Protein 2W1J (pdb70)

CATH classification: 2.40.260.10

Radius of gyration: 23.8 Å; Cα contacts (8 Å, |Δi|>4): 935; chains: 2; bounding box: 41×39×75 Å

Solvent-accessible surface area: 18405 Å² total; per-residue (Å²): 188,84,35,58,41,1,56,151,54,39,88,93,32,95,122,58,45,12,94,115,55,26,139,90,0,77,54,58,15,112,92,33,114,36,95,11,52,11,15,3,41,41,117,121,9,54,127,87,60,219,33,127,33,0,166,31,0,26,13,113,103,25,1,2,2,0,51,0,65,92,8,114,5,60,23,6,2,19,9,8,6,12,53,98,21,3,128,116,0,0,0,0,0,77,10,0,2,1,4,13,6,31,112,45,11,1,3,0,0,0,0,23,16,18,52,135,125,39,104,11,0,29,42,1,52,118,10,84,32,39,33,97,0,42,2,22,0,1,115,54,33,0,1,1,56,2,16,12,14,27,37,10,105,33,100,47,51,112,38,3,59,49,58,108,50,79,20,12,2,1,0,4,0,8,7,65,126,109,109,64,77,72,16,0,5,0,30,0,58,80,26,134,92,147,112,158,139,77,20,59,74,5,52,155,69,36,88,93,32,101,123,76,53,17,92,85,54,26,124,76,0,77,52,52,16,111,91,36,120,37,102,11,51,11,12,3,39,43,120,120,10,56,163,106,58,190,32,96,34,0,156,31,0,27,16,126,126,49,1,2,2,0,54,0,74,87,11,119,6,57,23,12,3,16,8,7,6,17,88,79,22,3,111,100,0,0,0,0,0,76,10,0,1,1,4,11,4,28,131,44,9,0,3,0,0,0,0,27,24,20,65,137,126,37,103,9,1,37,52,1,63,129,8,93,27,37,34,77,0,36,3,22,0,1,114,56,43,1,1,1,61,4,25,9,14,21,36,10,104,34,102,46,52,110,36,3,60,50,51,108,58,76,11,15,1,1,0,4,3,14,20,59,149,116,110,61,76,72,18,8,4,0,26,0,51,70,45,134,112,183

B-factor: mean 9.49, std 5.04, range [2.58, 34.05]

Sequence (390 aa):
QQIADFDKEKATLDEADIDERMKLAQAFNDSLNNVVSGDPWSEEMKKKGRAEYARMLEIHERMMGHVEIPVIDVDLPVYAGTAEEVLQQGAGHLEGTSLPIGGNSTTHAVITTAHTGLLPTAKMFTDLTKLKVGDKFYVHNIKEVMAYQVDQVKVIEPTNFDDLLIVPGHDYVTLLLTCCTPYMINTHRLLVRGHRIPYVANQQIADFDKEKATLDEADIDERMKLAQAFNDSLNNVVSGDPWSEEMKKKKKGRAEYARMLEIHERMMGHVVEIPVIDVDLPVYAGTAEEEVLQQGAGHLEGTSLPIGGNSTHAVITTAHTGLPTAKMFTDLTKLKVGDKFYVHNIKEVMAYQVDQVKVIEPTNFDDLLIVPGHDYVTLLTCTPYMINTHRLLVRGHRIPYV

Foldseek 3Di:
DQQVVLVVVLVVDDVVLVVVLVVLLVVCQVPFQQDWPFQLVDPVQQADDADDSNVSFDDVQFNFWKFFPVVGDIFTEGEGRHNVRQVRTKYKTRSARDPPWDAQHETEIEHEAPDPPDHHCVCVVVDDFQGKMWTGTSPGIWIWTWDDKDKAARGDCVVRGTDGGFTKYWYKYADDHPPRRIMIITMTTTDDDDD/DVVQVVQVVVLVPDDPVLVVVLVVLQVVCQVPFQQDFPFQLPDPVQQPDDDDDSNVSFDDVQFNFWKAFPVVGDTWTEGEGRHNVRQVRTKYKTRSARRPPWDAQGETEIEHEADDPPDHHCPVVVVDDQQGWMWTGTSPGIWIWGWDDKDKAARGDCPVRTTDGGFTKYWYKYADDDPPRRIMIITMTTTDDDD

Nearest PDB structures (foldseek):
  2w1j-assembly2_B  TM=1.005E+00  e=2.787E-42  Streptococcus pneumoniae TIGR4
  2wts-assembly2_B  TM=1.002E+00  e=2.325E-40  Streptococcus pneumoniae TIGR4
  3o0p-assembly1_A  TM=9.733E-01  e=3.244E-30  Streptococcus agalactiae 515
  4g1j-assembly2_B  TM=9.320E-01  e=1.412E-27  Streptococcus agalactiae serogroup V
  4g1h-assembly1_A  TM=9.572E-01  e=1.588E-27  Streptococcus agalactiae serogroup V

InterPro domains:
  IPR005754 Sortase family [PF04203] (85-209)
  IPR005754 Sortase family [TIGR01076] (83-217)
  IPR023365 Sortase domain superfamily [G3DSA:2.40.260.10] (17-228)
  IPR023365 Sortase domain superfamily [SSF63817] (71-212)
  IPR042002 Sortase C [cd05827] (79-209)

Structure (mmCIF, N/CA/C/O backbone):
data_2W1J
#
_entry.id   2W1J
#
_cell.length_a   68.091
_cell.length_b   70.189
_cell.length_c   86.542
_cell.angle_alpha   90.00
_cell.angle_beta   90.00
_cell.angle_gamma   90.00
#
_symmetry.space_group_name_H-M   'P 21 21 21'
#
loop_
_entity.id
_entity.type
_entity.pdbx_description
1 polymer 'PUTATIVE SORTASE'
2 non-polymer GLYCEROL
3 water water
#
loop_
_atom_site.group_PDB
_atom_site.id
_atom_site.type_symbol
_atom_site.label_atom_id
_atom_site.label_alt_id
_atom_site.label_comp_id
_atom_site.label_asym_id
_atom_site.label_entity_id
_atom_site.label_seq_id
_atom_site.pdbx_PDB_ins_code
_atom_site.Cartn_x
_atom_site.Cartn_y
_atom_site.Cartn_z
_atom_site.occupancy
_atom_site.B_iso_or_equiv
_atom_site.auth_seq_id
_atom_site.auth_comp_id
_atom_site.auth_asym_id
_atom_site.auth_atom_id
_atom_site.pdbx_PDB_model_num
ATOM 1 N N . GLN A 1 4 ? -7.490 22.252 2.557 1.00 23.65 20 GLN A N 1
ATOM 2 C CA . GLN A 1 4 ? -6.686 22.007 1.323 1.00 23.65 20 GLN A CA 1
ATOM 3 C C . GLN A 1 4 ? -5.549 21.014 1.558 1.00 23.23 20 GLN A C 1
ATOM 4 O O . GLN A 1 4 ? -5.435 20.010 0.851 1.00 23.43 20 GLN A O 1
ATOM 10 N N . GLN A 1 5 ? -4.701 21.306 2.541 1.00 22.74 21 GLN A N 1
ATOM 11 C CA . GLN A 1 5 ? -3.578 20.430 2.875 1.00 22.35 21 GLN A CA 1
ATOM 12 C C . GLN A 1 5 ? -4.057 19.066 3.364 1.00 21.82 21 GLN A C 1
ATOM 13 O O . GLN A 1 5 ? -3.736 18.036 2.766 1.00 21.49 21 GLN A O 1
ATOM 19 N N . ILE A 1 6 ? -4.817 19.065 4.456 1.00 21.14 22 ILE A N 1
ATOM 20 C CA . ILE A 1 6 ? -5.381 17.828 4.991 1.00 20.99 22 ILE A CA 1
ATOM 21 C C . ILE A 1 6 ? -6.409 17.259 4.023 1.00 20.40 22 ILE A C 1
ATOM 22 O O . ILE A 1 6 ? -6.449 16.053 3.778 1.00 20.50 22 ILE A O 1
ATOM 27 N N . ALA A 1 7 ? -7.222 18.139 3.448 1.00 20.02 23 ALA A N 1
ATOM 28 C CA . ALA A 1 7 ? -8.193 17.726 2.443 1.00 19.68 23 ALA A CA 1
ATOM 29 C C . ALA A 1 7 ? -7.508 17.001 1.292 1.00 19.35 23 ALA A C 1
ATOM 30 O O . ALA A 1 7 ? -7.970 15.950 0.846 1.00 19.48 23 ALA A O 1
ATOM 32 N N . ASP A 1 8 ? -6.405 17.568 0.810 1.00 19.37 24 ASP A N 1
ATOM 33 C CA . ASP A 1 8 ? -5.648 16.958 -0.281 1.00 19.22 24 ASP A CA 1
ATOM 34 C C . ASP A 1 8 ? -5.166 15.562 0.096 1.00 18.75 24 ASP A C 1
ATOM 35 O O . ASP A 1 8 ? -5.251 14.623 -0.699 1.00 18.55 24 ASP A O 1
ATOM 40 N N . PHE A 1 9 ? -4.646 15.431 1.312 1.00 18.00 25 PHE A N 1
ATOM 41 C CA . PHE A 1 9 ? -4.142 14.143 1.772 1.00 17.46 25 PHE A CA 1
ATOM 42 C C . PHE A 1 9 ? -5.233 13.079 1.840 1.00 17.74 25 PHE A C 1
ATOM 43 O O . PHE A 1 9 ? -5.065 11.970 1.336 1.00 17.02 25 PHE A O 1
ATOM 51 N N . ASP A 1 10 ? -6.355 13.410 2.464 1.00 18.20 26 ASP A N 1
ATOM 52 C CA . ASP A 1 10 ? -7.438 12.440 2.592 1.00 17.95 26 ASP A CA 1
ATOM 53 C C . ASP A 1 10 ? -8.037 12.043 1.239 1.00 18.39 26 ASP A C 1
ATOM 54 O O . ASP A 1 10 ? -8.354 10.878 1.012 1.00 18.65 26 ASP A O 1
ATOM 59 N N . LYS A 1 11 ? -8.201 13.015 0.345 1.00 18.14 27 LYS A N 1
ATOM 60 C CA . LYS A 1 11 ? -8.717 12.736 -0.995 1.00 18.19 27 LYS A CA 1
ATOM 61 C C . LYS A 1 11 ? -7.779 11.805 -1.755 1.00 18.31 27 LYS A C 1
ATOM 62 O O . LYS A 1 11 ? -8.215 10.813 -2.345 1.00 19.02 27 LYS A O 1
ATOM 68 N N . GLU A 1 12 ? -6.488 12.123 -1.739 1.00 18.19 28 GLU A N 1
ATOM 69 C CA . GLU A 1 12 ? -5.503 11.317 -2.455 1.00 18.60 28 GLU A CA 1
ATOM 70 C C . GLU A 1 12 ? -5.331 9.943 -1.817 1.00 18.15 28 GLU A C 1
ATOM 71 O O . GLU A 1 12 ? -5.201 8.936 -2.511 1.00 18.47 28 GLU A O 1
ATOM 77 N N . LYS A 1 13 ? -5.329 9.904 -0.491 1.00 17.49 29 LYS A N 1
ATOM 78 C CA . LYS A 1 13 ? -5.297 8.639 0.229 1.00 17.97 29 LYS A CA 1
ATOM 79 C C . LYS A 1 13 ? -6.400 7.719 -0.286 1.00 18.91 29 LYS A C 1
ATOM 80 O O . LYS A 1 13 ? -6.185 6.524 -0.512 1.00 19.85 29 LYS A O 1
ATOM 86 N N . ALA A 1 14 ? -7.581 8.292 -0.486 1.00 19.17 30 ALA A N 1
ATOM 87 C CA . ALA A 1 14 ? -8.748 7.520 -0.881 1.00 19.67 30 ALA A CA 1
ATOM 88 C C . ALA A 1 14 ? -8.595 6.917 -2.277 1.00 19.32 30 ALA A C 1
ATOM 89 O O . ALA A 1 14 ? -9.279 5.951 -2.612 1.00 20.58 30 ALA A O 1
ATOM 91 N N . THR A 1 15 ? -7.696 7.480 -3.083 1.00 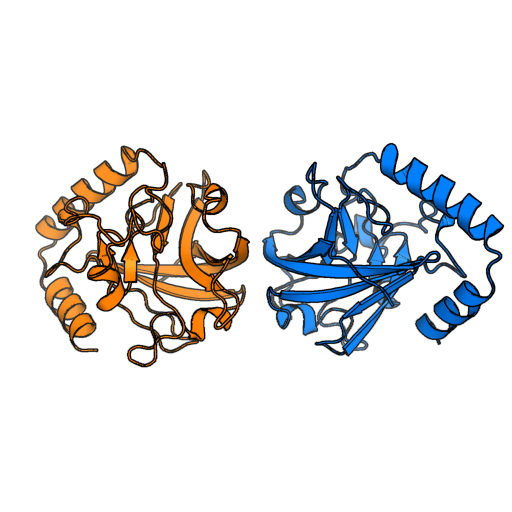18.83 31 THR A N 1
ATOM 92 C CA . THR A 1 15 ? -7.495 7.019 -4.456 1.00 18.87 31 THR A CA 1
ATOM 93 C C . THR A 1 15 ? -6.356 6.016 -4.602 1.00 17.86 31 THR A C 1
ATOM 94 O O . THR A 1 15 ? -6.175 5.436 -5.670 1.00 17.58 31 THR A O 1
ATOM 98 N N . LEU A 1 16 ? -5.580 5.821 -3.541 1.00 17.26 32 LEU A N 1
ATOM 99 C CA . LEU A 1 16 ? -4.429 4.921 -3.611 1.00 16.17 32 LEU A CA 1
ATOM 100 C C . LEU A 1 16 ? -4.899 3.484 -3.790 1.00 14.29 32 LEU A C 1
ATOM 101 O O . LEU A 1 16 ? -5.841 3.048 -3.132 1.00 15.10 32 LEU A O 1
ATOM 106 N N . ASP A 1 17 ? -4.250 2.756 -4.690 1.00 9.94 33 ASP A N 1
ATOM 107 C CA . ASP A 1 17 ? -4.537 1.334 -4.839 1.00 7.51 33 ASP A CA 1
ATOM 108 C C . ASP A 1 17 ? -4.070 0.589 -3.599 1.00 6.37 33 ASP A C 1
ATOM 109 O O . ASP A 1 17 ? -2.986 0.856 -3.083 1.00 6.05 33 ASP A O 1
ATOM 114 N N . GLU A 1 18 ? -4.874 -0.363 -3.135 1.00 5.87 34 GLU A N 1
ATOM 115 C CA . GLU A 1 18 ? -4.518 -1.106 -1.935 1.00 5.00 34 GLU A CA 1
ATOM 116 C C . GLU A 1 18 ? -3.158 -1.799 -2.067 1.00 4.83 34 GLU A C 1
ATOM 117 O O . GLU A 1 18 ? -2.419 -1.895 -1.099 1.00 4.85 34 GLU A O 1
ATOM 123 N N . ALA A 1 19 ? -2.817 -2.277 -3.260 1.00 4.84 35 ALA A N 1
ATOM 124 C CA . ALA A 1 19 ? -1.526 -2.942 -3.444 1.00 4.54 35 ALA A CA 1
ATOM 125 C C . ALA A 1 19 ? -0.351 -1.965 -3.303 1.00 5.11 35 ALA A C 1
ATOM 126 O O . ALA A 1 19 ? 0.732 -2.325 -2.821 1.00 5.98 35 ALA A O 1
ATOM 128 N N . ASP A 1 20 ? -0.574 -0.720 -3.721 1.00 5.17 36 ASP A N 1
ATOM 129 C CA . ASP A 1 20 ? 0.396 0.365 -3.555 1.00 5.72 36 ASP A CA 1
ATOM 130 C C . ASP A 1 20 ? 0.593 0.642 -2.060 1.00 5.48 36 ASP A C 1
ATOM 131 O O . ASP A 1 20 ? 1.724 0.753 -1.576 1.00 5.37 36 ASP A O 1
ATOM 136 N N . ILE A 1 21 ? -0.510 0.743 -1.325 1.00 5.00 37 ILE A N 1
ATOM 137 C CA . ILE A 1 21 ? -0.438 0.900 0.125 1.00 4.85 37 ILE A CA 1
ATOM 138 C C . ILE A 1 21 ? 0.328 -0.264 0.758 1.00 4.94 37 ILE A C 1
ATOM 139 O O . ILE A 1 21 ? 1.177 -0.060 1.624 1.00 5.52 37 ILE A O 1
ATOM 144 N N . ASP A 1 22 ? 0.061 -1.489 0.307 1.00 4.56 38 ASP A N 1
ATOM 145 C CA . ASP A 1 22 ? 0.768 -2.643 0.862 1.00 4.67 38 ASP A CA 1
ATOM 146 C C . ASP A 1 22 ? 2.285 -2.506 0.673 1.00 5.21 38 ASP A C 1
ATOM 147 O O . ASP A 1 22 ? 3.064 -2.807 1.576 1.00 5.49 38 ASP A O 1
ATOM 152 N N . GLU A 1 23 ? 2.710 -2.093 -0.519 1.00 4.80 39 GLU A N 1
ATOM 153 C CA . GLU A 1 23 ? 4.140 -1.918 -0.798 1.00 5.60 39 GLU A CA 1
ATOM 154 C C . GLU A 1 23 ? 4.742 -0.843 0.105 1.00 5.94 39 GLU A C 1
ATOM 155 O O . GLU A 1 23 ? 5.828 -1.009 0.674 1.00 6.71 39 GLU A O 1
ATOM 161 N N . ARG A 1 24 ? 4.041 0.275 0.211 1.00 4.69 40 ARG A N 1
ATOM 162 C CA . ARG A 1 24 ? 4.546 1.396 0.985 1.00 4.95 40 ARG A CA 1
ATOM 163 C C . ARG A 1 24 ? 4.651 1.044 2.461 1.00 5.77 40 ARG A C 1
ATOM 164 O O . ARG A 1 24 ? 5.618 1.423 3.127 1.00 6.61 40 ARG A O 1
ATOM 172 N N . MET A 1 25 ? 3.661 0.323 2.974 1.00 6.00 41 MET A N 1
ATOM 173 C CA . MET A 1 25 ? 3.674 -0.055 4.380 1.00 6.51 41 MET A CA 1
ATOM 174 C C . MET A 1 25 ? 4.772 -1.077 4.669 1.00 6.99 41 MET A C 1
ATOM 175 O O . MET A 1 25 ? 5.336 -1.083 5.758 1.00 7.79 41 MET A O 1
ATOM 180 N N . LYS A 1 26 ? 5.077 -1.938 3.705 1.00 6.05 42 LYS A N 1
ATOM 181 C CA . LYS A 1 26 ? 6.207 -2.853 3.847 1.00 6.63 42 LYS A CA 1
ATOM 182 C C . LYS A 1 26 ? 7.489 -2.060 4.091 1.00 5.70 42 LYS A C 1
ATOM 183 O O . LYS A 1 26 ? 8.276 -2.368 4.994 1.00 6.60 42 LYS A O 1
ATOM 189 N N . LEU A 1 27 ? 7.692 -1.034 3.278 1.00 5.30 43 LEU A N 1
ATOM 190 C CA . LEU A 1 27 ? 8.879 -0.193 3.417 1.00 5.22 43 LEU A CA 1
ATOM 191 C C . LEU A 1 27 ? 8.902 0.552 4.744 1.00 5.39 43 LEU A C 1
ATOM 192 O O . LEU A 1 27 ? 9.944 0.673 5.382 1.00 6.12 43 LEU A O 1
ATOM 197 N N . ALA A 1 28 ? 7.746 1.055 5.158 1.00 5.47 44 ALA A N 1
ATOM 198 C CA . ALA A 1 28 ? 7.660 1.807 6.407 1.00 5.75 44 ALA A CA 1
ATOM 199 C C . ALA A 1 28 ? 7.927 0.883 7.589 1.00 6.29 44 ALA A C 1
ATOM 200 O O . ALA A 1 28 ? 8.630 1.256 8.536 1.00 6.53 44 ALA A O 1
ATOM 202 N N . GLN A 1 29 ? 7.373 -0.328 7.536 1.00 5.53 45 GLN A N 1
ATOM 203 C CA . GLN A 1 29 ? 7.580 -1.284 8.616 1.00 6.41 45 GLN A CA 1
ATOM 204 C C . GLN A 1 29 ? 9.051 -1.680 8.721 1.00 6.10 45 GLN A C 1
ATOM 205 O O . GLN A 1 29 ? 9.591 -1.825 9.819 1.00 7.16 45 GLN A O 1
ATOM 211 N N . ALA A 1 30 ? 9.681 -1.904 7.573 1.00 6.12 46 ALA A N 1
ATOM 212 C CA . ALA A 1 30 ? 11.091 -2.273 7.551 1.00 6.26 46 ALA A CA 1
ATOM 213 C C . ALA A 1 30 ? 11.933 -1.158 8.162 1.00 6.61 46 ALA A C 1
ATOM 214 O O . ALA A 1 30 ? 12.879 -1.417 8.906 1.00 7.14 46 ALA A O 1
ATOM 216 N N . PHE A 1 31 ? 11.603 0.086 7.828 1.00 6.00 47 PHE A N 1
ATOM 217 C CA . PHE A 1 31 ? 12.298 1.234 8.388 1.00 6.29 47 PHE A CA 1
ATOM 218 C C . PHE A 1 31 ? 12.176 1.268 9.914 1.00 6.23 47 PHE A C 1
ATOM 219 O O . PHE A 1 31 ? 13.161 1.466 10.626 1.00 6.72 47 PHE A O 1
ATOM 227 N N . ASN A 1 32 ? 10.960 1.094 10.422 1.00 5.67 48 ASN A N 1
ATOM 228 C CA . ASN A 1 32 ? 10.772 1.066 11.870 1.00 5.89 48 ASN A CA 1
ATOM 229 C C . ASN A 1 32 ? 11.474 -0.109 12.546 1.00 6.21 48 ASN A C 1
ATOM 230 O O . ASN A 1 32 ? 12.071 0.046 13.615 1.00 7.27 48 ASN A O 1
ATOM 235 N N . ASP A 1 33 ? 11.423 -1.282 11.924 1.00 6.30 49 ASP A N 1
ATOM 236 C CA . ASP A 1 33 ? 12.015 -2.462 12.539 1.00 6.25 49 ASP A CA 1
ATOM 237 C C . ASP A 1 33 ? 13.536 -2.328 12.689 1.00 6.62 49 ASP A C 1
ATOM 238 O O . ASP A 1 33 ? 14.121 -2.895 13.613 1.00 8.28 49 ASP A O 1
ATOM 243 N N . SER A 1 34 ? 14.163 -1.570 11.791 1.00 6.15 50 SER A N 1
ATOM 244 C CA . SER A 1 34 ? 15.620 -1.402 11.801 1.00 7.09 50 SER A CA 1
ATOM 245 C C . SER A 1 34 ? 16.040 -0.023 12.287 1.00 7.00 50 SER A C 1
ATOM 246 O O . SER A 1 34 ? 17.194 0.363 12.144 1.00 7.23 50 SER A O 1
ATOM 249 N N . LEU A 1 35 ? 15.106 0.714 12.871 1.00 6.99 51 LEU A N 1
ATOM 250 C CA . LEU A 1 35 ? 15.359 2.094 13.254 1.00 7.28 51 LEU A CA 1
ATOM 251 C C . LEU A 1 35 ? 16.590 2.267 14.134 1.00 6.75 51 LEU A C 1
ATOM 252 O O . LEU A 1 35 ? 16.728 1.607 15.162 1.00 7.14 51 LEU A O 1
ATOM 257 N N . ASN A 1 36 ? 17.455 3.196 13.747 1.00 7.23 52 ASN A N 1
ATOM 258 C CA . ASN A 1 36 ? 18.483 3.705 14.640 1.00 7.74 52 ASN A CA 1
ATOM 259 C C . ASN A 1 36 ? 17.846 4.788 15.507 1.00 8.16 52 ASN A C 1
ATOM 260 O O . ASN A 1 36 ? 17.688 5.923 15.067 1.00 7.14 52 ASN A O 1
ATOM 265 N N . ASN A 1 37 ? 17.465 4.416 16.725 1.00 11.88 53 ASN A N 1
ATOM 266 C CA . ASN A 1 37 ? 16.591 5.246 17.559 1.00 12.70 53 ASN A CA 1
ATOM 267 C C . ASN A 1 37 ? 17.426 6.261 18.335 1.00 13.65 53 ASN A C 1
ATOM 268 O O . ASN A 1 37 ? 17.622 6.151 19.549 1.00 14.77 53 ASN A O 1
ATOM 273 N N . VAL A 1 38 ? 17.930 7.243 17.595 1.00 13.63 54 VAL A N 1
ATOM 274 C CA . VAL A 1 38 ? 18.750 8.307 18.153 1.00 14.81 54 VAL A CA 1
ATOM 275 C C . VAL A 1 38 ? 18.174 9.624 17.666 1.00 14.48 54 VAL A C 1
ATOM 276 O O . VAL A 1 38 ? 18.051 9.848 16.459 1.00 14.35 54 VAL A O 1
ATOM 280 N N . VAL A 1 39 ? 17.804 10.488 18.605 1.00 15.39 55 VAL A N 1
ATOM 281 C CA . VAL A 1 39 ? 17.109 11.701 18.228 1.00 16.05 55 VAL A CA 1
ATOM 282 C C . VAL A 1 39 ? 18.040 12.641 17.491 1.00 15.96 55 VAL A C 1
ATOM 283 O O . VAL A 1 39 ? 19.146 12.939 17.949 1.00 15.12 55 VAL A O 1
ATOM 287 N N . SER A 1 40 ? 17.589 13.081 16.323 1.00 16.92 56 SER A N 1
ATOM 288 C CA . SER A 1 40 ? 18.388 13.927 15.451 1.00 17.24 56 SER A CA 1
ATOM 289 C C . SER A 1 40 ? 18.903 15.168 16.175 1.00 17.17 56 SER A C 1
ATOM 290 O O . SER A 1 40 ? 20.081 15.507 16.080 1.00 17.48 56 SER A O 1
ATOM 293 N N . GLY A 1 41 ? 18.025 15.838 16.913 1.00 16.39 57 GLY A N 1
ATOM 294 C CA . GLY A 1 41 ? 18.405 17.051 17.633 1.00 16.82 57 GLY A CA 1
ATOM 295 C C . GLY A 1 41 ? 17.191 17.834 18.110 1.00 15.77 57 GLY A C 1
ATOM 296 O O . GLY A 1 41 ? 16.051 17.438 17.865 1.00 17.10 57 GLY A O 1
ATOM 297 N N . ASP A 1 42 ? 17.432 18.949 18.795 1.00 15.71 58 ASP A N 1
ATOM 298 C CA . ASP A 1 42 ? 16.351 19.849 19.210 1.00 14.93 58 ASP A CA 1
ATOM 299 C C . ASP A 1 42 ? 15.890 20.644 17.995 1.00 14.11 58 ASP A C 1
ATOM 300 O O . ASP A 1 42 ? 16.672 21.400 17.423 1.00 13.89 58 ASP A O 1
ATOM 305 N N . PRO A 1 43 ? 14.620 20.484 17.591 1.00 13.32 59 PRO A N 1
ATOM 306 C CA . PRO A 1 43 ? 14.176 21.121 16.348 1.00 13.78 59 PRO A CA 1
ATOM 307 C C . PRO A 1 43 ? 14.396 22.626 16.283 1.00 14.11 59 PRO A C 1
ATOM 308 O O . PRO A 1 43 ? 14.517 23.182 15.191 1.00 14.79 59 PRO A O 1
ATOM 312 N N . TRP A 1 44 ? 14.435 23.285 17.436 1.00 13.71 60 TRP A N 1
ATOM 313 C CA . TRP A 1 44 ? 14.498 24.741 17.444 1.00 14.63 60 TRP A CA 1
ATOM 314 C C . TRP A 1 44 ? 15.927 25.281 17.486 1.00 14.67 60 TRP A C 1
ATOM 315 O O . TRP A 1 44 ? 16.141 26.494 17.463 1.00 15.93 60 TRP A O 1
ATOM 326 N N . SER A 1 45 ? 16.903 24.380 17.513 1.00 15.15 61 SER A N 1
ATOM 327 C CA . SER A 1 45 ? 18.307 24.776 17.451 1.00 15.94 61 SER A CA 1
ATOM 328 C C . SER A 1 45 ? 18.668 25.196 16.029 1.00 16.13 61 SER A C 1
ATOM 329 O O . SER A 1 45 ? 18.017 24.791 15.069 1.00 16.04 61 SER A O 1
ATOM 332 N N . GLU A 1 46 ? 19.718 26.000 15.894 1.00 16.36 62 GLU A N 1
ATOM 333 C CA . GLU A 1 46 ? 20.123 26.496 14.583 1.00 17.08 62 GLU A CA 1
ATOM 334 C C . GLU A 1 46 ? 20.476 25.370 13.618 1.00 16.82 62 GLU A C 1
ATOM 335 O O . GLU A 1 46 ? 20.113 25.417 12.443 1.00 17.00 62 GLU A O 1
ATOM 341 N N . GLU A 1 47 ? 21.170 24.354 14.122 1.00 16.72 63 GLU A N 1
ATOM 342 C CA . GLU A 1 47 ? 21.603 23.229 13.298 1.00 16.82 63 GLU A CA 1
ATOM 343 C C . GLU A 1 47 ? 20.411 22.475 12.710 1.00 16.09 63 GLU A C 1
ATOM 344 O O . GLU A 1 47 ? 20.461 21.994 11.579 1.00 16.26 63 GLU A O 1
ATOM 350 N N . MET A 1 48 ? 19.331 22.386 13.478 1.00 15.80 64 MET A N 1
ATOM 351 C CA . MET A 1 48 ? 18.160 21.642 13.029 1.00 15.11 64 MET A CA 1
ATOM 352 C C . MET A 1 48 ? 17.257 22.484 12.134 1.00 14.93 64 MET A C 1
ATOM 353 O O . MET A 1 48 ? 16.698 21.980 11.161 1.00 15.01 64 MET A O 1
ATOM 358 N N . LYS A 1 49 ? 17.129 23.771 12.450 1.00 14.93 65 LYS A N 1
ATOM 359 C CA . LYS A 1 49 ? 16.330 24.681 11.632 1.00 15.21 65 LYS A CA 1
ATOM 360 C C . LYS A 1 49 ? 16.796 24.679 10.177 1.00 15.25 65 LYS A C 1
ATOM 361 O O . LYS A 1 49 ? 15.985 24.815 9.262 1.00 14.41 65 LYS A O 1
ATOM 367 N N . LYS A 1 50 ? 18.103 24.529 9.973 1.00 15.77 66 LYS A N 1
ATOM 368 C CA . LYS A 1 50 ? 18.702 24.719 8.651 1.00 16.33 66 LYS A CA 1
ATOM 369 C C . LYS A 1 50 ? 18.930 23.409 7.905 1.00 16.81 66 LYS A C 1
ATOM 370 O O . LYS A 1 50 ? 19.626 23.378 6.889 1.00 16.59 66 LYS A O 1
ATOM 376 N N . LYS A 1 51 ? 18.335 22.329 8.402 1.00 16.80 67 LYS A N 1
ATOM 377 C CA . LYS A 1 51 ? 18.485 21.024 7.772 1.00 17.59 67 LYS A CA 1
ATOM 378 C C . LYS A 1 51 ? 17.899 21.012 6.365 1.00 17.39 67 LYS A C 1
ATOM 379 O O . LYS A 1 51 ? 16.951 21.737 6.066 1.00 17.37 67 LYS A O 1
ATOM 385 N N . GLY A 1 52 ? 18.474 20.189 5.497 1.00 17.99 68 GLY A N 1
ATOM 386 C CA . GLY A 1 52 ? 17.981 20.069 4.133 1.00 18.09 68 GLY A CA 1
ATOM 387 C C . GLY A 1 52 ? 16.678 19.294 4.109 1.00 18.03 68 GLY A C 1
ATOM 388 O O . GLY A 1 52 ? 16.158 18.904 5.153 1.00 18.93 68 GLY A O 1
ATOM 389 N N . ARG A 1 53 ? 16.140 19.078 2.914 1.00 17.86 69 ARG A N 1
ATOM 390 C CA . ARG A 1 53 ? 14.930 18.276 2.774 1.00 17.68 69 ARG A CA 1
ATOM 391 C C . ARG A 1 53 ? 15.161 16.888 3.357 1.00 17.03 69 ARG A C 1
ATOM 392 O O . ARG A 1 53 ? 16.264 16.350 3.284 1.00 17.31 69 ARG A O 1
ATOM 400 N N . ALA A 1 54 ? 14.115 16.307 3.937 1.00 15.59 70 ALA A N 1
ATOM 401 C CA . ALA A 1 54 ? 14.212 14.968 4.499 1.00 15.09 70 ALA A CA 1
ATOM 402 C C . ALA A 1 54 ? 13.597 13.960 3.538 1.00 14.91 70 ALA A C 1
ATOM 403 O O . ALA A 1 54 ? 12.496 14.174 3.036 1.00 15.70 70 ALA A O 1
ATOM 405 N N . GLU A 1 55 ? 14.310 12.867 3.286 1.00 14.18 71 GLU A N 1
ATOM 406 C CA . GLU A 1 55 ? 13.873 11.891 2.292 1.00 14.52 71 GLU A CA 1
ATOM 407 C C . GLU A 1 55 ? 13.518 10.539 2.898 1.00 14.65 71 GLU A C 1
ATOM 408 O O . GLU A 1 55 ? 13.130 9.617 2.180 1.00 15.43 71 GLU A O 1
ATOM 414 N N . TYR A 1 56 ? 13.642 10.421 4.216 1.00 13.94 72 TYR A N 1
ATOM 415 C CA . TYR A 1 56 ? 13.572 9.115 4.865 1.00 14.48 72 TYR A CA 1
ATOM 416 C C . TYR A 1 56 ? 12.164 8.525 4.953 1.00 14.55 72 TYR A C 1
ATOM 417 O O . TYR A 1 56 ? 12.012 7.327 5.201 1.00 16.11 72 TYR A O 1
ATOM 426 N N . ALA A 1 57 ? 11.150 9.351 4.724 1.00 13.24 73 ALA A N 1
ATOM 427 C CA . ALA A 1 57 ? 9.760 8.919 4.866 1.00 13.39 73 ALA A CA 1
ATOM 428 C C . ALA A 1 57 ? 8.980 8.954 3.557 1.00 12.39 73 ALA A C 1
ATOM 429 O O . ALA A 1 57 ? 7.748 8.965 3.566 1.00 12.19 73 ALA A O 1
ATOM 431 N N . ARG A 1 58 ? 9.680 8.948 2.422 1.00 10.80 74 ARG A N 1
ATOM 432 C CA . ARG A 1 58 ? 9.016 9.051 1.122 1.00 10.95 74 ARG A CA 1
ATOM 433 C C . ARG A 1 58 ? 7.918 8.010 0.914 1.00 10.02 74 ARG A C 1
ATOM 434 O O . ARG A 1 58 ? 6.907 8.287 0.269 1.00 10.02 74 ARG A O 1
ATOM 442 N N . MET A 1 59 ? 8.115 6.814 1.460 1.00 10.04 75 MET A N 1
ATOM 443 C CA . MET A 1 59 ? 7.139 5.741 1.273 1.00 10.65 75 MET A CA 1
ATOM 444 C C . MET A 1 59 ? 5.766 6.075 1.864 1.00 9.83 75 MET A C 1
ATOM 445 O O . MET A 1 59 ? 4.748 5.557 1.407 1.00 9.97 75 MET A O 1
ATOM 450 N N . LEU A 1 60 ? 5.742 6.945 2.871 1.00 10.05 76 LEU A N 1
ATOM 451 C CA . LEU A 1 60 ? 4.497 7.307 3.552 1.00 9.76 76 LEU A CA 1
ATOM 452 C C . LEU A 1 60 ? 3.863 8.571 2.977 1.00 10.24 76 LEU A C 1
ATOM 453 O O . LEU A 1 60 ? 2.762 8.958 3.379 1.00 10.51 76 LEU A O 1
ATOM 458 N N . GLU A 1 61 ? 4.543 9.201 2.020 1.00 10.63 77 GLU A N 1
ATOM 459 C CA . GLU A 1 61 ? 4.159 10.544 1.596 1.00 10.77 77 GLU A CA 1
ATOM 460 C C . GLU A 1 61 ? 3.232 10.573 0.402 1.00 10.79 77 GLU A C 1
ATOM 461 O O . GLU A 1 61 ? 3.427 9.833 -0.555 1.00 10.58 77 GLU A O 1
ATOM 467 N N . ILE A 1 62 ? 2.224 11.438 0.481 1.00 11.61 78 ILE A N 1
ATOM 468 C CA . ILE A 1 62 ? 1.472 11.883 -0.685 1.00 13.02 78 ILE A CA 1
ATOM 469 C C . ILE A 1 62 ? 1.704 13.383 -0.809 1.00 13.53 78 ILE A C 1
ATOM 470 O O . ILE A 1 62 ? 1.368 14.145 0.103 1.00 13.77 78 ILE A O 1
ATOM 475 N N . HIS A 1 63 ? 2.295 13.800 -1.922 1.00 14.07 79 HIS A N 1
ATOM 476 C CA . HIS A 1 63 ? 2.663 15.197 -2.098 1.00 14.23 79 HIS A CA 1
ATOM 477 C C . HIS A 1 63 ? 3.380 15.734 -0.864 1.00 13.56 79 HIS A C 1
ATOM 478 O O . HIS A 1 63 ? 3.021 16.782 -0.327 1.00 14.24 79 HIS A O 1
ATOM 485 N N . GLU A 1 64 ? 4.396 15.002 -0.426 1.00 13.97 80 GLU A N 1
ATOM 486 C CA . GLU A 1 64 ? 5.278 15.429 0.656 1.00 13.85 80 GLU A CA 1
ATOM 487 C C . GLU A 1 64 ? 4.706 15.328 2.069 1.00 12.54 80 GLU A C 1
ATOM 488 O O . GLU A 1 64 ? 5.440 15.485 3.039 1.00 13.89 80 GLU A O 1
ATOM 494 N N . ARG A 1 65 ? 3.411 15.057 2.203 1.00 11.02 81 ARG A N 1
ATOM 495 C CA . ARG A 1 65 ? 2.818 14.923 3.537 1.00 10.25 81 ARG A CA 1
ATOM 496 C C . ARG A 1 65 ? 2.718 13.455 3.923 1.00 9.05 81 ARG A C 1
ATOM 497 O O . ARG A 1 65 ? 2.222 12.636 3.145 1.00 9.62 81 ARG A O 1
ATOM 505 N N . MET A 1 66 ? 3.182 13.110 5.121 1.00 8.36 82 MET A N 1
ATOM 506 C CA A MET A 1 66 ? 3.114 11.721 5.563 0.50 8.82 82 MET A CA 1
ATOM 507 C CA B MET A 1 66 ? 3.130 11.730 5.587 0.50 9.29 82 MET A CA 1
ATOM 508 C C . MET A 1 66 ? 1.846 11.418 6.356 1.00 8.79 82 MET A C 1
ATOM 509 O O . MET A 1 66 ? 1.628 10.288 6.797 1.00 8.81 82 MET A O 1
ATOM 518 N N . GLY A 1 67 ? 0.988 12.420 6.515 1.00 8.17 83 GLY A N 1
ATOM 519 C CA . GLY A 1 67 ? -0.289 12.217 7.193 1.00 8.22 83 GLY A CA 1
ATOM 520 C C . GLY A 1 67 ? -0.707 13.479 7.916 1.00 6.93 83 GLY A C 1
ATOM 521 O O . GLY A 1 67 ? -0.278 14.581 7.559 1.00 6.68 83 GLY A O 1
ATOM 522 N N . HIS A 1 68 ? -1.576 13.334 8.909 1.00 5.75 84 HIS A N 1
ATOM 523 C CA . HIS A 1 68 ? -1.940 14.471 9.739 1.00 6.01 84 HIS A CA 1
ATOM 524 C C . HIS A 1 68 ? -2.233 14.045 11.158 1.00 5.50 84 HIS A C 1
ATOM 525 O O . HIS A 1 68 ? -2.529 12.875 11.420 1.00 5.97 84 HIS A O 1
ATOM 532 N N . VAL A 1 69 ? -2.087 14.999 12.066 1.00 5.22 85 VAL A N 1
ATOM 533 C CA . VAL A 1 69 ? -2.388 14.785 13.471 1.00 5.63 85 VAL A CA 1
ATOM 534 C C . VAL A 1 69 ? -3.611 15.606 13.841 1.00 5.31 85 VAL A C 1
ATOM 535 O O . VAL A 1 69 ? -3.636 16.835 13.667 1.00 5.89 85 VAL A O 1
ATOM 539 N N . GLU A 1 70 ? -4.628 14.915 14.337 1.00 4.82 86 GLU A N 1
ATOM 540 C CA . GLU A 1 70 ? -5.929 15.500 14.627 1.00 5.07 86 GLU A CA 1
ATOM 541 C C . GLU A 1 70 ? -6.156 15.460 16.138 1.00 4.39 86 GLU A C 1
ATOM 542 O O . GLU A 1 70 ? -6.076 14.387 16.755 1.00 4.55 86 GLU A O 1
ATOM 548 N N . ILE A 1 71 ? -6.436 16.618 16.730 1.00 4.55 87 ILE A N 1
ATOM 549 C CA . ILE A 1 71 ? -6.660 16.684 18.168 1.00 4.39 87 ILE A CA 1
ATOM 550 C C . ILE A 1 71 ? -7.983 17.420 18.372 1.00 4.77 87 ILE A C 1
ATOM 551 O O . ILE A 1 71 ? -8.024 18.646 18.527 1.00 4.22 87 ILE A O 1
ATOM 556 N N . PRO A 1 72 ? -9.094 16.679 18.307 1.00 5.19 88 PRO A N 1
ATOM 557 C CA . PRO A 1 72 ? -10.406 17.325 18.246 1.00 5.70 88 PRO A CA 1
ATOM 558 C C . PRO A 1 72 ? -10.692 18.276 19.409 1.00 5.37 88 PRO A C 1
ATOM 559 O O . PRO A 1 72 ? -11.310 19.322 19.209 1.00 5.36 88 PRO A O 1
ATOM 563 N N . VAL A 1 73 ? -10.243 17.953 20.613 1.00 5.23 89 VAL A N 1
ATOM 564 C CA . VAL A 1 73 ? -10.653 18.727 21.776 1.00 6.49 89 VAL A CA 1
ATOM 565 C C . VAL A 1 73 ? -10.088 20.155 21.736 1.00 6.15 89 VAL A C 1
ATOM 566 O O . VAL A 1 73 ? -10.651 21.057 22.351 1.00 7.20 89 VAL A O 1
ATOM 570 N N . ILE A 1 74 ? -8.987 20.370 21.012 1.00 5.31 90 ILE A N 1
ATOM 571 C CA . ILE A 1 74 ? -8.446 21.719 20.815 1.00 5.67 90 ILE A CA 1
ATOM 572 C C . ILE A 1 74 ? -8.499 22.159 19.349 1.00 5.22 90 ILE A C 1
ATOM 573 O O . ILE A 1 74 ? -7.817 23.103 18.942 1.00 5.47 90 ILE A O 1
ATOM 578 N N . ASP A 1 75 ? -9.343 21.504 18.560 1.00 5.05 91 ASP A N 1
ATOM 579 C CA . ASP A 1 75 ? -9.576 21.938 17.181 1.00 5.67 91 ASP A CA 1
ATOM 580 C C . ASP A 1 75 ? -8.296 22.023 16.361 1.00 5.72 91 ASP A C 1
ATOM 581 O O . ASP A 1 75 ? -8.104 22.976 15.591 1.00 6.50 91 ASP A O 1
ATOM 586 N N . VAL A 1 76 ? -7.431 21.027 16.515 1.00 5.76 92 VAL A N 1
ATOM 587 C CA . VAL A 1 76 ? -6.193 20.970 15.746 1.00 6.49 92 VAL A CA 1
ATOM 588 C C . VAL A 1 76 ? -6.276 19.872 14.690 1.00 6.05 92 VAL A C 1
ATOM 589 O O . VAL A 1 76 ? -6.751 18.768 14.966 1.00 6.26 92 VAL A O 1
ATOM 593 N N . ASP A 1 77 ? -5.864 20.179 13.466 1.00 6.50 93 ASP A N 1
ATOM 594 C CA . ASP A 1 77 ? -5.660 19.142 12.463 1.00 8.15 93 ASP A CA 1
ATOM 595 C C . ASP A 1 77 ? -4.528 19.651 11.593 1.00 7.99 93 ASP A C 1
ATOM 596 O O . ASP A 1 77 ? -4.714 20.575 10.796 1.00 9.33 93 ASP A O 1
ATOM 601 N N . LEU A 1 78 ? -3.341 19.084 11.785 1.00 7.09 94 LEU A N 1
ATOM 602 C CA . LEU A 1 78 ? -2.143 19.589 11.111 1.00 7.07 94 LEU A CA 1
ATOM 603 C C . LEU A 1 78 ? -1.538 18.535 10.207 1.00 6.30 94 LEU A C 1
ATOM 604 O O . LEU A 1 78 ? -1.392 17.383 10.609 1.00 6.55 94 LEU A O 1
ATOM 609 N N . PRO A 1 79 ? -1.144 18.932 8.993 1.00 5.98 95 PRO A N 1
ATOM 610 C CA . PRO A 1 79 ? -0.386 18.007 8.164 1.00 5.87 95 PRO A CA 1
ATOM 611 C C . PRO A 1 79 ? 0.981 17.754 8.786 1.00 5.70 95 PRO A C 1
ATOM 612 O O . PRO A 1 79 ? 1.539 18.644 9.454 1.00 6.50 95 PRO A O 1
ATOM 616 N N . VAL A 1 80 ? 1.501 16.544 8.594 1.00 5.93 96 VAL A N 1
ATOM 617 C CA . VAL A 1 80 ? 2.797 16.158 9.137 1.00 5.52 96 VAL A CA 1
ATOM 618 C C . VAL A 1 80 ? 3.767 15.934 7.986 1.00 5.75 96 VAL A C 1
ATOM 619 O O . VAL A 1 80 ? 3.466 15.193 7.040 1.00 6.32 96 VAL A O 1
ATOM 623 N N . TYR A 1 81 ? 4.926 16.580 8.065 1.00 5.62 97 TYR A N 1
ATOM 624 C CA . TYR A 1 81 ? 5.973 16.443 7.053 1.00 5.87 97 TYR A CA 1
ATOM 625 C C . TYR A 1 81 ? 7.176 15.758 7.665 1.00 6.26 97 TYR A C 1
ATOM 626 O O . TYR A 1 81 ? 7.335 15.762 8.885 1.00 7.60 97 TYR A O 1
ATOM 635 N N . ALA A 1 82 ? 8.026 15.181 6.820 1.00 6.29 98 ALA A N 1
ATOM 636 C CA . ALA A 1 82 ? 9.261 14.567 7.289 1.00 5.99 98 ALA A CA 1
ATOM 637 C C . ALA A 1 82 ? 10.253 15.608 7.806 1.00 6.43 98 ALA A C 1
ATOM 638 O O . ALA A 1 82 ? 10.430 16.670 7.209 1.00 6.83 98 ALA A O 1
ATOM 640 N N . GLY A 1 83 ? 10.908 15.284 8.913 1.00 6.34 99 GLY A N 1
ATOM 641 C CA . GLY A 1 83 ? 11.911 16.171 9.497 1.00 7.29 99 GLY A CA 1
ATOM 642 C C . GLY A 1 83 ? 11.311 17.382 10.178 1.00 6.49 99 GLY A C 1
ATOM 643 O O . GLY A 1 83 ? 10.087 17.541 10.241 1.00 6.76 99 GLY A O 1
ATOM 644 N N . THR A 1 84 ? 12.186 18.252 10.670 1.00 7.01 100 THR A N 1
ATOM 645 C CA . THR A 1 84 ? 11.754 19.370 11.493 1.00 8.15 100 THR A CA 1
ATOM 646 C C . THR A 1 84 ? 12.442 20.663 11.079 1.00 8.60 100 THR A C 1
ATOM 647 O O . THR A 1 84 ? 12.606 21.572 11.891 1.00 9.26 100 THR A O 1
ATOM 651 N N . ALA A 1 85 ? 12.837 20.743 9.812 1.00 8.37 101 ALA A N 1
ATOM 652 C CA . ALA A 1 85 ? 13.440 21.964 9.278 1.00 8.53 101 ALA A CA 1
ATOM 653 C C . ALA A 1 85 ? 12.520 23.171 9.454 1.00 8.71 101 ALA A C 1
ATOM 654 O O . ALA A 1 85 ? 11.307 23.031 9.559 1.00 8.85 101 ALA A O 1
ATOM 656 N N . GLU A 1 86 ? 13.096 24.371 9.446 1.00 10.02 102 GLU A N 1
ATOM 657 C CA . GLU A 1 86 ? 12.301 25.572 9.692 1.00 10.56 102 GLU A CA 1
ATOM 658 C C . GLU A 1 86 ? 11.131 25.719 8.722 1.00 10.68 102 GLU A C 1
ATOM 659 O O . GLU A 1 86 ? 10.036 26.110 9.121 1.00 10.51 102 GLU A O 1
ATOM 665 N N . GLU A 1 87 ? 11.355 25.382 7.454 1.00 10.95 103 GLU A N 1
ATOM 666 C CA . GLU A 1 87 ? 10.298 25.470 6.454 1.00 12.05 103 GLU A CA 1
ATOM 667 C C . GLU A 1 87 ? 9.121 24.554 6.787 1.00 11.69 103 GLU A C 1
ATOM 668 O O . GLU A 1 87 ? 7.963 24.927 6.600 1.00 12.27 103 GLU A O 1
ATOM 674 N N . VAL A 1 88 ? 9.421 23.363 7.297 1.00 11.78 104 VAL A N 1
ATOM 675 C CA . VAL A 1 88 ? 8.379 22.401 7.652 1.00 11.69 104 VAL A CA 1
ATOM 676 C C . VAL A 1 88 ? 7.516 22.933 8.798 1.00 11.04 104 VAL A C 1
ATOM 677 O O . VAL A 1 88 ? 6.285 22.910 8.722 1.00 11.54 104 VAL A O 1
ATOM 681 N N . LEU A 1 89 ? 8.156 23.464 9.836 1.00 10.97 105 LEU A N 1
ATOM 682 C CA . LEU A 1 89 ? 7.412 23.953 10.994 1.00 11.33 105 LEU A CA 1
ATOM 683 C C . LEU A 1 89 ? 6.641 25.240 10.708 1.00 10.77 105 LEU A C 1
ATOM 684 O O . LEU A 1 89 ? 5.741 25.618 11.453 1.00 10.80 105 LEU A O 1
ATOM 689 N N . GLN A 1 90 ? 6.980 25.914 9.610 1.00 11.97 106 GLN A N 1
ATOM 690 C CA . GLN A 1 90 ? 6.179 27.046 9.163 1.00 12.86 106 GLN A CA 1
ATOM 691 C C . GLN A 1 90 ? 4.882 26.585 8.508 1.00 12.81 106 GLN A C 1
ATOM 692 O O . GLN A 1 90 ? 3.886 27.314 8.497 1.00 14.09 106 GLN A O 1
ATOM 698 N N . GLN A 1 91 ? 4.897 25.365 7.979 1.00 12.61 107 GLN A N 1
ATOM 699 C CA . GLN A 1 91 ? 3.787 24.843 7.194 1.00 12.79 107 GLN A CA 1
ATOM 700 C C . GLN A 1 91 ? 2.849 23.915 7.981 1.00 11.22 107 GLN A C 1
ATOM 701 O O . GLN A 1 91 ? 1.671 23.792 7.658 1.00 11.30 107 GLN A O 1
ATOM 707 N N . GLY A 1 92 ? 3.365 23.267 9.022 1.00 9.14 108 GLY A N 1
ATOM 708 C CA . GLY A 1 92 ? 2.563 22.316 9.787 1.00 8.02 108 GLY A CA 1
ATOM 709 C C . GLY A 1 92 ? 3.391 21.678 10.876 1.00 6.69 108 GLY A C 1
ATOM 710 O O . GLY A 1 92 ? 4.198 22.353 11.516 1.00 7.53 108 GLY A O 1
ATOM 711 N N . ALA A 1 93 ? 3.186 20.384 11.093 1.00 4.68 109 ALA A N 1
ATOM 712 C CA . ALA A 1 93 ? 3.970 19.637 12.063 1.00 4.82 109 ALA A CA 1
ATOM 713 C C . ALA A 1 93 ? 5.091 18.881 11.358 1.00 4.33 109 ALA A C 1
ATOM 714 O O . ALA A 1 93 ? 4.970 18.513 10.176 1.00 4.81 109 ALA A O 1
ATOM 716 N N . GLY A 1 94 ? 6.175 18.631 12.083 1.00 4.28 110 GLY A N 1
ATOM 717 C CA . GLY A 1 94 ? 7.299 17.865 11.556 1.00 5.92 110 GLY A CA 1
ATOM 718 C C . GLY A 1 94 ? 7.539 16.603 12.357 1.00 5.66 110 GLY A C 1
ATOM 719 O O . GLY A 1 94 ? 7.456 16.596 13.583 1.00 8.19 110 GLY A O 1
ATOM 720 N N . HIS A 1 95 ? 7.855 15.521 11.666 1.00 5.53 111 HIS A N 1
ATOM 721 C CA . HIS A 1 95 ? 8.221 14.285 12.334 1.00 5.09 111 HIS A CA 1
ATOM 722 C C . HIS A 1 95 ? 9.685 14.355 12.766 1.00 4.70 111 HIS A C 1
ATOM 723 O O . HIS A 1 95 ? 10.559 14.708 11.967 1.00 5.68 111 HIS A O 1
ATOM 730 N N . LEU A 1 96 ? 9.953 14.017 14.024 1.00 4.83 112 LEU A N 1
ATOM 731 C CA . LEU A 1 96 ? 11.305 14.061 14.558 1.00 5.20 112 LEU A CA 1
ATOM 732 C C . LEU A 1 96 ? 12.143 12.884 14.064 1.00 5.49 112 LEU A C 1
ATOM 733 O O . LEU A 1 96 ? 11.929 11.733 14.450 1.00 5.59 112 LEU A O 1
ATOM 738 N N . GLU A 1 97 ? 13.111 13.171 13.200 1.00 5.59 113 GLU A N 1
ATOM 739 C CA . GLU A 1 97 ? 13.940 12.114 12.638 1.00 6.07 113 GLU A CA 1
ATOM 740 C C . GLU A 1 97 ? 14.721 11.414 13.743 1.00 6.20 113 GLU A C 1
ATOM 741 O O . GLU A 1 97 ? 15.202 12.058 14.677 1.00 5.99 113 GLU A O 1
ATOM 747 N N . GLY A 1 98 ? 14.811 10.090 13.652 1.00 5.27 114 GLY A N 1
ATOM 748 C CA . GLY A 1 98 ? 15.371 9.285 14.728 1.00 5.24 114 GLY A CA 1
ATOM 749 C C . GLY A 1 98 ? 14.292 8.599 15.547 1.00 4.21 114 GLY A C 1
ATOM 750 O O . GLY A 1 98 ? 14.588 7.667 16.286 1.00 4.91 114 GLY A O 1
ATOM 751 N N . THR A 1 99 ? 13.044 9.059 15.427 1.00 4.66 115 THR A N 1
ATOM 752 C CA . THR A 1 99 ? 11.917 8.406 16.096 1.00 4.76 115 THR A CA 1
ATOM 753 C C . THR A 1 99 ? 11.137 7.548 15.096 1.00 4.25 115 THR A C 1
ATOM 754 O O . THR A 1 99 ? 11.343 7.641 13.886 1.00 4.42 115 THR A O 1
ATOM 758 N N . SER A 1 100 ? 10.242 6.698 15.589 1.00 3.93 116 SER A N 1
ATOM 759 C CA . SER A 1 100 ? 9.511 5.780 14.719 1.00 4.28 116 SER A CA 1
ATOM 760 C C . SER A 1 100 ?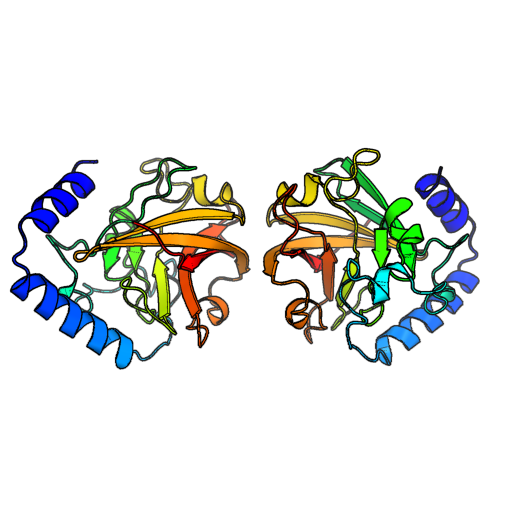 8.627 6.542 13.739 1.00 3.92 116 SER A C 1
ATOM 761 O O . SER A 1 100 ? 8.037 7.579 14.099 1.00 4.41 116 SER A O 1
ATOM 764 N N . LEU A 1 101 ? 8.497 6.023 12.519 1.00 4.20 117 LEU A N 1
ATOM 765 C CA . LEU A 1 101 ? 7.459 6.523 11.625 1.00 4.56 117 LEU A CA 1
ATOM 766 C C . LEU A 1 101 ? 6.083 6.273 12.227 1.00 4.55 117 LEU A C 1
ATOM 767 O O . LEU A 1 101 ? 5.889 5.294 12.968 1.00 4.43 117 LEU A O 1
ATOM 772 N N . PRO A 1 102 ? 5.119 7.155 11.917 1.00 4.51 118 PRO A N 1
ATOM 773 C CA . PRO A 1 102 ? 3.812 7.107 12.577 1.00 4.88 118 PRO A CA 1
ATOM 774 C C . PRO A 1 102 ? 2.906 6.058 11.938 1.00 4.32 118 PRO A C 1
ATOM 775 O O . PRO A 1 10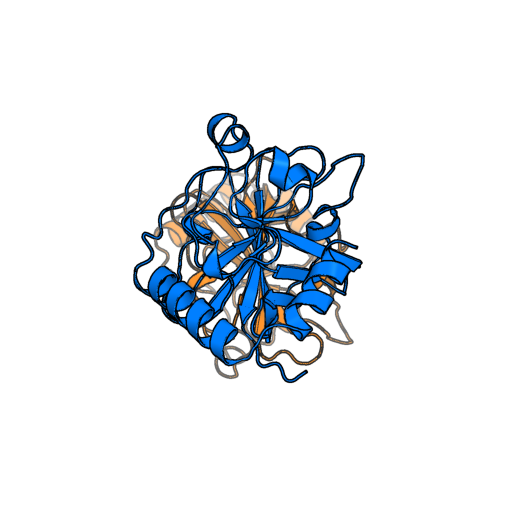2 ? 1.910 6.379 11.278 1.00 4.58 118 PRO A O 1
ATOM 779 N N . ILE A 1 103 ? 3.254 4.797 12.181 1.00 3.61 119 ILE A N 1
ATOM 780 C CA . ILE A 1 103 ? 2.463 3.652 11.734 1.00 4.16 119 ILE A CA 1
ATOM 781 C C . ILE A 1 103 ? 2.095 2.716 12.888 1.00 3.75 119 ILE A C 1
ATOM 782 O O . ILE A 1 103 ? 1.450 1.694 12.679 1.00 3.58 119 ILE A O 1
ATOM 787 N N . GLY A 1 104 ? 2.489 3.071 14.106 1.00 3.63 120 GLY A N 1
ATOM 788 C CA . GLY A 1 104 ? 2.139 2.286 15.287 1.00 4.22 120 GLY A CA 1
ATOM 789 C C . GLY A 1 104 ? 2.806 0.932 15.338 1.00 3.55 120 GLY A C 1
ATOM 790 O O . GLY A 1 104 ? 3.651 0.603 14.496 1.00 4.48 120 GLY A O 1
ATOM 791 N N . GLY A 1 105 ? 2.411 0.158 16.346 1.00 3.61 121 GLY A N 1
ATOM 792 C CA . GLY A 1 105 ? 2.970 -1.168 16.596 1.00 4.79 121 GLY A CA 1
ATOM 793 C C . GLY A 1 105 ? 3.571 -1.251 17.985 1.00 4.88 121 GLY A C 1
ATOM 794 O O . GLY A 1 105 ? 3.914 -0.235 18.596 1.00 5.36 121 GLY A O 1
ATOM 795 N N . ASN A 1 106 ? 3.700 -2.460 18.516 1.00 5.91 122 ASN A N 1
ATOM 796 C CA . ASN A 1 106 ? 4.364 -2.627 19.805 1.00 6.23 122 ASN A CA 1
ATOM 797 C C . ASN A 1 106 ? 5.803 -2.097 19.712 1.00 6.93 122 ASN A C 1
ATOM 798 O O . ASN A 1 106 ? 6.430 -2.150 18.655 1.00 6.21 122 ASN A O 1
ATOM 803 N N . SER A 1 107 ? 6.328 -1.570 20.811 1.00 6.01 123 SER A N 1
ATOM 804 C CA . SER A 1 107 ? 7.700 -1.069 20.837 1.00 6.42 123 SER A CA 1
ATOM 805 C C . SER A 1 107 ? 7.952 -0.033 19.739 1.00 6.17 123 SER A C 1
ATOM 806 O O . SER A 1 107 ? 8.943 -0.071 19.017 1.00 6.73 123 SER A O 1
ATOM 809 N N . THR A 1 108 ? 7.055 0.947 19.652 1.00 5.23 124 THR A N 1
ATOM 810 C CA A THR A 1 108 ? 7.231 2.048 18.715 0.50 5.18 124 THR A CA 1
ATOM 811 C CA B THR A 1 108 ? 7.197 2.041 18.701 0.50 5.39 124 THR A CA 1
ATOM 812 C C . THR A 1 108 ? 6.972 3.371 19.426 1.00 4.35 124 THR A C 1
ATOM 813 O O . THR A 1 108 ? 6.178 3.436 20.368 1.00 4.43 124 THR A O 1
ATOM 820 N N . HIS A 1 109 ? 7.672 4.421 18.999 1.00 3.90 125 HIS A N 1
ATOM 821 C CA . HIS A 1 109 ? 7.472 5.756 19.590 1.00 4.04 125 HIS A CA 1
ATOM 822 C C . HIS A 1 109 ? 7.793 6.813 18.545 1.00 4.56 125 HIS A C 1
ATOM 823 O O . HIS A 1 109 ? 8.959 7.064 18.224 1.00 4.84 125 HIS A O 1
ATOM 830 N N . ALA A 1 110 ? 6.739 7.399 17.991 1.00 4.66 126 ALA A N 1
ATOM 831 C CA . ALA A 1 110 ? 6.856 8.477 17.022 1.00 4.31 126 ALA A CA 1
ATOM 832 C C . ALA A 1 110 ? 6.702 9.810 17.735 1.00 4.38 126 ALA A C 1
ATOM 833 O O . ALA A 1 110 ? 5.861 9.942 18.622 1.00 4.61 126 ALA A O 1
ATOM 835 N N . VAL A 1 111 ? 7.494 10.795 17.318 1.00 4.84 127 VAL A N 1
ATOM 836 C CA . VAL A 1 111 ? 7.413 12.133 17.903 1.00 4.60 127 VAL A CA 1
ATOM 837 C C . VAL A 1 111 ? 7.068 13.133 16.810 1.00 4.22 127 VAL A C 1
ATOM 838 O O . VAL A 1 111 ? 7.680 13.140 15.738 1.00 5.35 127 VAL A O 1
ATOM 842 N N . ILE A 1 112 ? 6.039 13.933 17.071 1.00 4.03 128 ILE A N 1
ATOM 843 C CA . ILE A 1 112 ? 5.496 14.897 16.119 1.00 4.69 128 ILE A CA 1
ATOM 844 C C . ILE A 1 112 ? 5.608 16.282 16.760 1.00 4.60 128 ILE A C 1
ATOM 845 O O . ILE A 1 112 ? 5.175 16.471 17.895 1.00 4.22 128 ILE A O 1
ATOM 850 N N . THR A 1 113 ? 6.211 17.218 16.030 1.00 4.21 129 THR A N 1
ATOM 851 C CA A THR A 1 113 ? 6.666 18.508 16.550 0.50 4.50 129 THR A CA 1
ATOM 852 C CA B THR A 1 113 ? 6.598 18.506 16.603 0.50 4.64 129 THR A CA 1
ATOM 853 C C . THR A 1 113 ? 5.923 19.664 15.886 1.00 4.06 129 THR A C 1
ATOM 854 O O . THR A 1 113 ? 5.709 19.632 14.676 1.00 4.64 129 THR A O 1
ATOM 861 N N . ALA A 1 114 ? 5.580 20.698 16.648 1.00 3.96 130 ALA A N 1
ATOM 862 C CA . ALA A 1 114 ? 5.059 21.917 16.030 1.00 4.34 130 ALA A CA 1
ATOM 863 C C . ALA A 1 114 ? 5.238 23.103 16.966 1.00 5.35 130 ALA A C 1
ATOM 864 O O . ALA A 1 114 ? 5.484 22.928 18.168 1.00 5.56 130 ALA A O 1
ATOM 866 N N . HIS A 1 115 ? 5.120 24.306 16.415 1.00 7.74 131 HIS A N 1
ATOM 867 C CA . HIS A 1 115 ? 5.376 25.529 17.172 1.00 8.31 131 HIS A CA 1
ATOM 868 C C . HIS A 1 115 ? 4.298 25.833 18.202 1.00 8.92 131 HIS A C 1
ATOM 869 O O . HIS A 1 115 ? 3.146 25.409 18.080 1.00 9.05 131 HIS A O 1
ATOM 876 N N . THR A 1 116 ? 4.687 26.623 19.201 1.00 9.57 132 THR A N 1
ATOM 877 C CA . THR A 1 116 ? 3.751 27.328 20.069 1.00 9.24 132 THR A CA 1
ATOM 878 C C . THR A 1 116 ? 4.035 28.822 19.943 1.00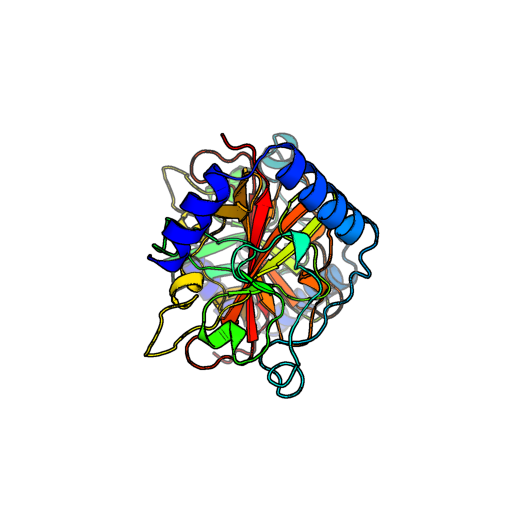 8.75 132 THR A C 1
ATOM 879 O O . THR A 1 116 ? 5.193 29.242 19.936 1.00 10.54 132 THR A O 1
ATOM 883 N N . GLY A 1 117 ? 2.982 29.624 19.812 1.00 7.35 133 GLY A N 1
ATOM 884 C CA . GLY A 1 117 ? 3.143 31.074 19.861 1.0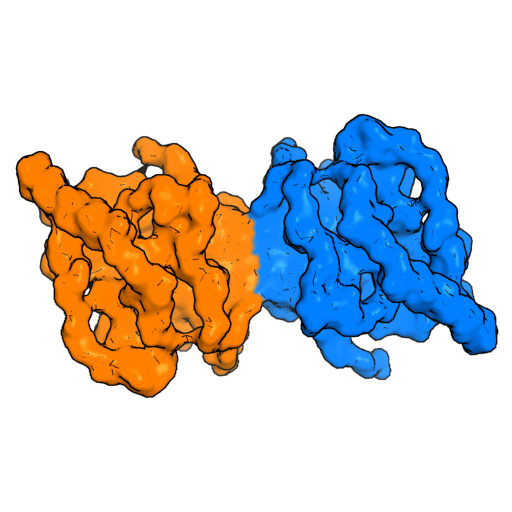0 7.46 133 GLY A CA 1
ATOM 885 C C . GLY A 1 117 ? 3.479 31.757 18.547 1.00 7.81 133 GLY A C 1
ATOM 886 O O . GLY A 1 117 ? 3.820 32.936 18.545 1.00 8.52 133 GLY A O 1
ATOM 887 N N . LEU A 1 118 ? 3.384 31.047 17.422 1.00 8.64 134 LEU A N 1
ATOM 888 C CA A LEU A 1 118 ? 3.523 31.691 16.114 0.50 9.52 134 LEU A CA 1
ATOM 889 C CA B LEU A 1 118 ? 3.543 31.692 16.123 0.50 9.52 134 LEU A CA 1
ATOM 890 C C . LEU A 1 118 ? 2.403 32.694 15.931 1.00 9.69 134 LEU A C 1
ATOM 891 O O . LEU A 1 118 ? 1.245 32.382 16.192 1.00 11.08 134 LEU A O 1
ATOM 900 N N . PRO A 1 119 ? 2.724 33.912 15.469 1.00 9.87 135 PRO A N 1
ATOM 901 C CA . PRO A 1 119 ? 1.662 34.917 15.380 1.00 9.59 135 PRO A CA 1
ATOM 902 C C . PRO A 1 119 ? 0.611 34.575 14.329 1.00 9.48 135 PRO A C 1
ATOM 903 O O . PRO A 1 119 ? -0.519 35.045 14.418 1.00 10.98 135 PRO A O 1
ATOM 907 N N . THR A 1 120 ? 0.989 33.735 13.368 1.00 10.16 136 THR A N 1
ATOM 908 C CA . THR A 1 120 ? 0.247 33.541 12.118 1.00 12.34 136 THR A CA 1
ATOM 909 C C . THR A 1 120 ? -0.627 32.293 12.102 1.00 11.79 136 THR A C 1
ATOM 910 O O . THR A 1 120 ? -1.600 32.205 11.351 1.00 13.04 136 THR A O 1
ATOM 914 N N . ALA A 1 121 ? -0.238 31.304 12.889 1.00 10.44 137 ALA A N 1
ATOM 915 C CA . ALA A 1 121 ? -0.935 30.027 12.905 1.00 10.65 137 ALA A CA 1
ATOM 916 C C . ALA A 1 121 ? -0.785 29.421 14.282 1.00 10.09 137 ALA A C 1
ATOM 917 O O . ALA A 1 121 ? 0.293 29.462 14.883 1.00 10.42 137 ALA A O 1
ATOM 919 N N . LYS A 1 122 ? -1.870 28.851 14.788 1.00 10.76 138 LYS A N 1
ATOM 920 C CA . LYS A 1 122 ? -1.849 28.368 16.159 1.00 11.00 138 LYS A CA 1
ATOM 921 C C . LYS A 1 122 ? -0.980 27.123 16.355 1.00 9.22 138 LYS A C 1
ATOM 922 O O . LYS A 1 122 ? -0.415 26.943 17.429 1.00 9.06 138 LYS A O 1
ATOM 928 N N . MET A 1 123 ? -0.833 26.303 15.314 1.00 8.30 139 MET A N 1
ATOM 929 C CA . MET A 1 123 ? -0.019 25.085 15.411 1.00 7.89 139 MET A CA 1
ATOM 930 C C . MET A 1 123 ? -0.323 24.339 16.716 1.00 7.81 139 MET A C 1
ATOM 931 O O . MET A 1 123 ? -1.473 23.964 16.936 1.00 7.77 139 MET A O 1
ATOM 936 N N . PHE A 1 124 ? 0.681 24.142 17.573 1.00 7.10 140 PHE A N 1
ATOM 937 C CA . PHE A 1 124 ? 0.496 23.400 18.838 1.00 7.24 140 PHE A CA 1
ATOM 938 C C . PHE A 1 124 ? 0.362 24.328 20.066 1.00 8.07 140 PHE A C 1
ATOM 939 O O . PHE A 1 124 ? 0.568 23.912 21.205 1.00 10.04 140 PHE A O 1
ATOM 947 N N . THR A 1 125 ? 0.010 25.591 19.848 1.00 8.14 141 THR A N 1
ATOM 948 C CA . THR A 1 125 ? -0.100 26.529 20.969 1.00 8.93 141 THR A CA 1
ATOM 949 C C . THR A 1 125 ? -0.991 26.007 22.094 1.00 9.11 141 THR A C 1
ATOM 950 O O . THR A 1 125 ? -0.683 26.204 23.278 1.00 10.41 141 THR A O 1
ATOM 954 N N . ASP A 1 126 ? -2.102 25.369 21.737 1.00 9.12 142 ASP A N 1
ATOM 955 C CA . ASP A 1 126 ? -3.056 24.917 22.750 1.00 9.12 142 ASP A CA 1
ATOM 956 C C . ASP A 1 126 ? -2.736 23.536 23.338 1.00 9.28 142 ASP A C 1
ATOM 957 O O . ASP A 1 126 ? -3.548 22.956 24.055 1.00 8.42 142 ASP A O 1
ATOM 962 N N . LEU A 1 127 ? -1.542 23.017 23.065 1.00 8.95 143 LEU A N 1
ATOM 963 C CA . LEU A 1 127 ? -1.148 21.742 23.667 1.00 9.35 143 LEU A CA 1
ATOM 964 C C . LEU A 1 127 ? -1.202 21.801 25.191 1.00 8.89 143 LEU A C 1
ATOM 965 O O . LEU A 1 127 ? -1.443 20.781 25.842 1.00 8.74 143 LEU A O 1
ATOM 970 N N . THR A 1 128 ? -1.002 22.992 25.759 1.00 8.52 144 THR A N 1
ATOM 971 C CA . THR A 1 128 ? -1.047 23.156 27.212 1.00 9.52 144 THR A CA 1
ATOM 972 C C . THR A 1 128 ? -2.439 22.912 27.786 1.00 8.25 144 THR A C 1
ATOM 973 O O . THR A 1 128 ? -2.587 22.774 29.005 1.00 9.65 144 THR A O 1
ATOM 977 N N . LYS A 1 129 ? -3.456 22.917 26.932 1.00 8.08 145 LYS A N 1
ATOM 978 C CA . LYS A 1 129 ? -4.823 22.659 27.373 1.00 7.68 145 LYS A CA 1
ATOM 979 C C . LYS A 1 129 ? -5.128 21.170 27.493 1.00 7.65 145 LYS A C 1
ATOM 980 O O . LYS A 1 129 ? -6.127 20.789 28.103 1.00 8.25 145 LYS A O 1
ATOM 986 N N . LEU A 1 130 ? -4.303 20.323 26.880 1.00 7.30 146 LEU A N 1
ATOM 987 C CA . LEU A 1 130 ? -4.578 18.896 26.863 1.00 7.17 146 LEU A CA 1
ATOM 988 C C . LEU A 1 130 ? -4.408 18.275 28.235 1.00 7.31 146 LEU A C 1
ATOM 989 O O . LEU A 1 130 ? -3.488 18.614 28.989 1.00 8.50 146 LEU A O 1
ATOM 994 N N . LYS A 1 131 ? -5.300 17.336 28.529 1.00 5.05 147 LYS A N 1
ATOM 995 C CA . LYS A 1 131 ? -5.326 16.648 29.813 1.00 5.32 147 LYS A CA 1
ATOM 996 C C . LYS A 1 131 ? -5.113 15.163 29.596 1.00 4.56 147 LYS A C 1
ATOM 997 O O . LYS A 1 131 ? -5.456 14.628 28.538 1.00 4.72 147 LYS A O 1
ATOM 1003 N N . VAL A 1 132 ? -4.573 14.483 30.599 1.00 4.29 148 VAL A N 1
ATOM 1004 C CA . VAL A 1 132 ? -4.550 13.033 30.549 1.00 4.11 148 VAL A CA 1
ATOM 1005 C C . VAL A 1 132 ? -5.971 12.536 30.249 1.00 3.88 148 VAL A C 1
ATOM 1006 O O . VAL A 1 132 ? -6.963 13.101 30.726 1.00 4.22 148 VAL A O 1
ATOM 1010 N N . GLY A 1 133 ? -6.062 11.492 29.435 1.00 4.11 149 GLY A N 1
ATOM 1011 C CA . GLY A 1 133 ? -7.358 10.974 29.005 1.00 4.51 149 GLY A CA 1
ATOM 1012 C C . GLY A 1 133 ? -7.862 11.557 27.694 1.00 4.27 149 GLY A C 1
ATOM 1013 O O . GLY A 1 133 ? -8.703 10.955 27.028 1.00 4.98 149 GLY A O 1
ATOM 1014 N N . ASP A 1 134 ? -7.380 12.737 27.306 1.00 3.92 150 ASP A N 1
ATOM 1015 C CA . ASP A 1 134 ? -7.761 13.285 26.014 1.00 3.80 150 ASP A CA 1
ATOM 1016 C C . ASP A 1 134 ? -7.240 12.403 24.885 1.00 4.13 150 ASP A C 1
ATOM 1017 O O . ASP A 1 134 ? -6.194 11.761 25.013 1.00 4.86 150 ASP A O 1
ATOM 1022 N N . LYS A 1 135 ? -7.947 12.414 23.758 1.00 4.21 151 LYS A N 1
ATOM 1023 C CA . LYS A 1 135 ? -7.579 11.597 22.601 1.00 5.02 151 LYS A CA 1
ATOM 1024 C C . LYS A 1 135 ? -6.998 12.426 21.461 1.00 4.57 151 LYS A C 1
ATOM 1025 O O . LYS A 1 135 ? -7.325 13.604 21.280 1.00 5.12 151 LYS A O 1
ATOM 1031 N N . PHE A 1 136 ? -6.110 11.802 20.696 1.00 4.41 152 PHE A N 1
ATOM 1032 C CA . PHE A 1 136 ? -5.691 12.367 19.432 1.00 4.06 152 PHE A CA 1
ATOM 1033 C C . PHE A 1 136 ? -5.552 11.258 18.409 1.00 4.23 152 PHE A C 1
ATOM 1034 O O . PHE A 1 136 ? -5.504 10.078 18.763 1.00 4.43 152 PHE A O 1
ATOM 1042 N N . TYR A 1 137 ? -5.534 11.637 17.138 1.00 4.05 153 TYR A N 1
ATOM 1043 C CA . TYR A 1 137 ? -5.638 10.681 16.043 1.00 4.64 153 TYR A CA 1
ATOM 1044 C C 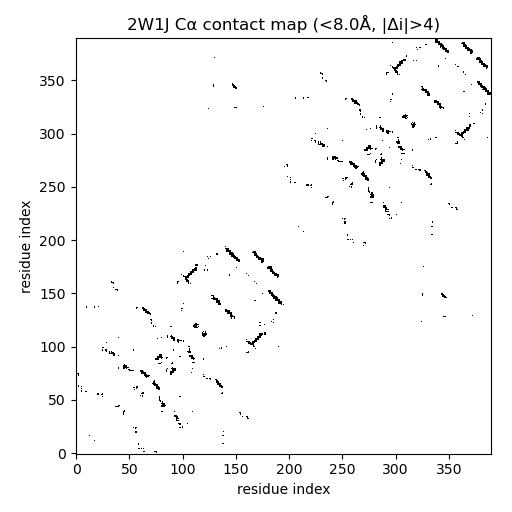. TYR A 1 137 ? -4.538 10.965 15.046 1.00 4.88 153 TYR A C 1
ATOM 1045 O O . TYR A 1 137 ? -4.344 12.110 14.623 1.00 5.94 153 TYR A O 1
ATOM 1054 N N . VAL A 1 138 ? -3.807 9.924 14.685 1.00 4.82 154 VAL A N 1
ATOM 1055 C CA . VAL A 1 138 ? -2.733 10.052 13.716 1.00 5.22 154 VAL A CA 1
ATOM 1056 C C . VAL A 1 138 ? -3.200 9.364 12.440 1.00 4.95 154 VAL A C 1
ATOM 1057 O O . VAL A 1 138 ? -3.503 8.170 12.443 1.00 6.19 154 VAL A O 1
ATOM 1061 N N . HIS A 1 139 ? -3.304 10.138 11.364 1.00 4.97 155 HIS A N 1
ATOM 1062 C CA . HIS A 1 139 ? -3.761 9.649 10.068 1.00 5.33 155 HIS A CA 1
ATOM 1063 C C . HIS A 1 139 ? -2.560 9.355 9.199 1.00 5.36 155 HIS A C 1
ATOM 1064 O O . HIS A 1 139 ? -1.681 10.208 9.055 1.00 5.91 155 HIS A O 1
ATOM 1071 N N . ASN A 1 140 ? -2.529 8.168 8.607 1.00 4.59 156 ASN A N 1
ATOM 1072 C CA . ASN A 1 140 ? -1.503 7.849 7.621 1.00 4.53 156 ASN A CA 1
ATOM 1073 C C . ASN A 1 140 ? -2.159 7.271 6.370 1.00 4.33 156 ASN A C 1
ATOM 1074 O O . ASN A 1 140 ? -3.388 7.223 6.297 1.00 4.55 156 ASN A O 1
ATOM 1079 N N . ILE A 1 141 ? -1.367 6.854 5.389 1.00 4.29 157 ILE A N 1
ATOM 1080 C CA . ILE A 1 141 ? -1.945 6.374 4.139 1.00 4.50 157 ILE A CA 1
ATOM 1081 C C . ILE A 1 141 ? -2.828 5.139 4.308 1.00 4.47 157 ILE A C 1
ATOM 1082 O O . ILE A 1 141 ? -3.688 4.874 3.467 1.00 6.06 157 ILE A O 1
ATOM 1087 N N . LYS A 1 142 ? -2.596 4.373 5.367 1.00 4.24 158 LYS A N 1
ATOM 1088 C CA . LYS A 1 142 ? -3.323 3.130 5.603 1.00 4.61 158 LYS A CA 1
ATOM 1089 C C . LYS A 1 142 ? -4.596 3.314 6.429 1.00 4.18 158 LYS A C 1
ATOM 1090 O O . LYS A 1 142 ? -5.625 2.710 6.123 1.00 4.70 158 LYS A O 1
ATOM 1096 N N . GLU A 1 143 ? -4.533 4.125 7.478 1.00 4.56 159 GLU A N 1
ATOM 1097 C CA . GLU A 1 143 ? -5.590 4.091 8.489 1.00 4.89 159 GLU A CA 1
ATOM 1098 C C . GLU A 1 143 ? -5.518 5.308 9.398 1.00 5.11 159 GLU A C 1
ATOM 1099 O O . GLU A 1 143 ? -4.638 6.163 9.247 1.00 6.19 159 GLU A O 1
ATOM 1105 N N . VAL A 1 144 ? -6.451 5.369 10.339 1.00 4.85 160 VAL A N 1
ATOM 1106 C CA . VAL A 1 144 ? -6.410 6.346 11.411 1.00 5.33 160 VAL A CA 1
ATOM 1107 C C . VAL A 1 144 ? -6.100 5.596 12.702 1.00 4.66 160 VAL A C 1
ATOM 1108 O O . VAL A 1 144 ? -6.724 4.572 12.994 1.00 6.26 160 VAL A O 1
ATOM 1112 N N . MET A 1 145 ? -5.128 6.088 13.462 1.00 4.52 161 MET A N 1
ATOM 1113 C CA . MET A 1 145 ? -4.739 5.466 14.729 1.00 4.35 161 MET A CA 1
ATOM 1114 C C . MET A 1 145 ? -5.113 6.376 15.886 1.00 3.97 161 MET A C 1
ATOM 1115 O O . MET A 1 145 ? -4.800 7.569 15.863 1.00 5.70 161 MET A O 1
ATOM 1120 N N . ALA A 1 146 ? -5.727 5.813 16.921 1.00 3.65 162 ALA A N 1
ATOM 1121 C CA . ALA A 1 146 ? -6.117 6.572 18.096 1.00 3.47 162 ALA A CA 1
ATOM 1122 C C . ALA A 1 146 ? -5.107 6.419 19.222 1.00 3.24 162 ALA A C 1
ATOM 1123 O O . ALA A 1 146 ? -4.624 5.315 19.501 1.00 3.21 162 ALA A O 1
ATOM 1125 N N . TYR A 1 147 ? -4.849 7.542 19.893 1.00 3.52 163 TYR A N 1
ATOM 1126 C CA . TYR A 1 147 ? -3.968 7.604 21.053 1.00 3.97 163 TYR A CA 1
ATOM 1127 C C . TYR A 1 147 ? -4.670 8.318 22.202 1.00 4.04 163 TYR A C 1
ATOM 1128 O O . TYR A 1 147 ? -5.499 9.209 21.968 1.00 4.80 163 TYR A O 1
ATOM 1137 N N . GLN A 1 148 ? -4.319 7.950 23.428 1.00 3.91 164 GLN A N 1
ATOM 1138 C CA . GLN A 1 148 ? -4.903 8.563 24.615 1.00 3.74 164 GLN A CA 1
ATOM 1139 C C . GLN A 1 148 ? -3.780 9.108 25.492 1.00 3.28 164 GLN A C 1
ATOM 1140 O O . GLN A 1 148 ? -2.854 8.380 25.851 1.00 3.75 164 GLN A O 1
ATOM 1146 N N . VAL A 1 149 ? -3.856 10.395 25.812 1.00 3.65 165 VAL A N 1
ATOM 1147 C CA . VAL A 1 149 ? -2.802 11.039 26.595 1.00 3.21 165 VAL A CA 1
ATOM 1148 C C . VAL A 1 149 ? -2.677 10.364 27.952 1.00 3.38 165 VAL A C 1
ATOM 1149 O O . VAL A 1 149 ? -3.664 10.214 28.686 1.00 3.56 165 VAL A O 1
ATOM 1153 N N . ASP A 1 150 ? -1.455 9.976 28.306 1.00 4.24 166 ASP A N 1
ATOM 1154 C CA . ASP A 1 150 ? -1.183 9.401 29.628 1.00 4.52 166 ASP A CA 1
ATOM 1155 C C . ASP A 1 150 ? -0.099 10.102 30.438 1.00 4.15 166 ASP A C 1
ATOM 1156 O O . ASP A 1 150 ? 0.070 9.805 31.614 1.00 4.42 166 ASP A O 1
ATOM 1161 N N . GLN A 1 151 ? 0.622 11.042 29.830 1.00 4.46 167 GLN A N 1
ATOM 1162 C CA . GLN A 1 151 ? 1.728 11.705 30.530 1.00 5.10 167 GLN A CA 1
ATOM 1163 C C . GLN A 1 151 ? 2.014 13.020 29.836 1.00 5.10 167 GLN A C 1
ATOM 1164 O O . GLN A 1 151 ? 2.144 13.054 28.612 1.00 7.55 167 GLN A O 1
ATOM 1170 N N . VAL A 1 152 ? 2.069 14.098 30.612 1.00 4.99 168 VAL A N 1
ATOM 1171 C CA . VAL A 1 152 ? 2.468 15.408 30.110 1.00 4.92 168 VAL A CA 1
ATOM 1172 C C . VAL A 1 152 ? 3.643 15.845 30.962 1.00 4.37 168 VAL A C 1
ATOM 1173 O O . VAL A 1 152 ? 3.579 15.790 32.192 1.00 4.50 168 VAL A O 1
ATOM 1177 N N . LYS A 1 153 ? 4.738 16.252 30.330 1.00 5.22 169 LYS A N 1
ATOM 1178 C CA . LYS A 1 153 ? 5.880 16.661 31.118 1.00 5.40 169 LYS A CA 1
ATOM 1179 C C . LYS A 1 153 ? 6.674 17.760 30.450 1.00 4.27 169 LYS A C 1
ATOM 1180 O O . LYS A 1 153 ? 6.564 17.992 29.241 1.00 5.65 169 LYS A O 1
ATOM 1186 N N . VAL A 1 154 ? 7.462 18.442 31.268 1.00 4.24 170 VAL A N 1
ATOM 1187 C CA . VAL A 1 154 ? 8.330 19.510 30.799 1.00 5.17 170 VAL A CA 1
ATOM 1188 C C . VAL A 1 154 ? 9.790 19.063 30.916 1.00 5.52 170 VAL A C 1
ATOM 1189 O O . VAL A 1 154 ? 10.194 18.504 31.942 1.00 5.77 170 VAL A O 1
ATOM 1193 N N . ILE A 1 155 ? 10.564 19.278 29.855 1.00 4.34 171 ILE A N 1
ATOM 1194 C CA . ILE A 1 155 ? 11.973 18.879 29.828 1.00 5.21 171 ILE A CA 1
ATOM 1195 C C . ILE A 1 155 ? 12.843 20.043 29.363 1.00 4.79 171 ILE A C 1
ATOM 1196 O O . ILE A 1 155 ? 12.355 21.013 28.761 1.00 5.03 171 ILE A O 1
ATOM 1201 N N . GLU A 1 156 ? 14.142 19.934 29.603 1.00 4.29 172 GLU A N 1
ATOM 1202 C CA . GLU A 1 156 ? 15.068 20.844 28.936 1.00 4.99 172 GLU A CA 1
ATOM 1203 C C . GLU A 1 156 ? 15.282 20.367 27.496 1.00 5.52 172 GLU A C 1
ATOM 1204 O O . GLU A 1 156 ? 15.114 19.179 27.192 1.00 5.73 172 GLU A O 1
ATOM 1210 N N . PRO A 1 157 ? 15.649 21.294 26.603 1.00 6.06 173 PRO A N 1
ATOM 1211 C CA . PRO A 1 157 ? 15.600 21.011 25.172 1.00 7.08 173 PRO A CA 1
ATOM 1212 C C . PRO A 1 157 ? 16.467 19.864 24.653 1.00 8.61 173 PRO A C 1
ATOM 1213 O O . PRO A 1 157 ? 16.143 19.289 23.619 1.00 9.23 173 PRO A O 1
ATOM 1217 N N . THR A 1 158 ? 17.561 19.540 25.329 1.00 8.90 174 THR A N 1
ATOM 1218 C CA . THR A 1 158 ? 18.450 18.502 24.798 1.00 9.93 174 THR A CA 1
ATOM 1219 C C . THR A 1 158 ? 18.354 17.169 25.530 1.00 9.32 174 THR A C 1
ATOM 1220 O O . THR A 1 158 ? 19.174 16.270 25.313 1.00 9.61 174 THR A O 1
ATOM 1224 N N . ASN A 1 159 ? 17.365 17.050 26.408 1.00 8.62 175 ASN A N 1
ATOM 1225 C CA . ASN A 1 159 ? 17.092 15.783 27.072 1.00 8.12 175 ASN A CA 1
ATOM 1226 C C . ASN A 1 159 ? 16.104 14.984 26.232 1.00 8.33 175 ASN A C 1
ATOM 1227 O O . ASN A 1 159 ? 14.930 15.334 26.154 1.00 8.78 175 ASN A O 1
ATOM 1232 N N . PHE A 1 160 ? 16.587 13.930 25.580 1.00 7.69 176 PHE A N 1
ATOM 1233 C CA . PHE A 1 160 ? 15.755 13.145 24.671 1.00 8.39 176 PHE A CA 1
ATOM 1234 C C . PHE A 1 160 ? 15.277 11.824 25.269 1.00 8.30 176 PHE A C 1
ATOM 1235 O O . PHE A 1 160 ? 14.647 11.020 24.572 1.00 8.64 176 PHE A O 1
ATOM 1243 N N . ASP A 1 161 ? 15.554 11.595 26.550 1.00 7.89 177 ASP A N 1
ATOM 1244 C CA . ASP A 1 161 ? 15.264 10.298 27.170 1.00 9.14 177 ASP A CA 1
ATOM 1245 C C . ASP A 1 161 ? 13.793 9.902 27.000 1.00 9.04 177 ASP A C 1
ATOM 1246 O O . ASP A 1 161 ? 13.469 8.732 26.776 1.00 10.24 177 ASP A O 1
ATOM 1251 N N . ASP A 1 162 ? 12.895 10.876 27.114 1.00 7.18 178 ASP A N 1
ATOM 1252 C CA . ASP A 1 162 ? 11.468 10.602 27.097 1.00 7.26 178 ASP A CA 1
ATOM 1253 C C . ASP A 1 162 ? 10.915 10.506 25.682 1.00 8.27 178 ASP A C 1
ATOM 1254 O O . ASP A 1 162 ? 9.695 10.372 25.518 1.00 10.00 178 ASP A O 1
ATOM 1259 N N . LEU A 1 163 ? 11.787 10.619 24.682 1.00 7.64 179 LEU A N 1
ATOM 1260 C CA . LEU A 1 163 ? 11.393 10.591 23.275 1.00 8.25 179 LEU A CA 1
ATOM 1261 C C . LEU A 1 163 ? 11.762 9.284 22.595 1.00 8.59 179 LEU A C 1
ATOM 1262 O O . LEU A 1 163 ? 11.493 9.113 21.410 1.00 9.40 179 LEU A O 1
ATOM 1267 N N . LEU A 1 164 ? 12.398 8.384 23.335 1.00 7.96 180 LEU A N 1
ATOM 1268 C CA . LEU A 1 164 ? 12.908 7.144 22.762 1.00 7.89 180 LEU A CA 1
ATOM 1269 C C . LEU A 1 164 ? 11.895 6.013 22.896 1.00 7.87 180 LEU A C 1
ATOM 1270 O O . LEU A 1 164 ? 10.954 6.088 23.686 1.00 8.10 180 LEU A O 1
ATOM 1275 N N . ILE A 1 165 ? 12.097 4.946 22.135 1.00 7.82 181 ILE A N 1
ATOM 1276 C CA . ILE A 1 165 ? 11.210 3.791 22.210 1.00 8.29 181 ILE A CA 1
ATOM 1277 C C . ILE A 1 165 ? 11.219 3.2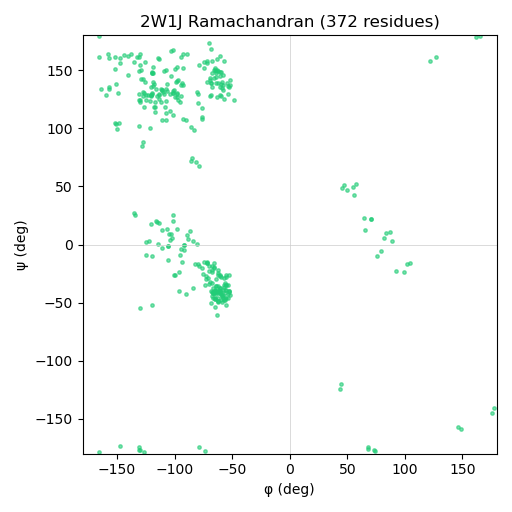06 23.613 1.00 8.52 181 ILE A C 1
ATOM 1278 O O . ILE A 1 165 ? 12.282 3.051 24.221 1.00 9.03 181 ILE A O 1
ATOM 1283 N N . VAL A 1 166 ? 10.030 2.885 24.117 1.00 9.31 182 VAL A N 1
ATOM 1284 C CA . VAL A 1 166 ? 9.899 2.105 25.338 1.00 9.55 182 VAL A CA 1
ATOM 1285 C C . VAL A 1 166 ? 9.414 0.719 24.927 1.00 9.83 182 VAL A C 1
ATOM 1286 O O . VAL A 1 166 ? 8.313 0.573 24.412 1.00 9.21 182 VAL A O 1
ATOM 1290 N N . PRO A 1 167 ? 10.257 -0.311 25.106 1.00 9.84 183 PRO A N 1
ATOM 1291 C CA . PRO A 1 167 ? 9.816 -1.656 24.721 1.00 9.79 183 PRO A CA 1
ATOM 1292 C C . PRO A 1 167 ? 8.469 -2.033 25.354 1.00 9.16 183 PRO A C 1
ATOM 1293 O O . PRO A 1 167 ? 8.251 -1.790 26.540 1.00 9.60 183 PRO A O 1
ATOM 1297 N N . GLY A 1 168 ? 7.572 -2.620 24.565 1.00 9.55 184 GLY A N 1
ATOM 1298 C CA . GLY A 1 168 ? 6.269 -3.051 25.075 1.00 9.44 184 GLY A CA 1
ATOM 1299 C C . GLY A 1 168 ? 5.162 -2.010 25.020 1.00 9.27 184 GLY A C 1
ATOM 1300 O O . GLY A 1 168 ? 4.040 -2.268 25.473 1.00 9.61 184 GLY A O 1
ATOM 1301 N N . HIS A 1 169 ? 5.467 -0.838 24.456 1.00 7.83 185 HIS A N 1
ATOM 1302 C CA . HIS A 1 169 ? 4.498 0.248 24.326 1.00 6.99 185 HIS A CA 1
ATOM 1303 C C . HIS A 1 169 ? 4.450 0.796 22.901 1.00 6.71 185 HIS A C 1
ATOM 1304 O O . HIS A 1 169 ? 5.423 0.726 22.146 1.00 7.14 185 HIS A O 1
ATOM 1311 N N . ASP A 1 170 ? 3.295 1.364 22.564 1.00 5.36 186 ASP A N 1
ATOM 1312 C CA . ASP A 1 170 ? 3.043 2.023 21.283 1.00 4.64 186 ASP A CA 1
ATOM 1313 C C . ASP A 1 170 ? 2.658 3.460 21.641 1.00 4.43 186 ASP A C 1
ATOM 1314 O O . ASP A 1 170 ? 1.527 3.716 22.067 1.00 5.15 186 ASP A O 1
ATOM 1319 N N . TYR A 1 171 ? 3.619 4.374 21.511 1.00 4.51 187 TYR A N 1
ATOM 1320 C CA . TYR A 1 171 ? 3.479 5.762 21.967 1.00 4.03 187 TYR A CA 1
ATOM 1321 C C . TYR A 1 171 ? 3.614 6.751 20.816 1.00 4.09 187 TYR A C 1
ATOM 1322 O O . TYR A 1 171 ? 4.378 6.533 19.871 1.00 4.41 187 TYR A O 1
ATOM 1331 N N . VAL A 1 172 ? 2.891 7.862 20.917 1.00 3.78 188 VAL A N 1
ATOM 1332 C CA . VAL A 1 172 ? 3.186 9.047 20.119 1.00 4.07 188 VAL A CA 1
ATOM 1333 C C . VAL A 1 172 ? 3.302 10.205 21.103 1.00 3.93 188 VAL A C 1
ATOM 1334 O O . VAL A 1 172 ? 2.443 10.371 21.977 1.00 4.94 188 VAL A O 1
ATOM 1338 N N . THR A 1 173 ? 4.371 10.985 20.970 1.00 3.71 189 THR A N 1
ATOM 1339 C CA . THR A 1 173 ? 4.529 12.207 21.753 1.00 4.17 189 THR A CA 1
ATOM 1340 C C . THR A 1 173 ? 4.414 13.418 20.841 1.00 4.17 189 THR A C 1
ATOM 1341 O O . THR A 1 173 ? 5.016 13.469 19.760 1.00 4.81 189 THR A O 1
ATOM 1345 N N . LEU A 1 174 ? 3.613 14.380 21.290 1.00 4.25 190 LEU A N 1
ATOM 1346 C CA . LEU A 1 174 ? 3.475 15.684 20.661 1.00 4.60 190 LEU A CA 1
ATOM 1347 C C . LEU A 1 174 ? 4.384 16.650 21.415 1.00 4.39 190 LEU A C 1
ATOM 1348 O O . LEU A 1 174 ? 4.306 16.768 22.643 1.00 4.97 190 LEU A O 1
ATOM 1353 N N . LEU A 1 175 ? 5.271 17.299 20.660 1.00 4.84 191 LEU A N 1
ATOM 1354 C CA A LEU A 1 175 ? 6.375 18.078 21.208 0.50 4.70 191 LEU A CA 1
ATOM 1355 C CA B LEU A 1 175 ? 6.343 18.090 21.241 0.50 5.20 191 LEU A CA 1
ATOM 1356 C C . LEU A 1 175 ? 6.265 19.543 20.790 1.00 4.50 191 LEU A C 1
ATOM 1357 O O . LEU A 1 175 ? 6.127 19.833 19.604 1.00 4.58 191 LEU A O 1
ATOM 1366 N N . THR A 1 176 ? 6.354 20.455 21.760 1.00 4.33 192 THR A N 1
ATOM 1367 C CA . THR A 1 176 ? 6.400 21.882 21.438 1.00 4.84 192 THR A CA 1
ATOM 1368 C C . THR A 1 176 ? 7.264 22.616 22.455 1.00 4.76 192 THR A C 1
ATOM 1369 O O . THR A 1 176 ? 7.798 22.003 23.378 1.00 5.22 192 THR A O 1
ATOM 1373 N N A CYS A 1 177 ? 7.403 23.925 22.285 0.50 4.64 193 CYS A N 1
ATOM 1374 N N B CYS A 1 177 ? 7.412 23.927 22.269 0.50 5.35 193 CYS A N 1
ATOM 1375 C CA A CYS A 1 177 ? 8.162 24.721 23.244 0.50 4.71 193 CYS A CA 1
ATOM 1376 C CA B CYS A 1 177 ? 8.161 24.765 23.209 0.50 6.30 193 CYS A CA 1
ATOM 1377 C C A CYS A 1 177 ? 7.271 25.222 24.369 0.50 4.70 193 CYS A C 1
ATOM 1378 C C B CYS A 1 177 ? 7.279 25.266 24.351 0.50 5.53 193 CYS A C 1
ATOM 1379 O O A CYS A 1 177 ? 6.062 25.384 24.195 0.50 5.75 193 CYS A O 1
ATOM 1380 O O B CYS A 1 177 ? 6.079 25.474 24.167 0.50 6.43 193 CYS A O 1
ATOM 1385 N N . THR A 1 178 ? 7.877 25.485 25.521 1.00 4.72 194 THR A N 1
ATOM 1386 C CA . THR A 1 178 ? 7.125 25.916 26.691 1.00 4.85 194 THR A CA 1
ATOM 1387 C C . THR A 1 178 ? 8.113 26.552 27.675 1.00 3.76 194 THR A C 1
ATOM 1388 O O . THR A 1 178 ? 9.321 26.382 27.521 1.00 3.76 194 THR A O 1
ATOM 1392 N N . PRO A 1 179 ? 7.633 27.328 28.663 1.00 3.96 195 PRO A N 1
ATOM 1393 C CA . PRO A 1 179 ? 6.277 27.851 28.809 1.00 4.06 195 PRO A CA 1
ATOM 1394 C C . PRO A 1 179 ? 5.896 28.745 27.634 1.00 3.81 195 PRO A C 1
ATOM 1395 O O . PRO A 1 179 ? 6.767 29.233 26.911 1.00 4.34 195 PRO A O 1
ATOM 1399 N N . TYR A 1 180 ? 4.597 28.965 27.491 1.00 4.40 196 TYR A N 1
ATOM 1400 C CA . TYR A 1 180 ? 4.050 29.864 26.491 1.00 4.66 196 TYR A CA 1
ATOM 1401 C C . TYR A 1 180 ? 4.808 31.198 26.523 1.00 4.17 196 TYR A C 1
ATOM 1402 O O . TYR A 1 180 ? 4.916 31.842 27.574 1.00 3.99 196 TYR A O 1
ATOM 1411 N N . MET A 1 181 ? 5.343 31.595 25.372 1.00 3.88 197 MET A N 1
ATOM 1412 C CA . MET A 1 181 ? 5.998 32.900 25.218 1.00 4.38 197 MET A CA 1
ATOM 1413 C C . MET A 1 181 ? 7.248 33.049 26.069 1.00 4.61 197 MET A C 1
ATOM 1414 O O . MET A 1 181 ? 7.706 34.167 26.327 1.00 5.26 197 MET A O 1
ATOM 1419 N N . ILE A 1 182 ? 7.835 31.908 26.429 1.00 4.80 198 ILE A N 1
ATOM 1420 C CA . ILE A 1 182 ? 9.105 31.874 27.141 1.00 4.75 198 ILE A CA 1
ATOM 1421 C C . ILE A 1 182 ? 10.058 30.912 26.423 1.00 4.37 198 ILE A C 1
ATOM 1422 O O . ILE A 1 182 ? 11.182 31.293 26.075 1.00 4.66 198 ILE A O 1
ATOM 1427 N N . ASN A 1 183 ? 9.620 29.667 26.221 1.00 3.97 199 ASN A N 1
ATOM 1428 C CA . ASN A 1 183 ? 10.254 28.759 25.251 1.00 4.50 199 ASN A CA 1
ATOM 1429 C C . ASN A 1 183 ? 11.632 28.244 25.634 1.00 4.78 199 ASN A C 1
ATOM 1430 O O . ASN A 1 183 ? 12.378 27.753 24.781 1.00 6.51 199 ASN A O 1
ATOM 1435 N N . THR A 1 184 ? 11.931 28.281 26.922 1.00 4.28 200 THR A N 1
ATOM 1436 C CA . THR A 1 184 ? 13.212 27.802 27.425 1.00 5.29 200 THR A CA 1
ATOM 1437 C C . THR A 1 184 ? 13.224 26.277 27.550 1.00 5.36 200 THR A C 1
ATOM 1438 O O . THR A 1 184 ? 14.297 25.669 27.647 1.00 6.41 200 THR A O 1
ATOM 1442 N N . HIS A 1 185 ? 12.039 25.672 27.543 1.00 3.63 201 HIS A N 1
ATOM 1443 C CA . HIS A 1 185 ? 11.880 24.247 27.792 1.00 4.00 201 HIS A CA 1
ATOM 1444 C C . HIS A 1 185 ? 11.011 23.647 26.707 1.00 3.78 201 HIS A C 1
ATOM 1445 O O . HIS A 1 185 ? 10.628 24.342 25.760 1.00 3.65 201 HIS A O 1
ATOM 1452 N N . ARG A 1 186 ? 10.714 22.362 26.836 1.00 3.92 202 ARG A N 1
ATOM 1453 C CA . ARG A 1 186 ? 9.837 21.696 25.873 1.00 4.27 202 ARG A CA 1
ATOM 1454 C C . ARG A 1 186 ? 8.721 20.990 26.625 1.00 4.07 202 ARG A C 1
ATOM 1455 O O . ARG A 1 186 ? 8.935 20.454 27.721 1.00 4.95 202 ARG A O 1
ATOM 1463 N N . LEU A 1 187 ? 7.531 21.028 26.037 1.00 4.21 203 LEU A N 1
ATOM 1464 C CA . LEU A 1 187 ? 6.359 20.332 26.553 1.00 4.57 203 LEU A CA 1
ATOM 1465 C C . LEU A 1 187 ? 6.166 19.062 25.738 1.00 4.23 203 LEU A C 1
ATOM 1466 O O . LEU A 1 187 ? 6.157 19.111 24.497 1.00 4.90 203 LEU A O 1
ATOM 1471 N N . LEU A 1 188 ? 5.999 17.946 26.439 1.00 4.53 204 LEU A N 1
ATOM 1472 C CA . LEU A 1 188 ? 5.801 16.635 25.833 1.00 4.80 204 LEU A CA 1
ATOM 1473 C C . LEU A 1 188 ? 4.443 16.111 26.249 1.00 5.04 204 LEU A C 1
ATOM 1474 O O . LEU A 1 188 ? 4.214 15.891 27.445 1.00 6.98 204 LEU A O 1
ATOM 1479 N N . VAL A 1 189 ? 3.563 15.890 25.284 1.00 4.30 205 VAL A N 1
ATOM 1480 C CA . VAL A 1 189 ? 2.266 15.300 25.561 1.00 4.27 205 VAL A CA 1
ATOM 1481 C C . VAL A 1 189 ? 2.296 13.907 24.948 1.00 4.11 205 VAL A C 1
ATOM 1482 O O . VAL A 1 189 ? 2.293 13.772 23.724 1.00 4.81 205 VAL A O 1
ATOM 1486 N N . ARG A 1 190 ? 2.371 12.886 25.796 1.00 4.28 206 ARG A N 1
ATOM 1487 C CA . ARG A 1 190 ? 2.505 11.507 25.335 1.00 4.26 206 ARG A CA 1
ATOM 1488 C C . ARG A 1 190 ? 1.165 10.803 25.385 1.00 4.47 206 ARG A C 1
ATOM 1489 O O . ARG A 1 190 ? 0.479 10.852 26.410 1.00 4.86 206 ARG A O 1
ATOM 1497 N N . GLY A 1 191 ? 0.819 10.108 24.302 1.00 4.23 207 GLY A N 1
ATOM 1498 C CA . GLY A 1 191 ? -0.344 9.217 24.294 1.00 4.69 207 GLY A CA 1
ATOM 1499 C C . GLY A 1 191 ? 0.052 7.781 24.002 1.00 3.98 207 GLY A C 1
ATOM 1500 O O . GLY A 1 191 ? 1.022 7.550 23.284 1.00 4.56 207 GLY A O 1
ATOM 1501 N N . HIS A 1 192 ? -0.693 6.832 24.574 1.00 3.88 208 HIS A N 1
ATOM 1502 C CA . HIS A 1 192 ? -0.551 5.425 24.197 1.00 4.58 208 HIS A CA 1
ATOM 1503 C C . HIS A 1 192 ? -1.650 5.030 23.231 1.00 4.85 208 HIS A C 1
ATOM 1504 O O . HIS A 1 192 ? -2.759 5.561 23.270 1.00 3.35 208 HIS A O 1
ATOM 1511 N N . ARG A 1 193 ? -1.326 4.065 22.379 1.00 9.51 209 ARG A N 1
ATOM 1512 C CA . ARG A 1 193 ? -2.256 3.581 21.378 1.00 9.70 209 ARG A CA 1
ATOM 1513 C C . ARG A 1 193 ? -3.462 2.939 22.056 1.00 10.02 209 ARG A C 1
ATOM 1514 O O . ARG A 1 193 ? -3.308 2.215 23.055 1.00 10.89 209 ARG A O 1
ATOM 1522 N N . ILE A 1 194 ? -4.662 3.195 21.530 1.00 9.67 210 ILE A N 1
ATOM 1523 C CA . ILE A 1 194 ? -5.878 2.523 21.996 1.00 9.57 210 ILE A CA 1
ATOM 1524 C C . ILE A 1 194 ? -6.654 1.991 20.796 1.00 9.25 210 ILE A C 1
ATOM 1525 O O . ILE A 1 194 ? -6.455 2.434 19.666 1.00 8.91 210 ILE A O 1
ATOM 1530 N N . PRO A 1 195 ? -7.564 1.043 21.027 1.00 9.11 211 PRO A N 1
ATOM 1531 C CA . PRO A 1 195 ? -8.299 0.511 19.880 1.00 9.48 211 PRO A CA 1
ATOM 1532 C C . PRO A 1 195 ? -9.188 1.560 19.226 1.00 9.48 211 PRO A C 1
ATOM 1533 O O . PRO A 1 195 ? -9.685 2.485 19.888 1.00 10.22 211 PRO A O 1
ATOM 1537 N N . TYR A 1 196 ? -9.381 1.410 17.922 1.00 9.58 212 TYR A N 1
ATOM 1538 C CA . TYR A 1 196 ? -10.174 2.333 17.132 1.00 10.80 212 TYR A CA 1
ATOM 1539 C C . TYR A 1 196 ? -10.800 1.553 16.002 1.00 11.84 212 TYR A C 1
ATOM 1540 O O . TYR A 1 196 ? -10.106 0.839 15.280 1.00 12.83 212 TYR A O 1
ATOM 1549 N N . VAL A 1 197 ? -12.101 1.717 15.828 1.00 12.94 213 VAL A N 1
ATOM 1550 C CA . VAL A 1 197 ? -12.747 1.302 14.593 1.00 14.49 213 VAL A CA 1
ATOM 1551 C C . VAL A 1 197 ? -13.522 2.496 14.052 1.00 14.81 213 VAL A C 1
ATOM 1552 O O . VAL A 1 197 ? -14.405 3.024 14.724 1.00 14.72 213 VAL A O 1
ATOM 1556 N N . ALA A 1 198 ? -13.155 2.946 12.856 1.00 15.88 214 ALA A N 1
ATOM 1557 C CA . ALA A 1 198 ? -13.778 4.121 12.254 1.00 16.37 214 ALA A CA 1
ATOM 1558 C C . ALA A 1 198 ? -15.285 3.942 12.111 1.00 16.37 214 ALA A C 1
ATOM 1559 O O . ALA A 1 198 ? -15.759 2.856 11.780 1.00 16.80 214 ALA A O 1
ATOM 1561 N N . ASN B 1 3 ? -10.290 25.730 57.915 1.00 27.03 19 ASN B N 1
ATOM 1562 C CA . ASN B 1 3 ? -8.983 26.440 58.037 1.00 26.89 19 ASN B CA 1
ATOM 1563 C C . ASN B 1 3 ? -8.415 26.361 59.454 1.00 26.65 19 ASN B C 1
ATOM 1564 O O . ASN B 1 3 ? -7.272 26.752 59.696 1.00 26.72 19 ASN B O 1
ATOM 1569 N N . GLN B 1 4 ? -9.216 25.843 60.381 1.00 26.27 20 GLN B N 1
ATOM 1570 C CA . GLN B 1 4 ? -8.843 25.794 61.794 1.00 25.91 20 GLN B CA 1
ATOM 1571 C C . GLN B 1 4 ? -7.628 24.907 62.064 1.00 25.42 20 GLN B C 1
ATOM 1572 O O . GLN B 1 4 ? -6.772 25.248 62.882 1.00 25.06 20 GLN B O 1
ATOM 1578 N N . GLN B 1 5 ? -7.557 23.770 61.380 1.00 24.71 21 GLN B N 1
ATOM 1579 C CA . GLN B 1 5 ? -6.435 22.853 61.544 1.00 24.31 21 GLN B CA 1
ATOM 1580 C C . GLN B 1 5 ? -5.144 23.476 61.025 1.00 23.78 21 GLN B C 1
ATOM 1581 O O . GLN B 1 5 ? -4.073 23.286 61.607 1.00 23.43 21 GLN B O 1
ATOM 1587 N N . ILE B 1 6 ? -5.262 24.228 59.933 1.00 23.17 22 ILE B N 1
ATOM 1588 C CA . ILE B 1 6 ? -4.126 24.907 59.317 1.00 22.70 22 ILE B CA 1
ATOM 1589 C C . ILE B 1 6 ? -3.595 26.027 60.204 1.00 22.41 22 ILE B C 1
ATOM 1590 O O . ILE B 1 6 ? -2.394 26.120 60.461 1.00 22.08 22 ILE B O 1
ATOM 1595 N N . ALA B 1 7 ? -4.497 26.891 60.655 1.00 21.78 23 ALA B N 1
ATOM 1596 C CA . ALA B 1 7 ? -4.113 28.025 61.487 1.00 21.58 23 ALA B CA 1
ATOM 1597 C C . ALA B 1 7 ? -3.455 27.549 62.776 1.00 21.82 23 ALA B C 1
ATOM 1598 O O . ALA B 1 7 ? -2.503 28.165 63.266 1.00 22.28 23 ALA B O 1
ATOM 1600 N N . ASP B 1 8 ? -3.967 26.451 63.322 1.00 21.12 24 ASP B N 1
ATOM 1601 C CA . ASP B 1 8 ? -3.404 25.876 64.535 1.00 21.06 24 ASP B CA 1
ATOM 1602 C C . ASP B 1 8 ? -1.978 25.372 64.293 1.00 19.98 24 ASP B C 1
ATOM 1603 O O . ASP B 1 8 ? -1.076 25.661 65.079 1.00 19.72 24 ASP B O 1
ATOM 1608 N N . PHE B 1 9 ? -1.765 24.642 63.202 1.00 18.89 25 PHE B N 1
ATOM 1609 C CA . PHE B 1 9 ? -0.414 24.202 62.853 1.00 17.04 25 PHE B CA 1
ATOM 1610 C C . PHE B 1 9 ? 0.540 25.392 62.754 1.00 16.78 25 PHE B C 1
ATOM 1611 O O . PHE B 1 9 ? 1.590 25.415 63.394 1.00 16.44 25 PHE B O 1
ATOM 1619 N N . ASP B 1 10 ? 0.163 26.397 61.973 1.00 15.83 26 ASP B N 1
ATOM 1620 C CA . ASP B 1 10 ? 1.041 27.543 61.756 1.00 16.24 26 ASP B CA 1
ATOM 1621 C C . ASP B 1 10 ? 1.294 28.341 63.035 1.00 16.63 26 ASP B C 1
ATOM 1622 O O . ASP B 1 10 ? 2.406 28.811 63.269 1.00 17.51 26 ASP B O 1
ATOM 1627 N N . LYS B 1 11 ? 0.258 28.503 63.855 1.00 16.00 27 LYS B N 1
ATOM 1628 C CA . LYS B 1 11 ? 0.373 29.227 65.120 1.00 16.65 27 LYS B CA 1
ATOM 1629 C C . LYS B 1 11 ? 1.359 28.520 66.042 1.00 16.70 27 LYS B C 1
ATOM 1630 O O . LYS B 1 11 ? 2.256 29.147 66.623 1.00 16.78 27 LYS B O 1
ATOM 1636 N N . GLU B 1 12 ? 1.192 27.209 66.191 1.00 16.77 28 GLU B N 1
ATOM 1637 C CA . GLU B 1 12 ? 2.070 26.443 67.071 1.00 17.80 28 GLU B CA 1
ATOM 1638 C C . GLU B 1 12 ? 3.492 26.414 66.519 1.00 17.16 28 GLU B C 1
ATOM 1639 O O . GLU B 1 12 ? 4.462 26.550 67.262 1.00 17.00 28 GLU B O 1
ATOM 1645 N N . LYS B 1 13 ? 3.603 26.231 65.209 1.00 16.68 29 LYS B N 1
ATOM 1646 C CA . LYS B 1 13 ? 4.896 26.212 64.541 1.00 17.00 29 LYS B CA 1
ATOM 1647 C C . LYS B 1 13 ? 5.721 27.463 64.865 1.00 17.05 29 LYS B C 1
ATOM 1648 O O . LYS B 1 13 ? 6.917 27.372 65.131 1.00 17.31 29 LYS B O 1
ATOM 1654 N N . ALA B 1 14 ? 5.076 28.628 64.867 1.00 17.46 30 ALA B N 1
ATOM 1655 C CA . ALA B 1 14 ? 5.776 29.895 65.080 1.00 17.80 30 ALA B CA 1
ATOM 1656 C C . ALA B 1 14 ? 6.348 30.049 66.491 1.00 17.76 30 ALA B C 1
ATOM 1657 O O . ALA B 1 14 ? 7.228 30.883 66.728 1.00 18.27 30 ALA B O 1
ATOM 1659 N N . THR B 1 15 ? 5.849 29.258 67.436 1.00 17.49 31 THR B N 1
ATOM 1660 C CA . THR B 1 15 ? 6.318 29.357 68.817 1.00 17.54 31 THR B CA 1
ATOM 1661 C C . THR B 1 15 ? 7.445 28.381 69.132 1.00 17.76 31 THR B C 1
ATOM 1662 O O . THR B 1 15 ? 8.108 28.509 70.160 1.00 18.30 31 THR B O 1
ATOM 1666 N N . LEU B 1 16 ? 7.647 27.389 68.270 1.00 17.54 32 LEU B N 1
ATOM 1667 C CA . LEU B 1 16 ? 8.665 26.376 68.534 1.00 17.24 32 LEU B CA 1
ATOM 1668 C C . LEU B 1 16 ? 10.037 27.022 68.687 1.00 17.05 32 LEU B C 1
ATOM 1669 O O . LEU B 1 16 ? 10.416 27.879 67.885 1.00 17.36 32 LEU B O 1
ATOM 1674 N N . ASP B 1 17 ? 10.775 26.598 69.712 1.00 15.42 33 ASP B N 1
ATOM 1675 C CA . ASP B 1 17 ? 12.160 27.018 69.901 1.00 14.90 33 ASP B CA 1
ATOM 1676 C C . ASP B 1 17 ? 13.014 26.480 68.760 1.00 13.93 33 ASP B C 1
ATOM 1677 O O . ASP B 1 17 ? 12.727 25.416 68.207 1.00 13.25 33 ASP B O 1
ATOM 1682 N N . GLU B 1 18 ? 14.076 27.199 68.420 1.00 13.42 34 GLU B N 1
ATOM 1683 C CA . GLU B 1 18 ? 14.992 26.745 67.380 1.00 13.38 34 GLU B CA 1
ATOM 1684 C C . GLU B 1 18 ? 15.653 25.402 67.697 1.00 12.42 34 GLU B C 1
ATOM 1685 O O . GLU B 1 18 ? 15.844 24.580 66.803 1.00 12.33 34 GLU B O 1
ATOM 1691 N N . ALA B 1 19 ? 15.987 25.171 68.963 1.00 11.10 35 ALA B N 1
ATOM 1692 C CA . ALA B 1 19 ? 16.605 23.908 69.369 1.00 10.64 35 ALA B CA 1
ATOM 1693 C C . ALA B 1 19 ? 15.646 22.737 69.155 1.00 10.25 35 ALA B C 1
ATOM 1694 O O . ALA B 1 19 ? 16.057 21.624 68.819 1.00 10.60 35 ALA B O 1
ATOM 1696 N N . ASP B 1 20 ? 14.364 23.004 69.379 1.00 9.61 36 ASP B N 1
ATOM 1697 C CA . ASP B 1 20 ? 13.303 22.029 69.185 1.00 9.42 36 ASP B CA 1
ATOM 1698 C C . ASP B 1 20 ? 13.232 21.678 67.701 1.00 8.98 36 ASP B C 1
ATOM 1699 O O . ASP B 1 20 ? 13.304 20.508 67.321 1.00 9.08 36 ASP B O 1
ATOM 1704 N N . ILE B 1 21 ? 13.106 22.701 66.863 1.00 8.48 37 ILE B N 1
ATOM 1705 C CA . ILE B 1 21 ? 13.086 22.505 65.418 1.00 9.17 37 ILE B CA 1
ATOM 1706 C C . ILE B 1 21 ? 14.330 21.761 64.946 1.00 8.83 37 ILE B C 1
ATOM 1707 O O . ILE B 1 21 ? 14.230 20.810 64.172 1.00 9.19 37 ILE B O 1
ATOM 1712 N N . ASP B 1 22 ? 15.503 22.174 65.422 1.00 8.84 38 ASP B N 1
ATOM 1713 C CA . ASP B 1 22 ? 16.741 21.534 64.980 1.00 9.54 38 ASP B CA 1
ATOM 1714 C C . ASP B 1 22 ? 16.736 20.047 65.331 1.00 9.17 38 ASP B C 1
ATOM 1715 O O . ASP B 1 22 ? 17.167 19.210 64.540 1.00 9.67 38 ASP B O 1
ATOM 1720 N N . GLU B 1 23 ? 16.261 19.708 66.524 1.00 9.08 39 GLU B N 1
ATOM 1721 C CA . GLU B 1 23 ? 16.245 18.303 66.921 1.00 9.34 39 GLU B CA 1
ATOM 1722 C C . GLU B 1 23 ? 15.252 17.500 66.088 1.00 9.20 39 GLU B C 1
ATOM 1723 O O . GLU B 1 23 ? 15.553 16.402 65.619 1.00 8.87 39 GLU B O 1
ATOM 1729 N N . ARG B 1 24 ? 14.062 18.052 65.890 1.00 8.93 40 ARG B N 1
ATOM 1730 C CA . ARG B 1 24 ? 13.071 17.378 65.069 1.00 9.32 40 ARG B CA 1
ATOM 1731 C C . ARG B 1 24 ? 13.589 17.167 63.649 1.00 9.18 40 ARG B C 1
ATOM 1732 O O . ARG B 1 24 ? 13.418 16.089 63.074 1.00 9.75 40 ARG B O 1
ATOM 1740 N N . MET B 1 25 ? 14.240 18.185 63.092 1.00 8.88 41 MET B N 1
ATOM 1741 C CA . MET B 1 25 ? 14.752 18.098 61.726 1.00 8.88 41 MET B CA 1
ATOM 1742 C C . MET B 1 25 ? 15.940 17.134 61.626 1.00 9.15 41 MET B C 1
ATOM 1743 O O . MET B 1 25 ? 16.097 16.451 60.614 1.00 10.08 41 MET B O 1
ATOM 1748 N N . LYS B 1 26 ? 16.762 17.064 62.672 1.00 8.28 42 LYS B N 1
ATOM 1749 C CA . LYS B 1 26 ? 17.818 16.059 62.743 1.00 8.68 42 LYS B CA 1
ATOM 1750 C C . LYS B 1 26 ? 17.228 14.655 62.610 1.00 8.33 42 LYS B C 1
ATOM 1751 O O . LYS B 1 26 ? 17.732 13.827 61.848 1.00 9.11 42 LYS B O 1
ATOM 1757 N N . LEU B 1 27 ? 16.168 14.391 63.371 1.00 9.18 43 LEU B N 1
ATOM 1758 C CA . LEU B 1 27 ? 15.513 13.089 63.335 1.00 8.80 43 LEU B CA 1
ATOM 1759 C C . LEU B 1 27 ? 14.866 12.825 61.971 1.00 8.54 43 LEU B C 1
ATOM 1760 O O . LEU B 1 27 ? 14.933 11.708 61.451 1.00 9.21 43 LEU B O 1
ATOM 1765 N N . ALA B 1 28 ? 14.233 13.842 61.391 1.00 8.83 44 ALA B N 1
ATOM 1766 C CA . ALA B 1 28 ? 13.581 13.668 60.094 1.00 8.40 44 ALA B CA 1
ATOM 1767 C C . ALA B 1 28 ? 14.616 13.423 59.001 1.00 8.57 44 ALA B C 1
ATOM 1768 O O . ALA B 1 28 ? 14.414 12.580 58.120 1.00 9.22 44 ALA B O 1
ATOM 1770 N N . GLN B 1 29 ? 15.728 14.149 59.060 1.00 9.07 45 GLN B N 1
ATOM 1771 C CA . GLN B 1 29 ? 16.773 13.986 58.060 1.00 9.17 45 GLN B CA 1
ATOM 1772 C C . GLN B 1 29 ? 17.393 12.602 58.173 1.00 9.06 45 GLN B C 1
ATOM 1773 O O . GLN B 1 29 ? 17.687 11.971 57.156 1.00 9.22 45 GLN B O 1
ATOM 1779 N N . ALA B 1 30 ? 17.625 12.144 59.404 1.00 9.01 46 ALA B N 1
ATOM 1780 C CA . ALA B 1 30 ? 18.172 10.806 59.619 1.00 8.72 46 ALA B CA 1
ATOM 1781 C C . ALA B 1 30 ? 17.232 9.750 59.052 1.00 9.44 46 ALA B C 1
ATOM 1782 O O . ALA B 1 30 ? 17.678 8.770 58.456 1.00 10.41 46 ALA B O 1
ATOM 1784 N N . PHE B 1 31 ? 15.932 9.954 59.243 1.00 9.35 47 PHE B N 1
ATOM 1785 C CA . PHE B 1 31 ? 14.927 9.061 58.674 1.00 9.27 47 PHE B CA 1
ATOM 1786 C C . PHE B 1 31 ? 15.039 9.001 57.150 1.00 9.18 47 PHE B C 1
ATOM 1787 O O . PHE B 1 31 ? 15.078 7.922 56.551 1.00 9.61 47 PHE B O 1
ATOM 1795 N N . ASN B 1 32 ? 15.106 10.162 56.511 1.00 8.37 48 ASN B N 1
ATOM 1796 C CA . ASN B 1 32 ? 15.216 10.189 55.057 1.00 8.32 48 ASN B CA 1
ATOM 1797 C C . ASN B 1 32 ? 16.521 9.564 54.574 1.00 8.81 48 ASN B C 1
ATOM 1798 O O . ASN B 1 32 ? 16.541 8.856 53.563 1.00 9.93 48 ASN B O 1
ATOM 1803 N N . ASP B 1 33 ? 17.611 9.826 55.289 1.00 10.03 49 ASP B N 1
ATOM 1804 C CA . ASP B 1 33 ? 18.916 9.302 54.891 1.00 10.54 49 ASP B CA 1
ATOM 1805 C C . ASP B 1 33 ? 18.995 7.780 55.081 1.00 11.17 49 ASP B C 1
ATOM 1806 O O . ASP B 1 33 ? 19.874 7.124 54.507 1.00 13.57 49 ASP B O 1
ATOM 1811 N N . SER B 1 34 ? 18.100 7.218 55.890 1.00 10.55 50 SER B N 1
ATOM 1812 C CA . SER B 1 34 ? 18.078 5.767 56.130 1.00 11.18 50 SER B CA 1
ATOM 1813 C C . SER B 1 34 ? 16.852 5.104 55.506 1.00 10.08 50 SER B C 1
ATOM 1814 O O . SER B 1 34 ? 16.541 3.943 55.787 1.00 10.28 50 SER B O 1
ATOM 1817 N N . LEU B 1 35 ? 16.160 5.848 54.651 1.00 9.87 51 LEU B N 1
ATOM 1818 C CA . LEU B 1 35 ? 14.906 5.381 54.090 1.00 9.63 51 LEU B CA 1
ATOM 1819 C C . LEU B 1 35 ? 15.070 4.131 53.241 1.00 8.68 51 LEU B C 1
ATOM 1820 O O . LEU B 1 35 ? 15.869 4.087 52.301 1.00 8.32 51 LEU B O 1
ATOM 1825 N N . ASN B 1 36 ? 14.284 3.115 53.570 1.00 8.41 52 ASN B N 1
ATOM 1826 C CA . ASN B 1 36 ? 14.088 1.995 52.670 1.00 8.48 52 ASN B CA 1
ATOM 1827 C C . ASN B 1 36 ? 12.957 2.372 51.715 1.00 8.51 52 ASN B C 1
ATOM 1828 O O . ASN B 1 36 ? 11.784 2.351 52.090 1.00 8.09 52 ASN B O 1
ATOM 1833 N N . ASN B 1 37 ? 13.315 2.771 50.499 1.00 8.91 53 ASN B N 1
ATOM 1834 C CA . ASN B 1 37 ? 12.383 3.437 49.582 1.00 9.04 53 ASN B CA 1
ATOM 1835 C C . ASN B 1 37 ? 11.566 2.404 48.811 1.00 9.68 53 ASN B C 1
ATOM 1836 O O . ASN B 1 37 ? 11.818 2.128 47.635 1.00 10.77 53 ASN B O 1
ATOM 1841 N N . VAL B 1 38 ? 10.607 1.804 49.506 1.00 9.79 54 VAL B N 1
ATOM 1842 C CA . VAL B 1 38 ? 9.725 0.812 48.918 1.00 10.72 54 VAL B CA 1
ATOM 1843 C C . VAL B 1 38 ? 8.324 1.243 49.296 1.00 10.58 54 VAL B C 1
ATOM 1844 O O . VAL B 1 38 ? 8.035 1.456 50.475 1.00 11.28 54 VAL B O 1
ATOM 1848 N N . VAL B 1 39 ? 7.470 1.413 48.295 1.00 10.68 55 VAL B N 1
ATOM 1849 C CA . VAL B 1 39 ? 6.140 1.944 48.554 1.00 12.22 55 VAL B CA 1
ATOM 1850 C C . VAL B 1 39 ? 5.305 0.943 49.335 1.00 12.75 55 VAL B C 1
ATOM 1851 O O . VAL B 1 39 ? 5.195 -0.224 48.964 1.00 12.66 55 VAL B O 1
ATOM 1855 N N . SER B 1 40 ? 4.715 1.411 50.427 1.00 13.55 56 SER B N 1
ATOM 1856 C CA . SER B 1 40 ? 3.961 0.539 51.318 1.00 14.09 56 SER B CA 1
ATOM 1857 C C . SER B 1 40 ? 2.836 -0.218 50.608 1.00 13.78 56 SER B C 1
ATOM 1858 O O . SER B 1 40 ? 2.628 -1.401 50.858 1.00 14.53 56 SER B O 1
ATOM 1861 N N . GLY B 1 41 ? 2.119 0.455 49.717 1.00 13.45 57 GLY B N 1
ATOM 1862 C CA . GLY B 1 41 ? 1.018 -0.176 48.987 1.00 12.45 57 GLY B CA 1
ATOM 1863 C C . GLY B 1 41 ? 0.097 0.868 48.385 1.00 11.88 57 GLY B C 1
ATOM 1864 O O . GLY B 1 41 ? 0.314 2.063 48.567 1.00 13.48 57 GLY B O 1
ATOM 1865 N N . ASP B 1 42 ? -0.936 0.432 47.668 1.00 12.01 58 ASP B N 1
ATOM 1866 C CA . ASP B 1 42 ? -1.929 1.385 47.168 1.00 11.59 58 ASP B CA 1
ATOM 1867 C C . ASP B 1 42 ? -2.896 1.761 48.273 1.00 11.56 58 ASP B C 1
ATOM 1868 O O . ASP B 1 42 ? -3.563 0.888 48.838 1.00 10.10 58 ASP B O 1
ATOM 1873 N N . PRO B 1 43 ? -2.989 3.063 48.578 1.00 11.05 59 PRO B N 1
ATOM 1874 C CA . PRO B 1 43 ? -3.778 3.502 49.721 1.00 11.36 59 PRO B CA 1
ATOM 1875 C C . PRO B 1 43 ? -5.231 3.038 49.713 1.00 11.58 59 PRO B C 1
ATOM 1876 O O . PRO B 1 43 ? -5.826 2.889 50.777 1.00 12.51 59 PRO B O 1
ATOM 1880 N N . TRP B 1 44 ? -5.804 2.806 48.538 1.00 10.76 60 TRP B N 1
ATOM 1881 C CA . TRP B 1 44 ? -7.231 2.489 48.452 1.00 11.22 60 TRP B CA 1
ATOM 1882 C C . TRP B 1 44 ? -7.518 0.988 48.496 1.00 11.96 60 TRP B C 1
ATOM 1883 O O . TRP B 1 44 ? -8.677 0.560 48.463 1.00 12.96 60 TRP B O 1
ATOM 1894 N N . SER B 1 45 ? -6.459 0.192 48.587 1.00 11.80 61 SER B N 1
ATOM 1895 C CA . SER B 1 45 ? -6.614 -1.248 48.738 1.00 12.39 61 SER B CA 1
ATOM 1896 C C . SER B 1 45 ? -7.118 -1.574 50.143 1.00 12.62 61 SER B C 1
ATOM 1897 O O . SER B 1 45 ? -6.937 -0.796 51.082 1.00 12.54 61 SER B O 1
ATOM 1900 N N . GLU B 1 46 ? -7.765 -2.723 50.287 1.00 12.67 62 GLU B N 1
ATOM 1901 C CA . GLU B 1 46 ? -8.286 -3.114 51.592 1.00 13.27 62 GLU B CA 1
ATOM 1902 C C . GLU B 1 46 ? -7.163 -3.268 52.619 1.00 13.07 62 GLU B C 1
ATOM 1903 O O . GLU B 1 46 ? -7.298 -2.845 53.769 1.00 13.20 62 GLU B O 1
ATOM 1909 N N . GLU B 1 47 ? -6.043 -3.837 52.188 1.00 13.05 63 GLU B N 1
ATOM 1910 C CA . GLU B 1 47 ? -4.894 -4.022 53.069 1.00 13.40 63 GLU B CA 1
ATOM 1911 C C . GLU B 1 47 ? -4.415 -2.696 53.650 1.00 12.74 63 GLU B C 1
ATOM 1912 O O . GLU B 1 47 ? -4.176 -2.583 54.849 1.00 13.30 63 GLU B O 1
ATOM 1918 N N . MET B 1 48 ? -4.294 -1.680 52.800 1.00 11.67 64 MET B N 1
ATOM 1919 C CA . MET B 1 48 ? -3.829 -0.369 53.250 1.00 11.21 64 MET B CA 1
ATOM 1920 C C . MET B 1 48 ? -4.878 0.407 54.055 1.00 10.83 64 MET B C 1
ATOM 1921 O O . MET B 1 48 ? -4.550 1.121 55.003 1.00 11.51 64 MET B O 1
ATOM 1926 N N . LYS B 1 49 ? -6.148 0.264 53.698 1.00 11.15 65 LYS B N 1
ATOM 1927 C CA A LYS B 1 49 ? -7.214 0.934 54.435 0.50 11.26 65 LYS B CA 1
ATOM 1928 C CA B LYS B 1 49 ? -7.211 0.935 54.436 0.50 11.31 65 LYS B CA 1
ATOM 1929 C C . LYS B 1 49 ? -7.188 0.545 55.912 1.00 11.56 65 LYS B C 1
ATOM 1930 O O . LYS B 1 49 ? -7.443 1.375 56.787 1.00 12.25 65 LYS B O 1
ATOM 1941 N N . LYS B 1 50 ? -6.867 -0.717 56.176 1.00 11.42 66 LYS B N 1
ATOM 1942 C CA . LYS B 1 50 ? -6.946 -1.280 57.523 1.00 12.53 66 LYS B CA 1
ATOM 1943 C C . LYS B 1 50 ? -5.692 -1.128 58.384 1.00 12.74 66 LYS B C 1
ATOM 1944 O O . LYS B 1 50 ? -5.644 -1.658 59.494 1.00 13.38 66 LYS B O 1
ATOM 1950 N N . LYS B 1 51 ? -4.681 -0.417 57.891 1.00 12.83 67 LYS B N 1
ATOM 1951 C CA A LYS B 1 51 ? -3.431 -0.263 58.626 0.50 13.17 67 LYS B CA 1
ATOM 1952 C CA B LYS B 1 51 ? -3.427 -0.252 58.621 0.50 13.17 67 LYS B CA 1
ATOM 1953 C C . LYS B 1 51 ? -3.620 0.440 59.967 1.00 13.29 67 LYS B C 1
ATOM 1954 O O . LYS B 1 51 ? -4.492 1.296 60.119 1.00 13.07 67 LYS B O 1
ATOM 1965 N N . GLY B 1 52 ? -2.781 0.080 60.931 1.00 13.48 68 GLY B N 1
ATOM 1966 C CA . GLY B 1 52 ? -2.832 0.688 62.252 1.00 13.96 68 GLY B CA 1
ATOM 1967 C C . GLY B 1 52 ? -2.171 2.050 62.291 1.00 14.38 68 GLY B C 1
ATOM 1968 O O . GLY B 1 52 ? -1.755 2.586 61.259 1.00 14.42 68 GLY B O 1
ATOM 1969 N N . ARG B 1 53 ? -2.080 2.615 63.489 1.00 14.29 69 ARG B N 1
ATOM 1970 C CA . ARG B 1 53 ? -1.538 3.955 63.675 1.00 15.07 69 ARG B CA 1
ATOM 1971 C C . ARG B 1 53 ? -0.117 4.062 63.136 1.00 14.64 69 ARG B C 1
ATOM 1972 O O . ARG B 1 53 ? 0.705 3.166 63.335 1.00 15.26 69 ARG B O 1
ATOM 1980 N N . ALA B 1 54 ? 0.164 5.162 62.442 1.00 14.43 70 ALA B N 1
ATOM 1981 C CA . ALA B 1 54 ? 1.489 5.399 61.895 1.00 14.28 70 ALA B CA 1
ATOM 1982 C C . ALA B 1 54 ? 2.287 6.269 62.850 1.00 14.58 70 ALA B C 1
ATOM 1983 O O . ALA B 1 54 ? 1.871 7.375 63.197 1.00 14.92 70 ALA B O 1
ATOM 1985 N N . GLU B 1 55 ? 3.436 5.759 63.274 1.00 14.14 71 GLU B N 1
ATOM 1986 C CA . GLU B 1 55 ? 4.249 6.437 64.279 1.00 14.50 71 GLU B CA 1
ATOM 1987 C C . GLU B 1 55 ? 5.562 6.988 63.719 1.00 14.68 71 GLU B C 1
ATOM 1988 O O . GLU B 1 55 ? 6.314 7.663 64.425 1.00 15.60 71 GLU B O 1
ATOM 1994 N N . TYR B 1 56 ? 5.816 6.729 62.441 1.00 14.53 72 TYR B N 1
ATOM 1995 C CA . TYR B 1 56 ? 7.137 6.963 61.861 1.00 14.40 72 TYR B CA 1
ATOM 1996 C C . TYR B 1 56 ? 7.513 8.432 61.652 1.00 14.37 72 TYR B C 1
ATOM 1997 O O . TYR B 1 56 ? 8.694 8.740 61.447 1.00 15.74 72 TYR B O 1
ATOM 2006 N N . ALA B 1 57 ? 6.528 9.327 61.704 1.00 14.24 73 ALA B N 1
ATOM 2007 C CA . ALA B 1 57 ? 6.752 10.750 61.425 1.00 14.16 73 ALA B CA 1
ATOM 2008 C C . ALA B 1 57 ? 6.543 11.652 62.647 1.00 12.75 73 ALA B C 1
ATOM 2009 O O . ALA B 1 57 ? 6.351 12.858 62.509 1.00 12.60 73 ALA B O 1
ATOM 2011 N N . ARG B 1 58 ? 6.563 11.069 63.841 1.00 12.21 74 ARG B N 1
ATOM 2012 C CA . ARG B 1 58 ? 6.247 11.832 65.047 1.00 11.90 74 ARG B CA 1
ATOM 2013 C C . ARG B 1 58 ? 7.112 13.077 65.222 1.00 11.23 74 ARG B C 1
ATOM 2014 O O . ARG B 1 58 ? 6.648 14.100 65.710 1.00 10.66 74 ARG B O 1
ATOM 2022 N N . MET B 1 59 ? 8.373 12.995 64.810 1.00 10.06 75 MET B N 1
ATOM 2023 C CA . MET B 1 59 ? 9.275 14.128 64.966 1.00 10.31 75 MET B CA 1
ATOM 2024 C C . MET B 1 59 ? 8.784 15.368 64.202 1.00 9.86 75 MET B C 1
ATOM 2025 O O . MET B 1 59 ? 9.106 16.493 64.579 1.00 10.02 75 MET B O 1
ATOM 2030 N N . LEU B 1 60 ? 8.017 15.165 63.130 1.00 9.64 76 LEU B N 1
ATOM 2031 C CA . LEU B 1 60 ? 7.536 16.280 62.310 1.00 9.16 76 LEU B CA 1
ATOM 2032 C C . LEU B 1 60 ? 6.168 16.797 62.747 1.00 10.01 76 LEU B C 1
ATOM 2033 O O . LEU B 1 60 ? 5.678 17.788 62.209 1.00 10.19 76 LEU B O 1
ATOM 2038 N N . GLU B 1 61 ? 5.555 16.137 63.723 1.00 9.61 77 GLU B N 1
ATOM 2039 C CA . GLU B 1 61 ? 4.141 16.385 63.988 1.00 9.72 77 GLU B CA 1
ATOM 2040 C C . GLU B 1 61 ? 3.890 17.441 65.052 1.00 10.26 77 GLU B C 1
ATOM 2041 O O . GLU B 1 61 ? 4.572 17.482 66.079 1.00 10.18 77 GLU B O 1
ATOM 2047 N N . ILE B 1 62 ? 2.900 18.288 64.797 1.00 10.39 78 ILE B N 1
ATOM 2048 C CA . ILE B 1 62 ? 2.261 19.080 65.843 1.00 11.78 78 ILE B CA 1
ATOM 2049 C C . ILE B 1 62 ? 0.811 18.630 65.871 1.00 12.29 78 ILE B C 1
ATOM 2050 O O . ILE B 1 62 ? 0.117 18.700 64.856 1.00 12.06 78 ILE B O 1
ATOM 2055 N N . HIS B 1 63 ? 0.361 18.158 67.031 1.00 12.71 79 HIS B N 1
ATOM 2056 C CA . HIS B 1 63 ? -0.981 17.597 67.162 1.00 13.35 79 HIS B CA 1
ATOM 2057 C C . HIS B 1 63 ? -1.323 16.649 66.015 1.00 12.78 79 HIS B C 1
ATOM 2058 O O . HIS B 1 63 ? -2.398 16.746 65.411 1.00 12.52 79 HIS B O 1
ATOM 2065 N N . GLU B 1 64 ? -0.401 15.735 65.729 1.00 12.62 80 GLU B N 1
ATOM 2066 C CA . GLU B 1 64 ? -0.623 14.641 64.791 1.00 12.61 80 GLU B CA 1
ATOM 2067 C C . GLU B 1 64 ? -0.509 15.030 63.319 1.00 11.05 80 GLU B C 1
ATOM 2068 O O . GLU B 1 64 ? -0.543 14.164 62.450 1.00 12.43 80 GLU B O 1
ATOM 2074 N N . ARG B 1 65 ? -0.345 16.320 63.039 1.00 9.70 81 ARG B N 1
ATOM 2075 C CA . ARG B 1 65 ? -0.200 16.786 61.660 1.00 8.80 81 ARG B CA 1
ATOM 2076 C C . ARG B 1 65 ? 1.257 17.066 61.341 1.00 8.17 81 ARG B C 1
ATOM 2077 O O . ARG B 1 65 ? 1.938 17.753 62.104 1.00 8.37 81 ARG B O 1
ATOM 2085 N N . MET B 1 66 ? 1.737 16.536 60.219 1.00 8.17 82 MET B N 1
ATOM 2086 C CA A MET B 1 66 ? 3.130 16.797 59.863 0.50 7.93 82 MET B CA 1
ATOM 2087 C CA B MET B 1 66 ? 3.103 16.731 59.746 0.50 8.13 82 MET B CA 1
ATOM 2088 C C . MET B 1 66 ? 3.282 18.039 58.989 1.00 8.35 82 MET B C 1
ATOM 2089 O O . MET B 1 66 ? 4.395 18.393 58.598 1.00 8.34 82 MET B O 1
ATOM 2098 N N . GLY B 1 67 ? 2.178 18.727 58.735 1.00 7.97 83 GLY B N 1
ATOM 2099 C CA . GLY B 1 67 ? 2.220 19.958 57.960 1.00 8.09 83 GLY B CA 1
ATOM 2100 C C . GLY B 1 67 ? 0.972 20.104 57.122 1.00 7.01 83 GLY B C 1
ATOM 2101 O O . GLY B 1 67 ? -0.073 19.550 57.459 1.00 7.99 83 GLY B O 1
ATOM 2102 N N . HIS B 1 68 ? 1.066 20.882 56.049 1.00 6.11 84 HIS B N 1
ATOM 2103 C CA . HIS B 1 68 ? -0.063 21.063 55.148 1.00 5.78 84 HIS B CA 1
ATOM 2104 C C . HIS B 1 68 ? 0.411 21.360 53.741 1.00 5.71 84 HIS B C 1
ATOM 2105 O O . HIS B 1 68 ? 1.526 21.847 53.549 1.00 6.89 84 HIS B O 1
ATOM 2112 N N . VAL B 1 69 ? -0.401 20.971 52.764 1.00 5.89 85 VAL B N 1
ATOM 2113 C CA A VAL B 1 69 ? -0.103 21.232 51.368 0.50 5.84 85 VAL B CA 1
ATOM 2114 C CA B VAL B 1 69 ? -0.110 21.225 51.358 0.50 6.44 85 VAL B CA 1
ATOM 2115 C C . VAL B 1 69 ? -1.074 22.278 50.821 1.00 5.71 85 VAL B C 1
ATOM 2116 O O . VAL B 1 69 ? -2.295 22.089 50.838 1.00 6.79 85 VAL B O 1
ATOM 2123 N N . GLU B 1 70 ? -0.508 23.385 50.356 1.00 5.07 86 GLU B N 1
ATOM 2124 C CA . GLU B 1 70 ? -1.252 24.549 49.881 1.00 5.51 86 GLU B CA 1
ATOM 2125 C C . GLU B 1 70 ? -1.145 24.620 48.358 1.00 5.51 86 GLU B C 1
ATOM 2126 O O . GLU B 1 70 ? -0.036 24.653 47.811 1.00 5.48 86 GLU B O 1
ATOM 2132 N N . ILE B 1 71 ? -2.293 24.636 47.675 1.00 4.87 87 ILE B N 1
ATOM 2133 C CA . ILE B 1 71 ? -2.328 24.658 46.217 1.00 4.94 87 ILE B CA 1
ATOM 2134 C C . ILE B 1 71 ? -3.211 25.820 45.762 1.00 5.26 87 ILE B C 1
ATOM 2135 O O . ILE B 1 71 ? -4.425 25.666 45.615 1.00 5.06 87 ILE B O 1
ATOM 2140 N N . PRO B 1 72 ? -2.610 27.011 45.613 1.00 5.23 88 PRO B N 1
ATOM 2141 C CA . PRO B 1 72 ? -3.422 28.212 45.434 1.00 5.85 88 PRO B CA 1
ATOM 2142 C C . PRO B 1 72 ? -4.366 28.161 44.241 1.00 5.96 88 PRO B C 1
ATOM 2143 O O . PRO B 1 72 ? -5.512 28.614 44.350 1.00 6.40 88 PRO B O 1
ATOM 2147 N N . VAL B 1 73 ? -3.931 27.596 43.121 1.00 5.59 89 VAL B N 1
ATOM 2148 C CA . VAL B 1 73 ? -4.733 27.647 41.911 1.00 6.37 89 VAL B CA 1
ATOM 2149 C C . VAL B 1 73 ? -6.044 26.866 42.036 1.00 5.93 89 VAL B C 1
ATOM 2150 O O . VAL B 1 73 ? -6.972 27.103 41.266 1.00 7.18 89 VAL B O 1
ATOM 2154 N N . ILE B 1 74 ? -6.137 25.945 42.996 1.00 5.52 90 ILE B N 1
ATOM 2155 C CA . ILE B 1 74 ? -7.407 25.253 43.248 1.00 5.28 90 ILE B CA 1
ATOM 2156 C C . ILE B 1 74 ? -7.916 25.477 44.677 1.00 5.22 90 ILE B C 1
ATOM 2157 O O . ILE B 1 74 ? -8.799 24.760 45.162 1.00 6.01 90 ILE B O 1
ATOM 2162 N N . ASP B 1 75 ? -7.388 26.502 45.340 1.00 5.73 91 ASP B N 1
ATOM 2163 C CA . ASP B 1 75 ? -7.839 26.849 46.689 1.00 5.96 91 ASP B CA 1
ATOM 2164 C C . ASP B 1 75 ? -7.867 25.649 47.632 1.00 6.29 91 ASP B C 1
ATOM 2165 O O . ASP B 1 75 ? -8.819 25.442 48.390 1.00 6.13 91 ASP B O 1
ATOM 2170 N N . VAL B 1 76 ? -6.790 24.877 47.611 1.00 5.60 92 VAL B N 1
ATOM 2171 C CA . VAL B 1 76 ? -6.618 23.768 48.545 1.00 6.14 92 VAL B CA 1
ATOM 2172 C C . VAL B 1 76 ? -5.569 24.133 49.590 1.00 6.27 92 VAL B C 1
ATOM 2173 O O . VAL B 1 76 ? -4.539 24.750 49.282 1.00 6.11 92 VAL B O 1
ATOM 2177 N N . ASP B 1 77 ? -5.841 23.780 50.839 1.00 6.02 93 ASP B N 1
ATOM 2178 C CA . ASP B 1 77 ? -4.821 23.839 51.885 1.00 7.31 93 ASP B CA 1
ATOM 2179 C C . ASP B 1 77 ? -5.182 22.735 52.865 1.00 7.60 93 ASP B C 1
ATOM 2180 O O . ASP B 1 77 ? -6.103 22.876 53.680 1.00 9.92 93 ASP B O 1
ATOM 2185 N N . LEU B 1 78 ? -4.494 21.610 52.746 1.00 7.75 94 LEU B N 1
ATOM 2186 C CA . LEU B 1 78 ? -4.930 20.383 53.392 1.00 8.28 94 LEU B CA 1
ATOM 2187 C C . LEU B 1 78 ? -3.870 19.898 54.377 1.00 7.80 94 LEU B C 1
ATOM 2188 O O . LEU B 1 78 ? -2.695 19.794 54.017 1.00 7.51 94 LEU B O 1
ATOM 2193 N N . PRO B 1 79 ? -4.272 19.590 55.624 1.00 7.00 95 PRO B N 1
ATOM 2194 C CA . PRO B 1 79 ? -3.310 19.010 56.566 1.00 7.10 95 PRO B CA 1
ATOM 2195 C C . PRO B 1 79 ? -2.837 17.648 56.083 1.00 7.54 95 PRO B C 1
ATOM 2196 O O . PRO B 1 79 ? -3.601 16.908 55.465 1.00 7.95 95 PRO B O 1
ATOM 2200 N N . VAL B 1 80 ? -1.587 17.318 56.402 1.00 6.64 96 VAL B N 1
ATOM 2201 C CA . VAL B 1 80 ? -0.997 16.044 56.029 1.00 6.94 96 VAL B CA 1
ATOM 2202 C C . VAL B 1 80 ? -0.733 15.232 57.294 1.00 6.71 96 VAL B C 1
ATOM 2203 O O . VAL B 1 80 ? -0.129 15.742 58.237 1.00 7.96 96 VAL B O 1
ATOM 2207 N N . TYR B 1 81 ? -1.191 13.982 57.307 1.00 6.66 97 TYR B N 1
ATOM 2208 C CA . TYR B 1 81 ? -0.981 13.068 58.426 1.00 7.03 97 TYR B CA 1
ATOM 2209 C C . TYR B 1 81 ? -0.094 11.918 57.978 1.00 7.13 97 TYR B C 1
ATOM 2210 O O . TYR B 1 81 ? -0.006 11.627 56.782 1.00 7.14 97 TYR B O 1
ATOM 2219 N N . ALA B 1 82 ? 0.515 11.232 58.942 1.00 6.89 98 ALA B N 1
ATOM 2220 C CA . ALA B 1 82 ? 1.369 10.091 58.634 1.00 7.11 98 ALA B CA 1
ATOM 2221 C C . ALA B 1 82 ? 0.539 8.894 58.186 1.00 6.06 98 ALA B C 1
ATOM 2222 O O . ALA B 1 82 ? -0.533 8.611 58.741 1.00 6.79 98 ALA B O 1
ATOM 2224 N N . GLY B 1 83 ? 1.040 8.192 57.177 1.00 6.89 99 GLY B N 1
ATOM 2225 C CA . GLY B 1 83 ? 0.363 7.013 56.663 1.00 7.07 99 GLY B CA 1
ATOM 2226 C C . GLY B 1 83 ? -0.871 7.355 55.852 1.00 7.33 99 GLY B C 1
ATOM 2227 O O . GLY B 1 83 ? -1.197 8.532 55.642 1.00 7.29 99 GLY B O 1
ATOM 2228 N N . THR B 1 84 ? -1.547 6.305 55.397 1.00 7.27 100 THR B N 1
ATOM 2229 C CA . THR B 1 84 ? -2.654 6.437 54.452 1.00 7.64 100 THR B CA 1
ATOM 2230 C C . THR B 1 84 ? -3.852 5.586 54.862 1.00 8.23 100 THR B C 1
ATOM 2231 O O . THR B 1 84 ? -4.673 5.205 54.021 1.00 8.54 100 THR B O 1
ATOM 2235 N N . ALA B 1 85 ? -3.957 5.300 56.155 1.00 7.98 101 ALA B N 1
ATOM 2236 C CA . ALA B 1 85 ? -5.063 4.496 56.662 1.00 8.29 101 ALA B CA 1
ATOM 2237 C C . ALA B 1 85 ? -6.395 5.195 56.426 1.00 8.28 101 ALA B C 1
ATOM 2238 O O . ALA B 1 85 ? -6.457 6.414 56.276 1.00 7.42 101 ALA B O 1
ATOM 2240 N N . GLU B 1 86 ? -7.481 4.430 56.453 1.00 9.18 102 GLU B N 1
ATOM 2241 C CA A GLU B 1 86 ? -8.801 4.979 56.148 0.50 9.45 102 GLU B CA 1
ATOM 2242 C CA B GLU B 1 86 ? -8.782 4.999 56.123 0.50 9.49 102 GLU B CA 1
ATOM 2243 C C . GLU B 1 86 ? -9.133 6.230 56.964 1.00 9.42 102 GLU B C 1
ATOM 2244 O O . GLU B 1 86 ? -9.652 7.217 56.435 1.00 9.16 102 GLU B O 1
ATOM 2255 N N . GLU B 1 87 ? -8.846 6.193 58.263 1.00 9.19 103 GLU B N 1
ATOM 2256 C CA . GLU B 1 87 ? -9.158 7.331 59.128 1.00 9.88 103 GLU B CA 1
ATOM 2257 C C . GLU B 1 87 ? -8.390 8.600 58.765 1.00 9.68 103 GLU B C 1
ATOM 2258 O O . GLU B 1 87 ? -8.914 9.708 58.878 1.00 10.29 103 GLU B O 1
ATOM 2264 N N . VAL B 1 88 ? -7.144 8.439 58.328 1.00 8.89 104 VAL B N 1
ATOM 2265 C CA . VAL B 1 88 ? -6.346 9.584 57.910 1.00 9.58 104 VAL B CA 1
ATOM 2266 C C . VAL B 1 88 ? -6.935 10.224 56.654 1.00 8.37 104 VAL B C 1
ATOM 2267 O O . VAL B 1 88 ? -7.087 11.443 56.581 1.00 8.93 104 VAL B O 1
ATOM 2271 N N . LEU B 1 89 ? -7.285 9.404 55.671 1.00 8.55 105 LEU B N 1
ATOM 2272 C CA . LEU B 1 89 ? -7.794 9.962 54.427 1.00 8.99 105 LEU B CA 1
ATOM 2273 C C . LEU B 1 89 ? -9.200 10.536 54.593 1.00 9.46 105 LEU B C 1
ATOM 2274 O O . LEU B 1 89 ? -9.670 11.311 53.763 1.00 8.70 105 LEU B O 1
ATOM 2279 N N . GLN B 1 90 ? -9.871 10.187 55.685 1.00 8.91 106 GLN B N 1
ATOM 2280 C CA . GLN B 1 90 ? -11.124 10.849 56.000 1.00 9.80 106 GLN B CA 1
ATOM 2281 C C . GLN B 1 90 ? -10.878 12.272 56.495 1.00 9.57 106 GLN B C 1
ATOM 2282 O O . GLN B 1 90 ? -11.730 13.151 56.323 1.00 11.29 106 GLN B O 1
ATOM 2288 N N . GLN B 1 91 ? -9.730 12.489 57.132 1.00 9.57 107 GLN B N 1
ATOM 2289 C CA . GLN B 1 91 ? -9.450 13.739 57.839 1.00 10.42 107 GLN B CA 1
ATOM 2290 C C . GLN B 1 91 ? -8.646 14.748 57.023 1.00 9.45 107 GLN B C 1
ATOM 2291 O O . GLN B 1 91 ? -8.671 15.943 57.305 1.00 8.96 107 GLN B O 1
ATOM 2297 N N . GLY B 1 92 ? -7.898 14.268 56.034 1.00 8.63 108 GLY B N 1
ATOM 2298 C CA . GLY B 1 92 ? -7.063 15.160 55.243 1.00 8.05 108 GLY B CA 1
ATOM 2299 C C . GLY B 1 92 ? -6.246 14.346 54.270 1.00 7.21 108 GLY B C 1
ATOM 2300 O O . GLY B 1 92 ? -6.720 13.344 53.745 1.00 7.63 108 GLY B O 1
ATOM 2301 N N . ALA B 1 93 ? -5.021 14.793 54.006 1.00 6.15 109 ALA B N 1
ATOM 2302 C CA . ALA B 1 93 ? -4.110 14.065 53.128 1.00 6.58 109 ALA B CA 1
ATOM 2303 C C . ALA B 1 93 ? -3.238 13.131 53.959 1.00 5.67 109 ALA B C 1
ATOM 2304 O O . ALA B 1 93 ? -2.963 13.403 55.141 1.00 6.82 109 ALA B O 1
ATOM 2306 N N . GLY B 1 94 ? -2.801 12.033 53.349 1.00 6.24 110 GLY B N 1
ATOM 2307 C CA . GLY B 1 94 ? -1.901 11.089 54.008 1.00 6.45 110 GLY B CA 1
ATOM 2308 C C . GLY B 1 94 ? -0.567 10.969 53.299 1.00 6.48 110 GLY B C 1
ATOM 2309 O O . GLY B 1 94 ? -0.503 10.934 52.073 1.00 8.14 110 GLY B O 1
ATOM 2310 N N . HIS B 1 95 ? 0.506 10.913 54.073 1.00 5.81 111 HIS B N 1
ATOM 2311 C CA . HIS B 1 95 ? 1.834 10.690 53.543 1.00 5.54 111 HIS B CA 1
ATOM 2312 C C . HIS B 1 95 ? 2.036 9.208 53.251 1.00 4.57 111 HIS B C 1
ATOM 2313 O O . HIS B 1 95 ? 1.748 8.353 54.091 1.00 5.66 111 HIS B O 1
ATOM 2320 N N . LEU B 1 96 ? 2.493 8.900 52.043 1.00 4.87 112 LEU B N 1
ATOM 2321 C CA . LEU B 1 96 ? 2.666 7.517 51.636 1.00 5.69 112 LEU B CA 1
ATOM 2322 C C . LEU B 1 96 ? 3.923 6.932 52.272 1.00 5.30 112 LEU B C 1
ATOM 2323 O O . LEU B 1 96 ? 5.054 7.290 51.905 1.00 5.63 112 LEU B O 1
ATOM 2328 N N . GLU B 1 97 ? 3.732 6.037 53.241 1.00 5.61 113 GLU B N 1
ATOM 2329 C CA . GLU B 1 97 ? 4.866 5.419 53.909 1.00 5.95 113 GLU B CA 1
ATOM 2330 C C . GLU B 1 97 ? 5.738 4.674 52.902 1.00 6.19 113 GLU B C 1
ATOM 2331 O O . GLU B 1 97 ? 5.231 3.996 51.998 1.00 6.90 113 GLU B O 1
ATOM 2337 N N . GLY B 1 98 ? 7.050 4.815 53.062 1.00 5.69 114 GLY B N 1
ATOM 2338 C CA . GLY B 1 98 ? 8.017 4.279 52.107 1.00 5.08 114 GLY B CA 1
ATOM 2339 C C . GLY B 1 98 ? 8.609 5.373 51.231 1.00 4.96 114 GLY B C 1
ATOM 2340 O O . GLY B 1 98 ? 9.634 5.161 50.575 1.00 5.75 114 GLY B O 1
ATOM 2341 N N . THR B 1 99 ? 7.966 6.545 51.218 1.00 4.27 115 THR B N 1
ATOM 2342 C CA . THR B 1 99 ? 8.474 7.698 50.472 1.00 4.47 115 THR B CA 1
ATOM 2343 C C . THR B 1 99 ? 9.125 8.682 51.439 1.00 3.94 115 THR B C 1
ATOM 2344 O O . THR B 1 99 ? 8.983 8.550 52.653 1.00 4.64 115 THR B O 1
ATOM 2348 N N . SER B 1 100 ? 9.872 9.645 50.907 1.00 4.94 116 SER B N 1
ATOM 2349 C CA . SER B 1 100 ? 10.585 10.592 51.757 1.00 4.98 116 SER B CA 1
ATOM 2350 C C . SER B 1 100 ? 9.633 11.388 52.630 1.00 5.17 116 SER B C 1
ATOM 2351 O O . SER B 1 100 ? 8.536 11.736 52.194 1.00 5.32 116 SER B O 1
ATOM 2354 N N . LEU B 1 101 ? 10.053 11.707 53.848 1.00 5.54 117 LEU B N 1
ATOM 2355 C CA . LEU B 1 101 ? 9.309 12.692 54.631 1.00 5.49 117 LEU B CA 1
ATOM 2356 C C . LEU B 1 101 ? 9.378 14.035 53.920 1.00 5.63 117 LEU B C 1
ATOM 2357 O O . LEU B 1 101 ? 10.382 14.332 53.267 1.00 5.66 117 LEU B O 1
ATOM 2362 N N . PRO B 1 102 ? 8.324 14.861 54.065 1.00 5.37 118 PRO B N 1
ATOM 2363 C CA . PRO B 1 102 ? 8.222 16.135 53.331 1.00 5.72 118 PRO B CA 1
ATOM 2364 C C . PRO B 1 102 ? 9.075 17.256 53.941 1.00 6.08 118 PRO B C 1
ATOM 2365 O O . PRO B 1 102 ? 8.544 18.253 54.453 1.00 6.29 118 PRO B O 1
ATOM 2369 N N . ILE B 1 103 ? 10.392 17.082 53.859 1.00 6.10 119 ILE B N 1
ATOM 2370 C CA . ILE B 1 103 ? 11.344 18.095 54.292 1.00 6.03 119 ILE B CA 1
ATOM 2371 C C . ILE B 1 103 ? 12.278 18.499 53.151 1.00 5.59 119 ILE B C 1
ATOM 2372 O O . ILE B 1 103 ? 13.177 19.315 53.351 1.00 5.88 119 ILE B O 1
ATOM 2377 N N . GLY B 1 104 ? 12.060 17.945 51.959 1.00 5.09 120 GLY B N 1
ATOM 2378 C CA . GLY B 1 104 ? 12.861 18.307 50.796 1.00 5.58 120 GLY B CA 1
ATOM 2379 C C . GLY B 1 104 ? 14.299 17.847 50.895 1.00 5.30 120 GLY B C 1
ATOM 2380 O O . GLY B 1 104 ? 14.678 17.157 51.849 1.00 6.68 120 GLY B O 1
ATOM 2381 N N . GLY B 1 105 ? 15.086 18.228 49.890 1.00 5.60 121 GLY B N 1
ATOM 2382 C CA . GLY B 1 105 ? 16.510 17.937 49.854 1.00 5.80 121 GLY B CA 1
ATOM 2383 C C . GLY B 1 105 ? 16.882 17.250 48.555 1.00 6.11 121 GLY B C 1
ATOM 2384 O O . GLY B 1 105 ? 16.035 16.680 47.856 1.00 6.22 121 GLY B O 1
ATOM 2385 N N . ASN B 1 106 ? 18.166 17.282 48.223 1.00 5.81 122 ASN B N 1
ATOM 2386 C CA . ASN B 1 106 ? 18.636 16.494 47.090 1.00 5.74 122 ASN B CA 1
ATOM 2387 C C . ASN B 1 106 ? 18.244 15.027 47.244 1.00 5.72 122 ASN B C 1
ATOM 2388 O O . ASN B 1 106 ? 18.354 14.454 48.326 1.00 6.15 122 ASN B O 1
ATOM 2393 N N . SER B 1 107 ? 17.829 14.414 46.142 1.00 5.26 123 SER B N 1
ATOM 2394 C CA . SER B 1 107 ? 17.494 12.991 46.123 1.00 5.30 123 SER B CA 1
ATOM 2395 C C . SER B 1 107 ? 16.403 12.632 47.138 1.00 5.22 123 SER B C 1
ATOM 2396 O O . SER B 1 107 ? 16.551 11.705 47.935 1.00 5.86 123 SER B O 1
ATOM 2399 N N . THR B 1 108 ? 15.297 13.365 47.084 1.00 5.11 124 THR B N 1
ATOM 2400 C CA . THR B 1 108 ? 14.129 13.067 47.918 1.00 5.28 124 THR B CA 1
ATOM 2401 C C . THR B 1 108 ? 12.877 13.046 47.054 1.00 4.76 124 THR B C 1
ATOM 2402 O O . THR B 1 108 ? 12.786 13.743 46.045 1.00 5.24 124 THR B O 1
ATOM 2406 N N . HIS B 1 109 ? 11.909 12.236 47.450 1.00 4.60 125 HIS B N 1
ATOM 2407 C CA . HIS B 1 109 ? 10.617 12.209 46.752 1.00 4.94 125 HIS B CA 1
ATOM 2408 C C . HIS B 1 109 ? 9.541 11.790 47.748 1.00 4.64 125 HIS B C 1
ATOM 2409 O O . HIS B 1 109 ? 9.484 10.620 48.166 1.00 4.38 125 HIS B O 1
ATOM 2416 N N . ALA B 1 110 ? 8.751 12.769 48.180 1.00 4.84 126 ALA B N 1
ATOM 2417 C CA . ALA B 1 110 ? 7.648 12.558 49.119 1.00 4.52 126 ALA B CA 1
ATOM 2418 C C . ALA B 1 110 ? 6.352 12.445 48.326 1.00 4.43 126 ALA B C 1
ATOM 2419 O O . ALA B 1 110 ? 6.165 13.169 47.343 1.00 5.23 126 ALA B O 1
ATOM 2421 N N . VAL B 1 111 ? 5.468 11.543 48.739 1.00 4.99 127 VAL B N 1
ATOM 2422 C CA . VAL B 1 111 ? 4.181 11.395 48.074 1.00 4.95 127 VAL B CA 1
ATOM 2423 C C . VAL B 1 111 ? 3.062 11.671 49.072 1.00 5.12 127 VAL B C 1
ATOM 2424 O O . VAL B 1 111 ? 3.058 11.121 50.183 1.00 5.61 127 VAL B O 1
ATOM 2428 N N . ILE B 1 112 ? 2.132 12.535 48.670 1.00 4.94 128 ILE B N 1
ATOM 2429 C CA . ILE B 1 112 ? 1.019 12.974 49.500 1.00 5.48 128 ILE B CA 1
ATOM 2430 C C . ILE B 1 112 ? -0.274 12.596 48.779 1.00 4.86 128 ILE B C 1
ATOM 2431 O O . ILE B 1 112 ? -0.445 12.919 47.601 1.00 5.40 128 ILE B O 1
ATOM 2436 N N . THR B 1 113 ? -1.161 11.915 49.504 1.00 5.42 129 THR B N 1
ATOM 2437 C CA A THR B 1 113 ? -2.327 11.296 48.893 0.50 5.93 129 THR B CA 1
ATOM 2438 C CA B THR B 1 113 ? -2.324 11.227 48.946 0.50 6.25 129 THR B CA 1
ATOM 2439 C C . THR B 1 113 ? -3.621 11.824 49.495 1.00 5.58 129 THR B C 1
ATOM 2440 O O . THR B 1 113 ? -3.701 12.157 50.678 1.00 5.78 129 THR B O 1
ATOM 2447 N N . ALA B 1 114 ? -4.656 11.914 48.671 1.00 5.67 130 ALA B N 1
ATOM 2448 C CA . ALA B 1 114 ? -5.970 12.294 49.190 1.00 4.97 130 ALA B CA 1
ATOM 2449 C C . ALA B 1 114 ? -7.069 11.813 48.263 1.00 5.35 130 ALA B C 1
ATOM 2450 O O . ALA B 1 114 ? -6.817 11.510 47.088 1.00 5.60 130 ALA B O 1
ATOM 2452 N N . HIS B 1 115 ? -8.282 11.742 48.802 1.00 5.60 131 HIS B N 1
ATOM 2453 C CA . HIS B 1 115 ? -9.443 11.272 48.058 1.00 5.34 131 HIS B CA 1
ATOM 2454 C C . HIS B 1 115 ? -9.856 12.242 46.960 1.00 5.15 131 HIS B C 1
ATOM 2455 O O . HIS B 1 115 ? -9.439 13.395 46.914 1.00 5.71 131 HIS B O 1
ATOM 2462 N N . THR B 1 116 ? -10.744 11.755 46.099 1.00 5.39 132 THR B N 1
ATOM 2463 C CA . THR B 1 116 ? -11.369 12.575 45.072 1.00 5.86 132 THR B CA 1
ATOM 2464 C C . THR B 1 116 ? -12.844 12.185 44.954 1.00 5.84 132 THR B C 1
ATOM 2465 O O . THR B 1 116 ? -13.203 11.023 45.172 1.00 6.40 132 THR B O 1
ATOM 2469 N N . GLY B 1 117 ? -13.691 13.165 44.655 1.00 5.06 133 GLY B N 1
ATOM 2470 C CA . GLY B 1 117 ? -15.102 12.909 44.377 1.00 5.75 133 GLY B CA 1
ATOM 2471 C C . GLY B 1 117 ? -16.002 12.762 45.586 1.00 5.90 133 GLY B C 1
ATOM 2472 O O . GLY B 1 117 ? -17.181 12.456 45.423 1.00 7.47 133 GLY B O 1
ATOM 2473 N N . LEU B 1 118 ? -15.500 12.977 46.795 1.00 5.92 134 LEU B N 1
ATOM 2474 C CA . LEU B 1 118 ? -16.365 12.823 47.970 1.00 6.11 134 LEU B CA 1
ATOM 2475 C C . LEU B 1 118 ? -17.425 13.906 48.034 1.00 6.09 134 LEU B C 1
ATOM 2476 O O . LEU B 1 118 ? -17.140 15.068 47.749 1.00 5.68 134 LEU B O 1
ATOM 2481 N N . PRO B 1 119 ? -18.641 13.554 48.482 1.00 5.78 135 PRO B N 1
ATOM 2482 C CA . PRO B 1 119 ? -19.635 14.612 48.665 1.00 5.87 135 PRO B CA 1
ATOM 2483 C C . PRO B 1 119 ? -19.328 15.542 49.833 1.00 6.22 135 PRO B C 1
ATOM 2484 O O . PRO B 1 119 ? -19.819 16.681 49.850 1.00 7.58 135 PRO B O 1
ATOM 2488 N N . THR B 1 120 ? -18.537 15.077 50.800 1.00 6.31 136 THR B N 1
ATOM 2489 C CA . THR B 1 120 ? -18.467 15.735 52.115 1.00 6.73 136 THR B CA 1
ATOM 2490 C C . THR B 1 120 ? -17.211 16.546 52.387 1.00 6.48 136 THR B C 1
ATOM 2491 O O . THR B 1 120 ? -17.155 17.276 53.377 1.00 6.81 136 THR B O 1
ATOM 2495 N N . ALA B 1 121 ? -16.192 16.375 51.554 1.00 5.83 137 ALA B N 1
ATOM 2496 C CA . ALA B 1 121 ? -14.954 17.136 51.669 1.00 6.60 137 ALA B CA 1
ATOM 2497 C C . ALA B 1 121 ? -14.322 17.111 50.297 1.00 6.63 137 ALA B C 1
ATOM 2498 O O . ALA B 1 121 ? -14.259 16.052 49.664 1.00 7.75 137 ALA B O 1
ATOM 2500 N N . LYS B 1 122 ? -13.862 18.260 49.827 1.00 6.43 138 LYS B N 1
ATOM 2501 C CA . LYS B 1 122 ? -13.361 18.296 48.462 1.00 6.36 138 LYS B CA 1
ATOM 2502 C C . LYS B 1 122 ? -12.018 17.600 48.263 1.00 5.54 138 LYS B C 1
ATOM 2503 O O . LYS B 1 122 ? -11.756 17.132 47.158 1.00 5.82 138 LYS B O 1
ATOM 2509 N N . MET B 1 123 ? -11.193 17.526 49.308 1.00 4.94 139 MET B N 1
ATOM 2510 C CA . MET B 1 123 ? -9.901 16.848 49.217 1.00 4.73 139 MET B CA 1
ATOM 2511 C C . MET B 1 123 ? -9.189 17.216 47.908 1.00 4.91 139 MET B C 1
ATOM 2512 O O . MET B 1 123 ? -8.976 18.399 47.654 1.00 5.14 139 MET B O 1
ATOM 2517 N N . PHE B 1 124 ? -8.815 16.218 47.099 1.00 5.07 140 PHE B N 1
ATOM 2518 C CA . PHE B 1 124 ? -8.094 16.445 45.834 1.00 4.63 140 PHE B CA 1
ATOM 2519 C C . PHE B 1 124 ? -9.023 16.343 44.600 1.00 4.76 140 PHE B C 1
ATOM 2520 O O . PHE B 1 124 ? -8.564 16.065 43.486 1.00 5.49 140 PHE B O 1
ATOM 2528 N N . THR B 1 125 ? -10.317 16.594 44.771 1.00 5.00 141 THR B N 1
ATOM 2529 C CA . THR B 1 125 ? -11.241 16.566 43.632 1.00 4.93 141 THR B CA 1
ATOM 2530 C C . THR B 1 125 ? -10.799 17.449 42.460 1.00 4.64 141 THR B C 1
ATOM 2531 O O . THR B 1 125 ? -10.959 17.080 41.290 1.00 5.70 141 THR B O 1
ATOM 2535 N N . ASP B 1 126 ? -10.272 18.629 42.765 1.00 4.62 142 ASP B N 1
ATOM 2536 C CA . ASP B 1 126 ? -9.843 19.545 41.710 1.00 5.09 142 ASP B CA 1
ATOM 2537 C C . ASP B 1 126 ? -8.380 19.344 41.280 1.00 4.44 142 ASP B C 1
ATOM 2538 O O . ASP B 1 126 ? -7.856 20.128 40.482 1.00 5.21 142 ASP B O 1
ATOM 2543 N N . LEU B 1 127 ? -7.719 18.290 41.766 1.00 4.46 143 LEU B N 1
ATOM 2544 C CA . LEU B 1 127 ? -6.324 18.035 41.358 1.00 5.04 143 LEU B CA 1
ATOM 2545 C C . LEU B 1 127 ? -6.200 17.916 39.841 1.00 5.73 143 LEU B C 1
ATOM 2546 O O . LEU B 1 127 ? -5.175 18.287 39.246 1.00 6.63 143 LEU B O 1
ATOM 2551 N N . THR B 1 128 ? -7.246 17.388 39.219 1.00 5.38 144 THR B N 1
ATOM 2552 C CA . THR B 1 128 ? -7.336 17.267 37.770 1.00 5.81 144 THR B CA 1
ATOM 2553 C C . THR B 1 128 ? -7.091 18.590 37.030 1.00 5.20 144 THR B C 1
ATOM 2554 O O . THR B 1 128 ? -6.708 18.578 35.858 1.00 5.88 144 THR B O 1
ATOM 2558 N N . LYS B 1 129 ? -7.349 19.722 37.682 1.00 5.02 145 LYS B N 1
ATOM 2559 C CA . LYS B 1 129 ? -7.173 21.027 37.045 1.00 4.95 145 LYS B CA 1
ATOM 2560 C C . LYS B 1 129 ? -5.715 21.458 36.934 1.00 5.29 145 LYS B C 1
ATOM 2561 O O . LYS B 1 129 ? -5.384 22.354 36.156 1.00 5.14 145 LYS B O 1
ATOM 2567 N N . LEU B 1 130 ? -4.847 20.870 37.746 1.00 5.33 146 LEU B N 1
ATOM 2568 C CA . LEU B 1 130 ? -3.445 21.286 37.762 1.00 5.79 146 LEU B CA 1
ATOM 2569 C C . LEU B 1 130 ? -2.756 20.977 36.449 1.00 5.64 146 LEU B C 1
ATOM 2570 O O . LEU B 1 130 ? -2.998 19.951 35.822 1.00 5.91 146 LEU B O 1
ATOM 2575 N N . LYS B 1 131 ? -1.871 21.880 36.060 1.00 4.83 147 LYS B N 1
ATOM 2576 C CA . LYS B 1 131 ? -1.098 21.751 34.832 1.00 4.64 147 LYS B CA 1
ATOM 2577 C C . LYS B 1 131 ? 0.379 21.876 35.152 1.00 3.95 147 LYS B C 1
ATOM 2578 O O . LYS B 1 131 ? 0.767 22.494 36.154 1.00 4.15 147 LYS B O 1
ATOM 2584 N N . VAL B 1 132 ? 1.218 21.332 34.275 1.00 4.01 148 VAL B N 1
ATOM 2585 C CA . VAL B 1 132 ? 2.639 21.611 34.376 1.00 4.33 148 VAL B CA 1
ATOM 2586 C C . VAL B 1 132 ? 2.829 23.130 34.432 1.00 4.25 148 VAL B C 1
ATOM 2587 O O . VAL B 1 132 ? 2.162 23.896 33.716 1.00 4.91 148 VAL B O 1
ATOM 2591 N N . GLY B 1 133 ? 3.720 23.562 35.315 1.00 3.55 149 GLY B N 1
ATOM 2592 C CA . GLY B 1 133 ? 3.945 24.973 35.569 1.00 3.72 149 GLY B CA 1
ATOM 2593 C C . GLY B 1 133 ? 3.243 25.508 36.804 1.00 3.60 149 GLY B C 1
ATOM 2594 O O . GLY B 1 133 ? 3.654 26.528 37.345 1.00 4.37 149 GLY B O 1
ATOM 2595 N N . ASP B 1 134 ? 2.171 24.852 37.245 1.00 3.99 150 ASP B N 1
ATOM 2596 C CA . ASP B 1 134 ? 1.473 25.291 38.459 1.00 4.48 150 ASP B CA 1
ATOM 2597 C C . ASP B 1 134 ? 2.343 25.090 39.691 1.00 4.36 150 ASP B C 1
ATOM 2598 O O . ASP B 1 134 ? 3.248 24.250 39.699 1.00 4.74 150 ASP B O 1
ATOM 2603 N N . LYS B 1 135 ? 2.034 25.848 40.738 1.00 4.76 151 LYS B N 1
ATOM 2604 C CA . LYS B 1 135 ? 2.796 25.826 41.984 1.00 4.90 151 LYS B CA 1
ATOM 2605 C C . LYS B 1 135 ? 2.017 25.162 43.114 1.00 4.43 151 LYS B C 1
ATOM 2606 O O . LYS B 1 135 ? 0.793 25.269 43.194 1.00 4.91 151 LYS B O 1
ATOM 2612 N N . PHE B 1 136 ? 2.734 24.530 44.032 1.00 3.97 152 PHE B N 1
ATOM 2613 C CA . PHE B 1 136 ? 2.155 24.211 45.320 1.00 4.10 152 PHE B CA 1
ATOM 2614 C C . PHE B 1 136 ? 3.215 24.360 46.398 1.00 3.94 152 PHE B C 1
ATOM 2615 O O . PHE B 1 136 ? 4.412 24.418 46.103 1.00 4.50 152 PHE B O 1
ATOM 2623 N N . TYR B 1 137 ? 2.771 24.446 47.647 1.00 3.90 153 TYR B N 1
ATOM 2624 C CA . TYR B 1 137 ? 3.637 24.816 48.770 1.00 4.04 153 TYR B CA 1
ATOM 2625 C C . TYR B 1 137 ? 3.447 23.807 49.892 1.00 4.34 153 TYR B C 1
ATOM 2626 O O . TYR B 1 137 ? 2.327 23.564 50.341 1.00 5.21 153 TYR B O 1
ATOM 2635 N N . VAL B 1 138 ? 4.546 23.198 50.318 1.00 3.63 154 VAL B N 1
ATOM 2636 C CA . VAL B 1 138 ? 4.514 22.207 51.375 1.00 4.16 154 VAL B CA 1
ATOM 2637 C C . VAL B 1 138 ? 5.044 22.855 52.648 1.00 4.05 154 VAL B C 1
ATOM 2638 O O . VAL B 1 138 ? 6.196 23.294 52.709 1.00 4.14 154 VAL B O 1
ATOM 2642 N N . HIS B 1 139 ? 4.158 22.973 53.628 1.00 3.52 155 HIS B N 1
ATOM 2643 C CA . HIS B 1 139 ? 4.467 23.586 54.920 1.00 3.29 155 HIS B CA 1
ATOM 2644 C C . HIS B 1 139 ? 4.865 22.502 55.906 1.00 4.23 155 HIS B C 1
ATOM 2645 O O . HIS B 1 139 ? 4.121 21.534 56.103 1.00 4.54 155 HIS B O 1
ATOM 2652 N N . ASN B 1 140 ? 6.016 22.668 56.549 1.00 3.45 156 ASN B N 1
ATOM 2653 C CA . ASN B 1 140 ? 6.387 21.790 57.652 1.00 3.44 156 ASN B CA 1
ATOM 2654 C C . ASN B 1 140 ? 6.837 22.632 58.842 1.00 4.06 156 ASN B C 1
ATOM 2655 O O . ASN B 1 140 ? 6.759 23.863 58.802 1.00 4.14 156 ASN B O 1
ATOM 2660 N N . ILE B 1 141 ? 7.317 21.984 59.896 1.00 3.44 157 ILE B N 1
ATOM 2661 C CA . ILE B 1 141 ? 7.663 22.710 61.118 1.00 4.73 157 ILE B CA 1
ATOM 2662 C C . ILE B 1 141 ? 8.779 23.727 60.933 1.00 4.34 157 ILE B C 1
ATOM 2663 O O . ILE B 1 141 ? 8.893 24.660 61.732 1.00 5.46 157 ILE B O 1
ATOM 2668 N N . LYS B 1 142 ? 9.598 23.558 59.896 1.00 4.77 158 LYS B N 1
ATOM 2669 C CA . LYS B 1 142 ? 10.767 24.411 59.697 1.00 5.41 158 LYS B CA 1
ATOM 2670 C C . LYS B 1 142 ? 10.502 25.566 58.741 1.00 5.26 158 LYS B C 1
ATOM 2671 O O . LYS B 1 142 ? 10.985 26.679 58.950 1.00 6.34 158 LYS B O 1
ATOM 2677 N N . GLU B 1 143 ? 9.757 25.301 57.673 1.00 4.54 159 GLU B N 1
ATOM 2678 C CA . GLU B 1 143 ? 9.702 26.256 56.584 1.00 5.10 159 GLU B CA 1
ATOM 2679 C C . GLU B 1 143 ? 8.557 25.934 55.641 1.00 4.86 159 GLU B C 1
ATOM 2680 O O . GLU B 1 143 ? 7.802 24.985 55.859 1.00 5.27 159 GLU B O 1
ATOM 2686 N N . VAL B 1 144 ? 8.438 26.743 54.596 1.00 4.05 160 VAL B N 1
ATOM 2687 C CA . VAL B 1 144 ? 7.509 26.465 53.506 1.00 4.64 160 VAL B CA 1
ATOM 2688 C C . VAL B 1 144 ? 8.331 26.229 52.251 1.00 4.71 160 VAL B C 1
ATOM 2689 O O . VAL B 1 144 ? 9.198 27.039 51.908 1.00 6.12 160 VAL B O 1
ATOM 2693 N N . MET B 1 145 ? 8.066 25.109 51.590 1.00 4.98 161 MET B N 1
ATOM 2694 C CA . MET B 1 145 ? 8.821 24.693 50.413 1.00 4.52 161 MET B CA 1
ATOM 2695 C C . MET B 1 145 ? 7.957 24.822 49.165 1.00 4.18 161 MET B C 1
ATOM 2696 O O . MET B 1 145 ? 6.829 24.317 49.141 1.00 5.34 161 MET B O 1
ATOM 2701 N N . ALA B 1 146 ? 8.488 25.473 48.132 1.00 3.55 162 ALA B N 1
ATOM 2702 C CA . ALA B 1 146 ? 7.773 25.649 46.867 1.00 3.84 162 ALA B CA 1
ATOM 2703 C C . ALA B 1 146 ? 8.120 24.538 45.885 1.00 3.66 162 ALA B C 1
ATOM 2704 O O . ALA B 1 146 ? 9.296 24.193 45.729 1.00 3.38 162 ALA B O 1
ATOM 2706 N N . TYR B 1 147 ? 7.090 24.034 45.204 1.00 3.48 163 TYR B N 1
ATOM 2707 C CA . TYR B 1 147 ? 7.217 23.021 44.167 1.00 4.21 163 TYR B CA 1
ATOM 2708 C C . TYR B 1 147 ? 6.487 23.484 42.915 1.00 3.98 163 TYR B C 1
ATOM 2709 O O . TYR B 1 147 ? 5.432 24.125 42.990 1.00 4.98 163 TYR B O 1
ATOM 2718 N N . GLN B 1 148 ? 7.056 23.177 41.758 1.00 3.81 164 GLN B N 1
ATOM 2719 C CA . GLN B 1 148 ? 6.464 23.547 40.480 1.00 3.68 164 GLN B CA 1
ATOM 2720 C C . GLN B 1 148 ? 6.228 22.283 39.668 1.00 3.05 164 GLN B C 1
ATOM 2721 O O . GLN B 1 148 ? 7.163 21.507 39.416 1.00 2.99 164 GLN B O 1
ATOM 2727 N N . VAL B 1 149 ? 4.980 22.070 39.269 1.00 3.23 165 VAL B N 1
ATOM 2728 C CA . VAL B 1 149 ? 4.606 20.842 38.577 1.00 2.94 165 VAL B CA 1
ATOM 2729 C C . VAL B 1 149 ? 5.394 20.679 37.279 1.00 3.20 165 VAL B C 1
ATOM 2730 O O . VAL B 1 149 ? 5.429 21.581 36.430 1.00 3.74 165 VAL B O 1
ATOM 2734 N N . ASP B 1 150 ? 6.021 19.512 37.125 1.00 3.24 166 ASP B N 1
ATOM 2735 C CA . ASP B 1 150 ? 6.768 19.198 35.910 1.00 3.97 166 ASP B CA 1
ATOM 2736 C C . ASP B 1 150 ? 6.241 17.977 35.164 1.00 3.20 166 ASP B C 1
ATOM 2737 O O . ASP B 1 150 ? 6.658 17.729 34.039 1.00 3.57 166 ASP B O 1
ATOM 2742 N N . GLN B 1 151 ? 5.332 17.229 35.786 1.00 3.37 167 GLN B N 1
ATOM 2743 C CA . GLN B 1 151 ? 4.815 16.027 35.135 1.00 3.78 167 GLN B CA 1
ATOM 2744 C C . GLN B 1 151 ? 3.472 15.662 35.710 1.00 4.08 167 GLN B C 1
ATOM 2745 O O . GLN B 1 151 ? 3.279 15.702 36.927 1.00 5.72 167 GLN B O 1
ATOM 2751 N N . VAL B 1 152 ? 2.534 15.326 34.836 1.00 3.52 168 VAL B N 1
ATOM 2752 C CA . VAL B 1 152 ? 1.236 14.807 35.246 1.00 3.68 168 VAL B CA 1
ATOM 2753 C C . VAL B 1 152 ? 1.049 13.499 34.496 1.00 2.85 168 VAL B C 1
ATOM 2754 O O . VAL B 1 152 ? 1.242 13.446 33.275 1.00 2.99 168 VAL B O 1
ATOM 2758 N N . LYS B 1 153 ? 0.682 12.433 35.197 1.00 2.87 169 LYS B N 1
ATOM 2759 C CA . LYS B 1 153 ? 0.521 11.162 34.508 1.00 4.01 169 LYS B CA 1
ATOM 2760 C C . LYS B 1 153 ? -0.495 10.275 35.191 1.00 3.30 169 LYS B C 1
ATOM 2761 O O . LYS B 1 153 ? -0.875 10.490 36.355 1.00 3.83 169 LYS B O 1
ATOM 2767 N N . VAL B 1 154 ? -0.966 9.300 34.427 1.00 2.92 170 VAL B N 1
ATOM 2768 C CA . VAL B 1 154 ? -1.937 8.330 34.929 1.00 3.71 170 VAL B CA 1
ATOM 2769 C C . VAL B 1 154 ? -1.305 6.950 34.909 1.00 3.50 170 VAL B C 1
ATOM 2770 O O . VAL B 1 154 ? -0.666 6.567 33.919 1.00 5.15 170 VAL B O 1
ATOM 2774 N N . ILE B 1 155 ? -1.473 6.221 36.009 1.00 3.19 171 ILE B N 1
ATOM 2775 C CA . ILE B 1 155 ? -0.905 4.883 36.145 1.00 5.05 171 ILE B CA 1
ATOM 2776 C C . ILE B 1 155 ? -1.962 3.925 36.676 1.00 4.78 171 ILE B C 1
ATOM 2777 O O . ILE B 1 155 ? -2.974 4.339 37.256 1.00 4.34 171 ILE B O 1
ATOM 2782 N N . GLU B 1 156 ? -1.715 2.631 36.494 1.00 6.45 172 GLU B N 1
ATOM 2783 C CA . GLU B 1 156 ? -2.488 1.600 37.194 1.00 8.25 172 GLU B CA 1
ATOM 2784 C C . GLU B 1 156 ? -2.040 1.552 38.662 1.00 8.70 172 GLU B C 1
ATOM 2785 O O . GLU B 1 156 ? -0.899 1.877 38.976 1.00 9.57 172 GLU B O 1
ATOM 2791 N N . PRO B 1 157 ? -2.939 1.150 39.578 1.00 9.75 173 PRO B N 1
ATOM 2792 C CA . PRO B 1 157 ? -2.756 1.337 41.026 1.00 12.03 173 PRO B CA 1
ATOM 2793 C C . PRO B 1 157 ? -1.552 0.700 41.716 1.00 14.12 173 PRO B C 1
ATOM 2794 O O . PRO B 1 157 ? -1.106 1.195 42.759 1.00 16.41 173 PRO B O 1
ATOM 2798 N N . THR B 1 158 ? -1.047 -0.400 41.177 1.00 13.54 174 THR B N 1
ATOM 2799 C CA . THR B 1 158 ? 0.041 -1.108 41.854 1.00 13.98 174 THR B CA 1
ATOM 2800 C C . THR B 1 158 ? 1.398 -0.861 41.206 1.00 13.70 174 THR B C 1
ATOM 2801 O O . THR B 1 158 ? 2.381 -1.525 41.548 1.00 13.71 174 THR B O 1
ATOM 2805 N N . ASN B 1 159 ? 1.445 0.085 40.268 1.00 12.32 175 ASN B N 1
ATOM 2806 C CA . ASN B 1 159 ? 2.696 0.470 39.622 1.00 12.22 175 ASN B CA 1
ATOM 2807 C C . ASN B 1 159 ? 3.293 1.635 40.390 1.00 11.68 175 ASN B C 1
ATOM 2808 O O . ASN B 1 159 ? 2.743 2.744 40.366 1.00 11.62 175 ASN B O 1
ATOM 2813 N N . PHE B 1 160 ? 4.373 1.379 41.124 1.00 10.09 176 PHE B N 1
ATOM 2814 C CA . PHE B 1 160 ? 4.921 2.405 42.010 1.00 10.60 176 PHE B CA 1
ATOM 2815 C C . PHE B 1 160 ? 6.173 3.059 41.467 1.00 9.87 176 PHE B C 1
ATOM 2816 O O . PHE B 1 160 ? 6.771 3.904 42.138 1.00 10.78 176 PHE B O 1
ATOM 2824 N N . ASP B 1 161 ? 6.563 2.692 40.252 1.00 9.56 177 ASP B N 1
ATOM 2825 C CA . ASP B 1 161 ? 7.845 3.144 39.702 1.00 10.28 177 ASP B CA 1
ATOM 2826 C C . ASP B 1 161 ? 7.993 4.670 39.782 1.00 9.26 177 ASP B C 1
ATOM 2827 O O . ASP B 1 161 ? 9.068 5.199 40.096 1.00 9.71 177 ASP B O 1
ATOM 2832 N N . ASP B 1 162 ? 6.914 5.380 39.486 1.00 7.66 178 ASP B N 1
ATOM 2833 C CA . ASP B 1 162 ? 6.953 6.835 39.390 1.00 7.23 178 ASP B CA 1
ATOM 2834 C C . ASP B 1 162 ? 6.898 7.518 40.746 1.00 7.55 178 ASP B C 1
ATOM 2835 O O . ASP B 1 162 ? 6.891 8.756 40.814 1.00 8.92 178 ASP B O 1
ATOM 2840 N N . LEU B 1 163 ? 6.830 6.727 41.815 1.00 6.65 179 LEU B N 1
ATOM 2841 C CA . LEU B 1 163 ? 6.699 7.268 43.163 1.00 7.37 179 LEU B CA 1
ATOM 2842 C C . LEU B 1 163 ? 8.000 7.152 43.949 1.00 7.14 179 LEU B C 1
ATOM 2843 O O . LEU B 1 163 ? 8.059 7.583 45.103 1.00 8.96 179 LEU B O 1
ATOM 2848 N N . LEU B 1 164 ? 9.027 6.572 43.332 1.00 6.47 180 LEU B N 1
ATOM 2849 C CA . LEU B 1 164 ? 10.300 6.348 44.012 1.00 6.11 180 LEU B CA 1
ATOM 2850 C C . LEU B 1 164 ? 11.232 7.544 43.857 1.00 5.70 180 LEU B C 1
ATOM 2851 O O . LEU B 1 164 ? 11.040 8.402 42.985 1.00 5.90 180 LEU B O 1
ATOM 2856 N N . ILE B 1 165 ? 12.267 7.589 44.687 1.00 5.38 181 ILE B N 1
ATOM 2857 C CA . ILE B 1 165 ? 13.253 8.652 44.592 1.00 6.13 181 ILE B CA 1
ATOM 2858 C C . ILE B 1 165 ? 13.902 8.693 43.213 1.00 6.34 181 ILE B C 1
ATOM 2859 O O . ILE B 1 165 ? 14.292 7.657 42.661 1.00 6.89 181 ILE B O 1
ATOM 2864 N N . VAL B 1 166 ? 13.972 9.902 42.657 1.00 6.90 182 VAL B N 1
ATOM 2865 C CA . VAL B 1 166 ? 14.730 10.155 41.431 1.00 7.17 182 VAL B CA 1
ATOM 2866 C C . VAL B 1 166 ? 16.043 10.800 41.867 1.00 6.33 182 VAL B C 1
ATOM 2867 O O . VAL B 1 166 ? 16.050 11.901 42.416 1.00 6.55 182 VAL B O 1
ATOM 2871 N N . PRO B 1 167 ? 17.158 10.077 41.706 1.00 7.10 183 PRO B N 1
ATOM 2872 C CA . PRO B 1 167 ? 18.437 10.604 42.165 1.00 6.90 183 PRO B CA 1
ATOM 2873 C C . PRO B 1 167 ? 18.726 11.982 41.594 1.00 5.62 183 PRO B C 1
ATOM 2874 O O . PRO B 1 167 ? 18.493 12.233 40.408 1.00 6.80 183 PRO B O 1
ATOM 2878 N N . GLY B 1 168 ? 19.208 12.870 42.448 1.00 5.49 184 GLY B N 1
ATOM 2879 C CA . GLY B 1 168 ? 19.615 14.196 42.010 1.00 5.80 184 GLY B CA 1
ATOM 2880 C C . GLY B 1 168 ? 18.494 15.204 41.915 1.00 4.93 184 GLY B C 1
ATOM 2881 O O . GLY B 1 168 ? 18.711 16.295 41.395 1.00 5.79 184 GLY B O 1
ATOM 2882 N N . HIS B 1 169 ? 17.311 14.842 42.423 1.00 5.15 185 HIS B N 1
ATOM 2883 C CA . HIS B 1 169 ? 16.125 15.692 42.324 1.00 4.91 185 HIS B CA 1
ATOM 2884 C C . HIS B 1 169 ? 15.349 15.702 43.628 1.00 4.74 185 HIS B C 1
ATOM 2885 O O . HIS B 1 169 ? 15.534 14.830 44.492 1.00 5.18 185 HIS B O 1
ATOM 2892 N N . ASP B 1 170 ? 14.464 16.687 43.750 1.00 5.24 186 ASP B N 1
ATOM 2893 C CA . ASP B 1 170 ? 13.670 16.917 44.959 1.00 5.16 186 ASP B CA 1
ATOM 2894 C C . ASP B 1 170 ? 12.231 17.077 44.484 1.00 5.18 186 ASP B C 1
ATOM 2895 O O . ASP B 1 170 ? 11.859 18.116 43.926 1.00 4.92 186 ASP B O 1
ATOM 2900 N N . TYR B 1 171 ? 11.455 16.009 44.662 1.00 5.01 187 TYR B N 1
ATOM 2901 C CA . TYR B 1 171 ? 10.104 15.919 44.117 1.00 4.98 187 TYR B CA 1
ATOM 2902 C C . TYR B 1 171 ? 9.069 15.735 45.210 1.00 4.80 187 TYR B C 1
ATOM 2903 O O . TYR B 1 171 ? 9.333 15.093 46.229 1.00 4.99 187 TYR B O 1
ATOM 2912 N N . VAL B 1 172 ? 7.872 16.283 44.975 1.00 4.67 188 VAL B N 1
ATOM 2913 C CA . VAL B 1 172 ? 6.687 15.884 45.720 1.00 4.82 188 VAL B CA 1
ATOM 2914 C C . VAL B 1 172 ? 5.624 15.514 44.699 1.00 4.96 188 VAL B C 1
ATOM 2915 O O . VAL B 1 172 ? 5.396 16.270 43.743 1.00 5.14 188 VAL B O 1
ATOM 2919 N N . THR B 1 173 ? 5.049 14.324 44.853 1.00 4.53 189 THR B N 1
ATOM 2920 C CA . THR B 1 173 ? 3.902 13.930 44.028 1.00 5.16 189 THR B CA 1
ATOM 2921 C C . THR B 1 173 ? 2.624 13.954 44.852 1.00 4.69 189 THR B C 1
ATOM 2922 O O . THR B 1 173 ? 2.574 13.429 45.975 1.00 5.11 189 THR B O 1
ATOM 2926 N N . LEU B 1 174 ? 1.604 14.578 44.266 1.00 5.18 190 LEU B N 1
ATOM 2927 C CA . LEU B 1 174 ? 0.254 14.584 44.804 1.00 5.34 190 LEU B CA 1
ATOM 2928 C C . LEU B 1 174 ? -0.529 13.511 44.066 1.00 4.45 190 LEU B C 1
ATOM 2929 O O . LEU B 1 174 ? -0.532 13.484 42.834 1.00 5.30 190 LEU B O 1
ATOM 2934 N N . LEU B 1 175 ? -1.150 12.612 44.819 1.00 5.38 191 LEU B N 1
ATOM 2935 C CA . LEU B 1 175 ? -1.675 11.366 44.277 1.00 5.92 191 LEU B CA 1
ATOM 2936 C C . LEU B 1 175 ? -3.155 11.237 44.614 1.00 5.37 191 LEU B C 1
ATOM 2937 O O . LEU B 1 175 ? -3.543 11.379 45.779 1.00 5.71 191 LEU B O 1
ATOM 2942 N N . THR B 1 176 ? -3.977 10.964 43.603 1.00 4.94 192 THR B N 1
ATOM 2943 C CA . THR B 1 176 ? -5.383 10.656 43.854 1.00 5.14 192 THR B CA 1
ATOM 2944 C C . THR B 1 176 ? -5.867 9.653 42.806 1.00 5.13 192 THR B C 1
ATOM 2945 O O . THR B 1 176 ? -5.056 9.122 42.045 1.00 5.74 192 THR B O 1
ATOM 2949 N N . CYS B 1 177 ? -7.168 9.366 42.794 1.00 5.51 193 CYS B N 1
ATOM 2950 C CA . CYS B 1 177 ? -7.726 8.395 41.848 1.00 5.37 193 CYS B CA 1
ATOM 2951 C C . CYS B 1 177 ? -8.267 9.074 40.594 1.00 5.07 193 CYS B C 1
ATOM 2952 O O . CYS B 1 177 ? -8.555 10.264 40.601 1.00 6.58 193 CYS B O 1
ATOM 2955 N N . THR B 1 178 ? -8.436 8.300 39.525 1.00 4.96 194 THR B N 1
ATOM 2956 C CA . THR B 1 178 ? -8.887 8.809 38.225 1.00 5.65 194 THR B CA 1
ATOM 2957 C C . THR B 1 178 ? -9.289 7.583 37.393 1.00 4.90 194 THR B C 1
ATOM 2958 O O . THR B 1 178 ? -8.901 6.462 37.726 1.00 5.40 194 THR B O 1
ATOM 2962 N N . PRO B 1 179 ? -10.082 7.752 36.329 1.00 6.25 195 PRO B N 1
ATOM 2963 C CA . PRO B 1 179 ? -10.798 8.948 35.908 1.00 6.34 195 PRO B CA 1
ATOM 2964 C C . PRO B 1 179 ? -11.949 9.253 36.860 1.00 6.91 195 PRO B C 1
ATOM 2965 O O . PRO B 1 179 ? -12.301 8.453 37.732 1.00 5.74 195 PRO B O 1
ATOM 2969 N N . TYR B 1 180 ? -12.559 10.404 36.624 1.00 8.58 196 TYR B N 1
ATOM 2970 C CA . TYR B 1 180 ? -13.598 10.950 37.484 1.00 8.27 196 TYR B CA 1
ATOM 2971 C C . TYR B 1 180 ? -14.759 9.982 37.645 1.00 8.22 196 TYR B C 1
ATOM 2972 O O . TYR B 1 180 ? -15.325 9.494 36.674 1.00 9.30 196 TYR B O 1
ATOM 2981 N N . MET B 1 181 ? -15.075 9.682 38.900 1.00 7.58 197 MET B N 1
ATOM 2982 C CA . MET B 1 181 ? -16.190 8.798 39.264 1.00 6.76 197 MET B CA 1
ATOM 2983 C C . MET B 1 181 ? -16.002 7.356 38.816 1.00 7.46 197 MET B C 1
ATOM 2984 O O . MET B 1 181 ? -16.943 6.559 38.851 1.00 8.81 197 MET B O 1
ATOM 2989 N N . ILE B 1 182 ? -14.787 7.023 38.393 1.00 6.88 198 ILE B N 1
ATOM 2990 C CA . ILE B 1 182 ? -14.465 5.662 37.957 1.00 7.60 198 ILE B CA 1
ATOM 2991 C C . ILE B 1 182 ? -13.345 5.070 38.830 1.00 6.47 198 ILE B C 1
ATOM 2992 O O . ILE B 1 182 ? -13.479 3.972 39.367 1.00 7.61 198 ILE B O 1
ATOM 2997 N N . ASN B 1 183 ? -12.236 5.800 38.970 1.00 5.58 199 ASN B N 1
ATOM 2998 C CA . ASN B 1 183 ? -11.278 5.552 40.055 1.00 5.81 199 ASN B CA 1
ATOM 2999 C C . ASN B 1 183 ? -10.480 4.260 39.930 1.00 5.71 199 ASN B C 1
ATOM 3000 O O . ASN B 1 183 ? -9.933 3.782 40.922 1.00 7.28 199 ASN B O 1
ATOM 3005 N N . THR B 1 184 ? -10.380 3.733 38.711 1.00 5.10 200 THR B N 1
ATOM 3006 C CA . THR B 1 184 ? -9.634 2.497 38.461 1.00 6.00 200 THR B CA 1
ATOM 3007 C C . THR B 1 184 ? -8.123 2.718 38.392 1.00 5.97 200 THR B C 1
ATOM 3008 O O . THR B 1 184 ? -7.341 1.766 38.502 1.00 6.65 200 THR B O 1
ATOM 3012 N N . HIS B 1 185 ? -7.726 3.971 38.187 1.00 5.05 201 HIS B N 1
ATOM 3013 C CA . HIS B 1 185 ? -6.332 4.336 37.982 1.00 4.86 201 HIS B CA 1
ATOM 3014 C C . HIS B 1 185 ? -5.942 5.430 38.962 1.00 4.64 201 HIS B C 1
ATOM 3015 O O . HIS B 1 185 ? -6.747 5.851 39.796 1.00 4.62 201 HIS B O 1
ATOM 3022 N N . ARG B 1 186 ? -4.696 5.884 38.874 1.00 5.00 202 ARG B N 1
ATOM 3023 C CA . ARG B 1 186 ? -4.214 6.932 39.772 1.00 4.91 202 ARG B CA 1
ATOM 3024 C C . ARG B 1 186 ? -3.652 8.086 38.967 1.00 5.35 202 ARG B C 1
ATOM 3025 O O . ARG B 1 186 ? -2.983 7.875 37.951 1.00 5.39 202 ARG B O 1
ATOM 3033 N N . LEU B 1 187 ? -3.952 9.293 39.433 1.00 5.32 203 LEU B N 1
ATOM 3034 C CA . LEU B 1 187 ? -3.434 10.535 38.855 1.00 5.27 203 LEU B CA 1
ATOM 3035 C C . LEU B 1 187 ? -2.264 10.977 39.726 1.00 4.88 203 LEU B C 1
ATOM 3036 O O . LEU B 1 187 ? -2.402 11.095 40.958 1.00 5.50 203 LEU B O 1
ATOM 3041 N N . LEU B 1 188 ? -1.120 11.221 39.084 1.00 4.96 204 LEU B N 1
ATOM 3042 C CA . LEU B 1 188 ? 0.109 11.631 39.761 1.00 5.64 204 LEU B CA 1
ATOM 3043 C C . LEU B 1 188 ? 0.493 13.021 39.275 1.00 5.37 204 LEU B C 1
ATOM 3044 O O . LEU B 1 188 ? 0.821 13.195 38.093 1.00 7.46 204 LEU B O 1
ATOM 3049 N N . VAL B 1 189 ? 0.450 14.013 40.162 1.00 4.47 205 VAL B N 1
ATOM 3050 C CA . VAL B 1 189 ? 0.871 15.377 39.839 1.00 4.67 205 VAL B CA 1
ATOM 3051 C C . VAL B 1 189 ? 2.196 15.634 40.551 1.00 4.15 205 VAL B C 1
ATOM 3052 O O . VAL B 1 189 ? 2.231 15.742 41.776 1.00 4.86 205 VAL B O 1
ATOM 3056 N N . ARG B 1 190 ? 3.288 15.668 39.787 1.00 4.97 206 ARG B N 1
ATOM 3057 C CA . ARG B 1 190 ? 4.626 15.736 40.348 1.00 4.92 206 ARG B CA 1
ATOM 3058 C C . ARG B 1 190 ? 5.187 17.139 40.202 1.00 5.16 206 ARG B C 1
ATOM 3059 O O . ARG B 1 190 ? 5.186 17.690 39.106 1.00 5.90 206 ARG B O 1
ATOM 3067 N N . GLY B 1 191 ? 5.687 17.693 41.308 1.00 5.57 207 GLY B N 1
ATOM 3068 C CA . GLY B 1 191 ? 6.358 18.993 41.282 1.00 6.01 207 GLY B CA 1
ATOM 3069 C C . GLY B 1 191 ? 7.798 18.861 41.747 1.00 5.47 207 GLY B C 1
ATOM 3070 O O . GLY B 1 191 ? 8.095 18.026 42.600 1.00 6.37 207 GLY B O 1
ATOM 3071 N N . HIS B 1 192 ? 8.675 19.692 41.184 1.00 5.77 208 HIS B N 1
ATOM 3072 C CA . HIS B 1 192 ? 10.067 19.771 41.606 1.00 5.40 208 HIS B CA 1
ATOM 3073 C C . HIS B 1 192 ? 10.276 21.019 42.459 1.00 5.63 208 HIS B C 1
ATOM 3074 O O . HIS B 1 192 ? 9.682 22.067 42.214 1.00 5.32 208 HIS B O 1
ATOM 3081 N N . ARG B 1 193 ? 11.151 20.891 43.442 1.00 5.33 209 ARG B N 1
ATOM 3082 C CA . ARG B 1 193 ? 11.487 21.988 44.342 1.00 5.52 209 ARG B CA 1
ATOM 3083 C C . ARG B 1 193 ? 12.035 23.174 43.548 1.00 5.41 209 ARG B C 1
ATOM 3084 O O . ARG B 1 193 ? 12.832 22.997 42.616 1.00 5.51 209 ARG B O 1
ATOM 3092 N N . ILE B 1 194 ? 11.637 24.385 43.936 1.00 4.72 210 ILE B N 1
ATOM 3093 C CA . ILE B 1 194 ? 12.221 25.611 43.385 1.00 5.26 210 ILE B CA 1
ATOM 3094 C C . ILE B 1 194 ? 12.497 26.573 44.531 1.00 5.32 210 ILE B C 1
ATOM 3095 O O . ILE B 1 194 ? 11.898 26.467 45.599 1.00 5.39 210 ILE B O 1
ATOM 3100 N N . PRO B 1 195 ? 13.425 27.520 44.336 1.00 5.53 211 PRO B N 1
ATOM 3101 C CA . PRO B 1 195 ? 13.666 28.470 45.426 1.00 5.82 211 PRO B CA 1
ATOM 3102 C C . PRO B 1 195 ? 12.426 29.281 45.783 1.00 6.50 211 PRO B C 1
ATOM 3103 O O . PRO B 1 195 ? 11.601 29.580 44.919 1.00 7.02 211 PRO B O 1
ATOM 3107 N N . TYR B 1 196 ? 12.303 29.640 47.054 1.00 6.68 212 TYR B N 1
ATOM 3108 C CA . TYR B 1 196 ? 11.144 30.389 47.522 1.00 7.66 212 TYR B CA 1
ATOM 3109 C C . TYR B 1 196 ? 11.420 31.001 48.883 1.00 9.86 212 TYR B C 1
ATOM 3110 O O . TYR B 1 196 ? 11.938 30.342 49.781 1.00 10.76 212 TYR B O 1
ATOM 3119 N N . VAL B 1 197 ? 11.071 32.272 49.026 1.00 10.46 213 VAL B N 1
ATOM 3120 C CA . VAL B 1 197 ? 11.200 32.951 50.306 1.00 12.04 213 VAL B CA 1
ATOM 3121 C C . VAL B 1 197 ? 9.857 33.523 50.736 1.00 11.99 213 VAL B C 1
ATOM 3122 O O . VAL B 1 197 ? 9.248 34.297 49.999 1.00 12.89 213 VAL B O 1
#

Organism: Streptococcus pneumoniae serotype 4 (strain ATCC BAA-334 / TIGR4) (NCBI:txid170187)

Secondary structure (DSSP, 8-state):
-HHHHHHHHHHHS-HHHHHHHHHHHHHHHHT--------TTSHHHHT-----TTGGG-BTTEEEEEEEGGGTEEEEEEES--HHHHHHSEEE-BTBPPTT--TTEEEEEE--SS-SS--TTGGGGG--TT-EEE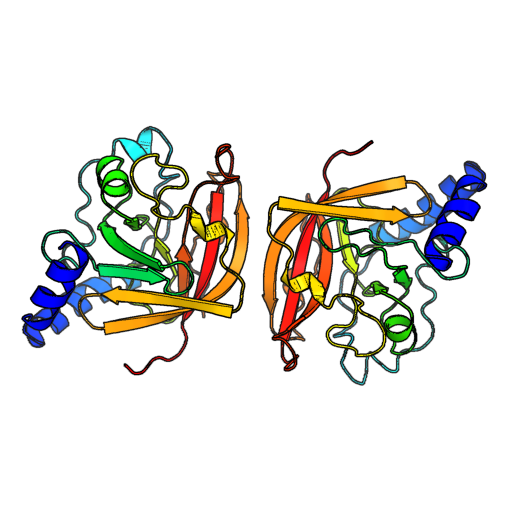EE-SS-EEEEEEEEEEEE-TT--GGGS--TT-EEEEEEEEESTTT-SEEEEEEEEEE----/-HHHHHHHHHHHH--HHHHHHHHHHHHHHHHT--------TTSHHHHT-----TTGGG-BTTEEEEEEEGGGTEEEEEEES--HHHHHHSEEE-BTBPPSS--TTEEEEEE---S-SS--TTGGGGG--TT-EEEEE-SS-EEEEEEEEEEEE-TT--GGGS--TT-EEEEEEEEESTTT-SEEEEEEEEEE---